Protein AF-W7T9M0-F1 (afdb_monomer_lite)

Structure (mmCIF, N/CA/C/O backbone):
data_AF-W7T9M0-F1
#
_entry.id   AF-W7T9M0-F1
#
loop_
_atom_site.group_PDB
_atom_site.id
_atom_site.type_symbol
_atom_site.label_atom_id
_atom_site.label_alt_id
_atom_site.label_comp_id
_atom_site.label_asym_id
_atom_site.label_entity_id
_atom_site.label_seq_id
_atom_site.pdbx_PDB_ins_code
_atom_site.Cartn_x
_atom_site.Cartn_y
_atom_site.Cartn_z
_atom_site.occupancy
_atom_site.B_iso_or_equiv
_atom_site.auth_seq_id
_atom_site.auth_comp_id
_atom_site.auth_asym_id
_atom_site.auth_atom_id
_atom_site.pdbx_PDB_model_num
ATOM 1 N N . MET A 1 1 ? 30.152 39.363 71.844 1.00 36.03 1 MET A N 1
ATOM 2 C CA . MET A 1 1 ? 29.620 38.091 72.388 1.00 36.03 1 MET A CA 1
ATOM 3 C C . MET A 1 1 ? 28.116 38.255 72.614 1.00 36.03 1 MET A C 1
ATOM 5 O O . MET A 1 1 ? 27.756 39.182 73.316 1.00 36.03 1 MET A O 1
ATOM 9 N N . GLY A 1 2 ? 27.273 37.406 71.999 1.00 34.00 2 GLY A N 1
ATOM 10 C CA . GLY A 1 2 ? 25.820 37.263 72.272 1.00 34.00 2 GLY A CA 1
ATOM 11 C C . GLY A 1 2 ? 24.894 38.331 71.658 1.00 34.00 2 GLY A C 1
ATOM 12 O O . GLY A 1 2 ? 24.777 39.416 72.199 1.00 34.00 2 GLY A O 1
ATOM 13 N N . ARG A 1 3 ? 24.348 38.123 70.447 1.00 32.31 3 ARG A N 1
ATOM 14 C CA . ARG A 1 3 ? 23.021 37.529 70.115 1.00 32.31 3 ARG A CA 1
ATOM 15 C C . ARG A 1 3 ? 21.801 38.341 70.596 1.00 32.31 3 ARG A C 1
ATOM 17 O O . ARG A 1 3 ? 21.507 38.314 71.783 1.00 32.31 3 ARG A O 1
ATOM 24 N N . ARG A 1 4 ? 20.975 38.824 69.650 1.00 31.31 4 ARG A N 1
ATOM 25 C CA . ARG A 1 4 ? 19.622 38.289 69.344 1.00 31.31 4 ARG A CA 1
ATOM 26 C C . ARG A 1 4 ? 18.880 39.114 68.270 1.00 31.31 4 ARG A C 1
ATOM 28 O O . ARG A 1 4 ? 18.943 40.333 68.265 1.00 31.31 4 ARG A O 1
ATOM 35 N N . SER A 1 5 ? 18.125 38.372 67.450 1.00 30.23 5 SER A N 1
ATOM 36 C CA . SER A 1 5 ? 16.824 38.701 66.831 1.00 30.23 5 SER A CA 1
ATOM 37 C C . SER A 1 5 ? 16.685 39.907 65.896 1.00 30.23 5 SER A C 1
ATOM 39 O O . SER A 1 5 ? 16.652 41.038 66.360 1.00 30.23 5 SER A O 1
ATOM 41 N N . GLN A 1 6 ? 16.352 39.630 64.629 1.00 34.50 6 GLN A N 1
ATOM 42 C CA . GLN A 1 6 ? 15.209 40.270 63.966 1.00 34.50 6 GLN A CA 1
ATOM 43 C C . GLN A 1 6 ? 14.661 39.402 62.817 1.00 34.50 6 GLN A C 1
ATOM 45 O O . GLN A 1 6 ? 15.393 38.819 62.023 1.00 34.50 6 GLN A O 1
ATOM 50 N N . THR A 1 7 ? 13.339 39.288 62.826 1.00 29.38 7 THR A N 1
ATOM 51 C CA . THR A 1 7 ? 12.416 38.596 61.918 1.00 29.38 7 THR A CA 1
ATOM 52 C C . THR A 1 7 ? 11.800 39.572 60.912 1.00 29.38 7 THR A C 1
ATOM 54 O O . THR A 1 7 ? 11.512 40.692 61.320 1.00 29.38 7 THR A O 1
ATOM 57 N N . ARG A 1 8 ? 11.430 39.057 59.717 1.00 29.66 8 ARG A N 1
ATOM 58 C CA . ARG A 1 8 ? 10.459 39.597 58.717 1.00 29.66 8 ARG A CA 1
ATOM 59 C C . ARG A 1 8 ? 10.873 40.915 58.025 1.00 29.66 8 ARG A C 1
ATOM 61 O O . ARG A 1 8 ? 11.476 41.764 58.647 1.00 29.66 8 ARG A O 1
ATOM 68 N N . GLU A 1 9 ? 10.607 41.201 56.749 1.00 27.95 9 GLU A N 1
ATOM 69 C CA . GLU A 1 9 ? 9.681 40.692 55.725 1.00 27.95 9 GLU A CA 1
ATOM 70 C C . GLU A 1 9 ? 10.084 41.324 54.365 1.00 27.95 9 GLU A C 1
ATOM 72 O O . GLU A 1 9 ? 10.613 42.431 54.357 1.00 27.95 9 GLU A O 1
ATOM 77 N N . GLY A 1 10 ? 9.740 40.706 53.223 1.00 26.48 10 GLY A N 1
ATOM 78 C CA . GLY A 1 10 ? 9.346 41.494 52.036 1.00 26.48 10 GLY A CA 1
ATOM 79 C C . GLY A 1 10 ? 10.195 41.462 50.749 1.00 26.48 10 GLY A C 1
ATOM 80 O O . GLY A 1 10 ? 10.910 42.405 50.450 1.00 26.48 10 GLY A O 1
ATOM 81 N N . ARG A 1 11 ? 9.923 40.448 49.909 1.00 28.25 11 ARG A N 1
ATOM 82 C CA . ARG A 1 11 ? 9.535 40.535 48.472 1.00 28.25 11 ARG A CA 1
ATOM 83 C C . ARG A 1 11 ? 10.424 41.271 47.433 1.00 28.25 11 ARG A C 1
ATOM 85 O O . ARG A 1 11 ? 10.374 42.491 47.342 1.00 28.25 11 ARG A O 1
ATOM 92 N N . ARG A 1 12 ? 10.951 40.501 46.457 1.00 29.31 12 ARG A N 1
ATOM 93 C CA . ARG A 1 12 ? 10.591 40.433 44.997 1.00 29.31 12 ARG A CA 1
ATOM 94 C C . ARG A 1 12 ? 11.726 39.705 44.235 1.00 29.31 12 ARG A C 1
ATOM 96 O O . ARG A 1 12 ? 12.860 40.141 44.310 1.00 29.31 12 ARG A O 1
ATOM 103 N N . SER A 1 13 ? 11.490 38.484 43.727 1.00 29.34 13 SER A N 1
ATOM 104 C CA . SER A 1 13 ? 11.128 38.154 42.320 1.00 29.34 13 SER A CA 1
ATOM 105 C C . SER A 1 13 ? 12.322 38.257 41.356 1.00 29.34 13 SER A C 1
ATOM 107 O O . SER A 1 13 ? 12.968 39.289 41.349 1.00 29.34 13 SER A O 1
ATOM 109 N N . ALA A 1 14 ? 12.643 37.340 40.442 1.00 29.83 14 ALA A N 1
ATOM 110 C CA . ALA A 1 14 ? 12.248 35.970 40.100 1.00 29.83 14 ALA A CA 1
ATOM 111 C C . ALA A 1 14 ? 13.205 35.524 38.969 1.00 29.83 14 ALA A C 1
ATOM 113 O O . ALA A 1 14 ? 13.611 36.384 38.195 1.00 29.83 14 ALA A O 1
ATOM 114 N N . LEU A 1 15 ? 13.520 34.227 38.861 1.00 30.97 15 LEU A N 1
ATOM 115 C CA . LEU A 1 15 ? 13.587 33.428 37.617 1.00 30.97 15 LEU A CA 1
ATOM 116 C C . LEU A 1 15 ? 14.265 32.082 37.929 1.00 30.97 15 LEU A C 1
ATOM 118 O O . LEU A 1 15 ? 15.444 32.019 38.259 1.00 30.97 15 LEU A O 1
ATOM 122 N N . ASN A 1 16 ? 13.460 31.021 37.865 1.00 29.81 16 ASN A N 1
ATOM 123 C CA . ASN A 1 16 ? 13.803 29.626 38.131 1.00 29.81 16 ASN A CA 1
ATOM 124 C C . ASN A 1 16 ? 13.745 28.843 36.803 1.00 29.81 16 ASN A C 1
ATOM 126 O O . ASN A 1 16 ? 12.743 28.997 36.098 1.00 29.81 16 ASN A O 1
ATOM 130 N N . PRO A 1 17 ? 14.735 28.002 36.454 1.00 29.88 17 PRO A N 1
ATOM 131 C CA . PRO A 1 17 ? 14.613 27.012 35.394 1.00 29.88 17 PRO A CA 1
ATOM 132 C C . PRO A 1 17 ? 14.357 25.619 35.995 1.00 29.88 17 PRO A C 1
ATOM 134 O O . PRO A 1 17 ? 15.233 25.033 36.622 1.00 29.88 17 PRO A O 1
ATOM 137 N N . ASP A 1 18 ? 13.166 25.068 35.761 1.00 28.48 18 ASP A N 1
ATOM 138 C CA . ASP A 1 18 ? 12.829 23.666 36.038 1.00 28.48 18 ASP A CA 1
ATOM 139 C C . ASP A 1 18 ? 12.315 23.017 34.740 1.00 28.48 18 ASP A C 1
ATOM 141 O O . ASP A 1 18 ? 11.169 23.212 34.335 1.00 28.48 18 ASP A O 1
ATOM 145 N N . ARG A 1 19 ? 13.162 22.216 34.083 1.00 29.31 19 ARG A N 1
ATOM 146 C CA . ARG A 1 19 ? 12.730 21.162 33.150 1.00 29.31 19 ARG A CA 1
ATOM 147 C C . ARG A 1 19 ? 13.301 19.849 33.672 1.00 29.31 19 ARG A C 1
ATOM 149 O O . ARG A 1 19 ? 14.458 19.512 33.440 1.00 29.31 19 ARG A O 1
ATOM 156 N N . ARG A 1 20 ? 12.482 19.161 34.469 1.00 26.66 20 ARG A N 1
ATOM 157 C CA . ARG A 1 20 ? 12.790 17.863 35.068 1.00 26.66 20 ARG A CA 1
ATOM 158 C C . ARG A 1 20 ? 12.781 16.769 34.003 1.00 26.66 20 ARG A C 1
ATOM 160 O O . ARG A 1 20 ? 11.787 16.578 33.309 1.00 26.66 20 ARG A O 1
ATOM 167 N N . LEU A 1 21 ? 13.896 16.048 33.950 1.00 26.55 21 LEU A N 1
ATOM 168 C CA . LEU A 1 21 ? 14.042 14.717 33.372 1.00 26.55 21 LEU A CA 1
ATOM 169 C C . LEU A 1 21 ? 13.051 13.752 34.042 1.00 26.55 21 LEU A C 1
ATOM 171 O O . LEU A 1 21 ? 13.014 13.663 35.271 1.00 26.55 21 LEU A O 1
ATOM 175 N N . VAL A 1 22 ? 12.275 13.024 33.239 1.00 29.45 22 VAL A N 1
ATOM 176 C CA . VAL A 1 22 ? 11.534 11.840 33.689 1.00 29.45 22 VAL A CA 1
ATOM 177 C C . VAL A 1 22 ? 12.368 10.613 33.334 1.00 29.45 22 VAL A C 1
ATOM 179 O O . VAL A 1 22 ? 12.864 10.474 32.220 1.00 29.45 22 VAL A O 1
ATOM 182 N N . SER A 1 23 ? 12.580 9.793 34.354 1.00 25.06 23 SER A N 1
ATOM 183 C CA . SER A 1 23 ? 13.527 8.692 34.463 1.00 25.06 23 SER A CA 1
ATOM 184 C C . SER A 1 23 ? 13.161 7.443 33.663 1.00 25.06 23 SER A C 1
ATOM 186 O O . SER A 1 23 ? 11.991 7.105 33.500 1.00 25.06 23 SER A O 1
ATOM 188 N N . ALA A 1 24 ? 14.223 6.734 33.279 1.00 28.22 24 ALA A N 1
ATOM 189 C CA . ALA A 1 24 ? 14.281 5.426 32.647 1.00 28.22 24 ALA A CA 1
ATOM 190 C C . ALA A 1 24 ? 13.478 4.321 33.360 1.00 28.22 24 ALA A C 1
ATOM 192 O O . ALA A 1 24 ? 13.443 4.253 34.589 1.00 28.22 24 ALA A O 1
ATOM 193 N N . GLY A 1 25 ? 12.923 3.402 32.563 1.00 21.48 25 GLY A N 1
ATOM 194 C CA . GLY A 1 25 ? 12.315 2.160 33.027 1.00 21.48 25 GLY A CA 1
ATOM 195 C C . GLY A 1 25 ? 12.306 1.083 31.937 1.00 21.48 25 GLY A C 1
ATOM 196 O O . GLY A 1 25 ? 11.640 1.252 30.925 1.00 21.48 25 GLY A O 1
ATOM 197 N N . ALA A 1 26 ? 13.021 -0.011 32.224 1.00 23.64 26 ALA A N 1
ATOM 198 C CA . ALA A 1 26 ? 13.001 -1.348 31.613 1.00 23.64 26 ALA A CA 1
ATOM 199 C C . ALA A 1 26 ? 13.516 -1.520 30.163 1.00 23.64 26 ALA A C 1
ATOM 201 O O . ALA A 1 26 ? 12.858 -1.182 29.185 1.00 23.64 26 ALA A O 1
ATOM 202 N N . ALA A 1 27 ? 14.694 -2.147 30.053 1.00 23.12 27 ALA A N 1
ATOM 203 C CA . ALA A 1 27 ? 15.242 -2.707 28.818 1.00 23.12 27 ALA A CA 1
ATOM 204 C C . ALA A 1 27 ? 14.374 -3.881 28.313 1.00 23.12 27 ALA A C 1
ATOM 206 O O . ALA A 1 27 ? 13.948 -4.691 29.140 1.00 23.12 27 ALA A O 1
ATOM 207 N N . PRO A 1 28 ? 14.121 -4.017 26.998 1.00 26.84 28 PRO A N 1
ATOM 208 C CA . PRO A 1 28 ? 13.446 -5.193 26.468 1.00 26.84 28 PRO A CA 1
ATOM 209 C C . PRO A 1 28 ? 14.426 -6.370 26.340 1.00 26.84 28 PRO A C 1
ATOM 211 O O . PRO A 1 28 ? 15.565 -6.208 25.898 1.00 26.84 28 PRO A O 1
ATOM 214 N N . ASP A 1 29 ? 13.951 -7.550 26.738 1.00 23.77 29 ASP A N 1
ATOM 215 C CA . ASP A 1 29 ? 14.623 -8.846 26.633 1.00 23.77 29 ASP A CA 1
ATOM 216 C C . ASP A 1 29 ? 15.219 -9.093 25.237 1.00 23.77 29 ASP A C 1
ATOM 218 O O . ASP A 1 29 ? 14.534 -9.046 24.214 1.00 23.77 29 ASP A O 1
ATOM 222 N N . SER A 1 30 ? 16.508 -9.425 25.205 1.00 27.53 30 SER A N 1
ATOM 223 C CA . SER A 1 30 ? 17.337 -9.593 24.007 1.00 27.53 30 SER A CA 1
ATOM 224 C C . SER A 1 30 ? 17.265 -10.993 23.375 1.00 27.53 30 SER A C 1
ATOM 226 O O . SER A 1 30 ? 18.240 -11.463 22.789 1.00 27.53 30 SER A O 1
ATOM 228 N N . SER A 1 31 ? 16.130 -11.693 23.460 1.00 26.22 31 SER A N 1
ATOM 229 C CA . SER A 1 31 ? 16.044 -13.090 22.996 1.00 26.22 31 SER A CA 1
ATOM 230 C C . SER A 1 31 ? 14.783 -13.425 22.196 1.00 26.22 31 SER A C 1
ATOM 232 O O . SER A 1 31 ? 13.997 -14.282 22.576 1.00 26.22 31 SER A O 1
ATOM 234 N N . ILE A 1 32 ? 14.615 -12.805 21.022 1.00 32.06 32 ILE A N 1
ATOM 235 C CA . ILE A 1 32 ? 13.716 -13.327 19.976 1.00 32.06 32 ILE A CA 1
ATOM 236 C C . ILE A 1 32 ? 14.413 -13.194 18.615 1.00 32.06 32 ILE A C 1
ATOM 238 O O . ILE A 1 32 ? 14.411 -12.133 17.997 1.00 32.06 32 ILE A O 1
ATOM 242 N N . GLN A 1 33 ? 15.054 -14.278 18.172 1.00 26.12 33 GLN A N 1
ATOM 243 C CA . GLN A 1 33 ? 15.606 -14.417 16.822 1.00 26.12 33 GLN A CA 1
ATOM 244 C C . GLN A 1 33 ? 14.541 -15.026 15.900 1.00 26.12 33 GLN A C 1
ATOM 246 O O . GLN A 1 33 ? 14.123 -16.164 16.113 1.00 26.12 33 GLN A O 1
ATOM 251 N N . ASP A 1 34 ? 14.137 -14.294 14.859 1.00 30.44 34 ASP A N 1
ATOM 252 C CA . ASP A 1 34 ? 13.369 -14.839 13.734 1.00 30.44 34 ASP A CA 1
ATOM 253 C C . ASP A 1 34 ? 14.320 -15.406 12.665 1.00 30.44 34 ASP A C 1
ATOM 255 O O . ASP A 1 34 ? 15.377 -14.844 12.368 1.00 30.44 34 ASP A O 1
ATOM 259 N N . LYS A 1 35 ? 13.921 -16.524 12.047 1.00 30.30 35 LYS A N 1
ATOM 260 C CA . LYS A 1 35 ? 14.734 -17.360 11.140 1.00 30.30 35 LYS A CA 1
ATOM 261 C C . LYS A 1 35 ? 15.140 -16.723 9.794 1.00 30.30 35 LYS A C 1
ATOM 263 O O . LYS A 1 35 ? 15.758 -17.410 8.991 1.00 30.30 35 LYS A O 1
ATOM 268 N N . ASN A 1 36 ? 14.853 -15.440 9.554 1.00 29.67 36 ASN A N 1
ATOM 269 C CA . ASN A 1 36 ? 15.071 -14.779 8.256 1.00 29.67 36 ASN A CA 1
ATOM 270 C C . ASN A 1 36 ? 15.989 -13.540 8.281 1.00 29.67 36 ASN A C 1
ATOM 272 O O . ASN A 1 36 ? 16.049 -12.827 7.286 1.00 29.67 36 ASN A O 1
ATOM 276 N N . GLY A 1 37 ? 16.717 -13.258 9.368 1.00 27.78 37 GLY A N 1
ATOM 277 C CA . GLY A 1 37 ? 17.822 -12.278 9.349 1.00 27.78 37 GLY A CA 1
ATOM 278 C C . GLY A 1 37 ? 17.458 -10.816 9.025 1.00 27.78 37 GLY A C 1
ATOM 279 O O . GLY A 1 37 ? 18.357 -9.984 8.916 1.00 27.78 37 GLY A O 1
ATOM 280 N N . ALA A 1 38 ? 16.173 -10.473 8.895 1.00 34.75 38 ALA A N 1
ATOM 281 C CA . ALA A 1 38 ? 15.728 -9.090 8.785 1.00 34.75 38 ALA A CA 1
ATOM 282 C C . ALA A 1 38 ? 15.754 -8.446 10.185 1.00 34.75 38 ALA A C 1
ATOM 284 O O . ALA A 1 38 ? 15.168 -8.999 11.120 1.00 34.75 38 ALA A O 1
ATOM 285 N N . PRO A 1 39 ? 16.435 -7.306 10.372 1.00 35.56 39 PRO A N 1
ATOM 286 C CA . PRO A 1 39 ? 16.549 -6.675 11.682 1.00 35.56 39 PRO A CA 1
ATOM 287 C C . PRO A 1 39 ? 15.186 -6.182 12.210 1.00 35.56 39 PRO A C 1
ATOM 289 O O . PRO A 1 39 ? 14.309 -5.768 11.451 1.00 35.56 39 PRO A O 1
ATOM 292 N N . ALA A 1 40 ? 15.028 -6.171 13.540 1.00 45.47 40 ALA A N 1
ATOM 293 C CA . ALA A 1 40 ? 13.821 -5.754 14.273 1.00 45.47 40 ALA A CA 1
ATOM 294 C C . ALA A 1 40 ? 13.391 -4.279 14.061 1.00 45.47 40 ALA A C 1
ATOM 296 O O . ALA A 1 40 ? 12.368 -3.847 14.594 1.00 45.47 40 ALA A O 1
ATOM 297 N N . ILE A 1 41 ? 14.139 -3.514 13.260 1.00 49.22 41 ILE A N 1
ATOM 298 C CA . ILE A 1 41 ? 13.919 -2.092 12.954 1.00 49.22 41 ILE A CA 1
ATOM 299 C C . ILE A 1 41 ? 12.591 -1.883 12.200 1.00 49.22 41 ILE A C 1
ATOM 301 O O . ILE A 1 41 ? 11.952 -0.848 12.352 1.00 49.22 41 ILE A O 1
ATOM 305 N N . GLY A 1 42 ? 12.106 -2.897 11.469 1.00 50.16 42 GLY A N 1
ATOM 306 C CA . GLY A 1 42 ? 10.805 -2.856 10.785 1.00 50.16 42 GLY A CA 1
ATOM 307 C C . GLY A 1 42 ? 9.578 -2.842 11.712 1.00 50.16 42 GLY A C 1
ATOM 308 O O . GLY A 1 42 ? 8.451 -2.762 11.226 1.00 50.16 42 GLY A O 1
ATOM 309 N N . ARG A 1 43 ? 9.763 -2.947 13.039 1.00 53.31 43 ARG A N 1
ATOM 310 C CA . ARG A 1 43 ? 8.670 -2.910 14.030 1.00 53.31 43 ARG A CA 1
ATOM 311 C C . ARG A 1 43 ? 8.495 -1.552 14.717 1.00 53.31 43 ARG A C 1
ATOM 313 O O . ARG A 1 43 ? 7.444 -1.336 15.320 1.00 53.31 43 ARG A O 1
ATOM 320 N N . VAL A 1 44 ? 9.466 -0.642 14.633 1.00 60.94 44 VAL A N 1
ATOM 321 C CA . VAL A 1 44 ? 9.382 0.674 15.287 1.00 60.94 44 VAL A CA 1
ATOM 322 C C . VAL A 1 44 ? 8.843 1.697 14.293 1.00 60.94 44 VAL A C 1
ATOM 324 O O . VAL A 1 44 ? 9.419 1.908 13.231 1.00 60.94 44 VAL A O 1
ATOM 327 N N . LEU A 1 45 ? 7.714 2.317 14.634 1.00 70.75 45 LEU A N 1
ATOM 328 C CA . LEU A 1 45 ? 7.121 3.382 13.834 1.00 70.75 45 LEU A CA 1
ATOM 329 C C . LEU A 1 45 ? 7.882 4.693 14.098 1.00 70.75 45 LEU A C 1
ATOM 331 O O . LEU A 1 45 ? 7.704 5.301 15.153 1.00 70.75 45 LEU A O 1
ATOM 335 N N . LEU A 1 46 ? 8.726 5.109 13.154 1.00 75.38 46 LEU A N 1
ATOM 336 C CA . LEU A 1 46 ? 9.439 6.393 13.169 1.00 75.38 46 LEU A CA 1
ATOM 337 C C . LEU A 1 46 ? 8.823 7.346 12.136 1.00 75.38 46 LEU A C 1
ATOM 339 O O . LEU A 1 46 ? 8.332 6.894 11.102 1.00 75.38 46 LEU A O 1
ATOM 343 N N . GLY A 1 47 ? 8.816 8.647 12.433 1.00 74.62 47 GLY A N 1
ATOM 344 C CA . GLY A 1 47 ? 8.372 9.685 11.494 1.00 74.62 47 GLY A CA 1
ATOM 345 C C . GLY A 1 47 ? 6.889 9.693 11.133 1.00 74.62 47 GLY A C 1
ATOM 346 O O . GLY A 1 47 ? 6.518 10.097 10.038 1.00 74.62 47 GLY A O 1
ATOM 347 N N . ARG A 1 48 ? 6.025 9.201 12.031 1.00 86.56 48 ARG A N 1
ATOM 348 C CA . ARG A 1 48 ? 4.564 9.113 11.815 1.00 86.56 48 ARG A CA 1
ATOM 349 C C . ARG A 1 48 ? 3.739 9.727 12.940 1.00 86.56 48 ARG A C 1
ATOM 351 O O . ARG A 1 48 ? 2.617 9.297 13.210 1.00 86.56 48 ARG A O 1
ATOM 358 N N . ALA A 1 49 ? 4.327 10.680 13.661 1.00 84.69 49 ALA A N 1
ATOM 359 C CA . ALA A 1 49 ? 3.685 11.305 14.812 1.00 84.69 49 ALA A CA 1
ATOM 360 C C . ALA A 1 49 ? 2.433 12.093 14.401 1.00 84.69 49 ALA A C 1
ATOM 362 O O . ALA A 1 49 ? 1.410 11.996 15.077 1.00 84.69 49 ALA A O 1
ATOM 363 N N . ASP A 1 50 ? 2.490 12.804 13.272 1.00 88.25 50 ASP A N 1
ATOM 364 C CA . ASP A 1 50 ? 1.386 13.630 12.783 1.00 88.25 50 ASP A CA 1
ATOM 365 C C . ASP A 1 50 ? 0.203 12.780 12.308 1.00 88.25 50 ASP A C 1
ATOM 367 O O . ASP A 1 50 ? -0.940 13.038 12.690 1.00 88.25 50 ASP A O 1
ATOM 371 N N . GLU A 1 51 ? 0.448 11.744 11.499 1.00 92.75 51 GLU A N 1
ATOM 372 C CA . GLU A 1 51 ? -0.613 10.855 11.019 1.00 92.75 51 GLU A CA 1
ATOM 373 C C . GLU A 1 51 ? -1.235 10.061 12.172 1.00 92.75 51 GLU A C 1
ATOM 375 O O . GLU A 1 51 ? -2.456 9.891 12.222 1.00 92.75 51 GLU A O 1
ATOM 380 N N . LEU A 1 52 ? -0.423 9.620 13.140 1.00 92.25 52 LEU A N 1
ATOM 381 C CA . LEU A 1 52 ? -0.930 8.955 14.337 1.00 92.25 52 LEU A CA 1
ATOM 382 C C . LEU A 1 52 ? -1.768 9.915 15.193 1.00 92.25 52 LEU A C 1
ATOM 384 O O . LEU A 1 52 ? -2.853 9.536 15.626 1.00 92.25 52 LEU A O 1
ATOM 388 N N . ALA A 1 53 ? -1.328 11.161 15.386 1.00 91.75 53 ALA A N 1
ATOM 389 C CA . ALA A 1 53 ? -2.086 12.169 16.127 1.00 91.75 53 ALA A CA 1
ATOM 390 C C . ALA A 1 53 ? -3.445 12.473 15.473 1.00 91.75 53 ALA A C 1
ATOM 392 O O . ALA A 1 53 ? -4.447 12.629 16.172 1.00 91.75 53 ALA A O 1
ATOM 393 N N . GLN A 1 54 ? -3.515 12.497 14.137 1.00 94.50 54 GLN A N 1
ATOM 394 C CA . GLN A 1 54 ? -4.781 12.652 13.413 1.00 94.50 54 GLN A CA 1
ATOM 395 C C . GLN A 1 54 ? -5.737 11.479 13.665 1.00 94.50 54 GLN A C 1
ATOM 397 O O . GLN A 1 54 ? -6.920 11.698 13.935 1.00 94.50 54 GLN A O 1
ATOM 402 N N . LEU A 1 55 ? -5.239 10.238 13.630 1.00 95.62 55 LEU A N 1
ATOM 403 C CA . LEU A 1 55 ? -6.037 9.051 13.955 1.00 95.62 55 LEU A CA 1
ATOM 404 C C . LEU A 1 55 ? -6.528 9.071 15.405 1.00 95.62 55 LEU A C 1
ATOM 406 O O . LEU A 1 55 ? -7.684 8.745 15.678 1.00 95.62 55 LEU A O 1
ATOM 410 N N . GLU A 1 56 ? -5.670 9.480 16.335 1.00 95.00 56 GLU A N 1
ATOM 411 C CA . GLU A 1 56 ? -6.010 9.581 17.751 1.00 95.00 56 GLU A CA 1
ATOM 412 C C . GLU A 1 56 ? -7.077 10.649 18.020 1.00 95.00 56 GLU A C 1
ATOM 414 O O . GLU A 1 56 ? -8.039 10.375 18.737 1.00 95.00 56 GLU A O 1
ATOM 419 N N . ALA A 1 57 ? -6.985 11.818 17.381 1.00 95.50 57 ALA A N 1
ATOM 420 C CA . ALA A 1 57 ? -8.007 12.859 17.488 1.00 95.50 57 ALA A CA 1
ATOM 421 C C . ALA A 1 57 ? -9.384 12.368 16.997 1.00 95.50 57 ALA A C 1
ATOM 423 O O . ALA A 1 57 ? -10.423 12.691 17.577 1.00 95.50 57 ALA A O 1
ATOM 424 N N . LYS A 1 58 ? -9.411 11.541 15.945 1.00 96.19 58 LYS A N 1
ATOM 425 C CA . LYS A 1 58 ? -10.646 10.918 15.443 1.00 96.19 58 LYS A CA 1
ATOM 426 C C . LYS A 1 58 ? -11.178 9.843 16.385 1.00 96.19 58 LYS A C 1
ATOM 428 O O . LYS A 1 58 ? -12.388 9.770 16.595 1.00 96.19 58 LYS A O 1
ATOM 433 N N . ALA A 1 59 ? -10.294 9.064 17.001 1.00 96.06 59 ALA A N 1
ATOM 434 C CA . ALA A 1 59 ? -10.673 8.111 18.037 1.00 96.06 59 ALA A CA 1
ATOM 435 C C . ALA A 1 59 ? -11.310 8.805 19.251 1.00 96.06 59 ALA A C 1
ATOM 437 O O . ALA A 1 59 ? -12.315 8.323 19.765 1.00 96.06 59 ALA A O 1
ATOM 438 N N . GLU A 1 60 ? -10.798 9.961 19.676 1.00 95.88 60 GLU A N 1
ATOM 439 C CA . GLU A 1 60 ? -11.372 10.730 20.790 1.00 95.88 60 GLU A CA 1
ATOM 440 C C . GLU A 1 60 ? -12.803 11.205 20.500 1.00 95.88 60 GLU A C 1
ATOM 442 O O . GLU A 1 60 ? -13.690 11.073 21.347 1.00 95.88 60 GLU A O 1
ATOM 447 N N . LEU A 1 61 ? -13.066 11.681 19.279 1.00 95.12 61 LEU A N 1
ATOM 448 C CA . LEU A 1 61 ? -14.419 12.041 18.844 1.00 95.12 61 LEU A CA 1
ATOM 449 C C . LEU A 1 61 ? -15.354 10.821 18.805 1.00 95.12 61 LEU A C 1
ATOM 451 O O . LEU A 1 61 ? -16.493 10.912 19.269 1.00 95.12 61 LEU A O 1
ATOM 455 N N . ALA A 1 62 ? -14.863 9.677 18.319 1.00 95.12 62 ALA A N 1
ATOM 456 C CA . ALA A 1 62 ? -15.614 8.425 18.316 1.00 95.12 62 ALA A CA 1
ATOM 457 C C . ALA A 1 62 ? -15.959 7.964 19.738 1.00 95.12 62 ALA A C 1
ATOM 459 O O . ALA A 1 62 ? -17.105 7.618 20.012 1.00 95.12 62 ALA A O 1
ATOM 460 N N . VAL A 1 63 ? -15.020 8.033 20.683 1.00 95.38 63 VAL A N 1
ATOM 461 C CA . VAL A 1 63 ? -15.278 7.715 22.098 1.00 95.38 63 VAL A CA 1
ATOM 462 C C . VAL A 1 63 ? -16.355 8.633 22.690 1.00 95.38 63 VAL A C 1
ATOM 464 O O . VAL A 1 63 ? -17.212 8.167 23.443 1.00 95.38 63 VAL A O 1
ATOM 467 N N . ALA A 1 64 ? -16.383 9.908 22.290 1.00 94.12 64 ALA A N 1
ATOM 468 C CA . ALA A 1 64 ? -17.416 10.868 22.682 1.00 94.12 64 ALA A CA 1
ATOM 469 C C . ALA A 1 64 ? -18.791 10.635 22.012 1.00 94.12 64 ALA A C 1
ATOM 471 O O . ALA A 1 64 ? -19.715 11.422 22.226 1.00 94.12 64 ALA A O 1
ATOM 472 N N . GLY A 1 65 ? -18.952 9.568 21.221 1.00 93.44 65 GLY A N 1
ATOM 473 C CA . GLY A 1 65 ? -20.205 9.219 20.548 1.00 93.44 65 GLY A CA 1
ATOM 474 C C . GLY A 1 65 ? -20.426 9.950 19.231 1.00 93.44 65 GLY A C 1
ATOM 475 O O . GLY A 1 65 ? -21.560 10.055 18.784 1.00 93.44 65 GLY A O 1
ATOM 476 N N . ARG A 1 66 ? -19.376 10.486 18.604 1.00 93.31 66 ARG A N 1
ATOM 477 C CA . ARG A 1 66 ? -19.463 11.055 17.257 1.00 93.31 66 ARG A CA 1
ATOM 478 C C . ARG A 1 66 ? -18.822 10.085 16.282 1.00 93.31 66 ARG A C 1
ATOM 480 O O . ARG A 1 66 ? -17.599 10.012 16.246 1.00 93.31 66 ARG A O 1
ATOM 487 N N . GLY A 1 67 ? -19.622 9.377 15.486 1.00 95.00 67 GLY A N 1
ATOM 488 C CA . GLY A 1 67 ? -19.104 8.479 14.457 1.00 95.00 67 GLY A CA 1
ATOM 489 C C . GLY A 1 67 ? -18.069 9.184 13.580 1.00 95.00 67 GLY A C 1
ATOM 490 O O . GLY A 1 67 ? -18.302 10.304 13.126 1.00 95.00 67 GLY A O 1
ATOM 491 N N . GLN A 1 68 ? -16.906 8.567 13.393 1.00 96.94 68 GLN A N 1
ATOM 492 C CA . GLN A 1 68 ? -15.832 9.080 12.543 1.00 96.94 68 GLN A CA 1
ATOM 493 C C . GLN A 1 68 ? -15.411 8.018 11.532 1.00 96.94 68 GLN A C 1
ATOM 495 O O . GLN A 1 68 ? -15.389 6.823 11.832 1.00 96.94 68 GLN A O 1
ATOM 500 N N . ALA A 1 69 ? -15.005 8.474 10.354 1.00 96.81 69 ALA A N 1
ATOM 501 C CA . ALA A 1 69 ? -14.342 7.661 9.354 1.00 96.81 69 ALA A CA 1
ATOM 502 C C . ALA A 1 69 ? -13.022 8.309 8.924 1.00 96.81 69 ALA A C 1
ATOM 504 O O . ALA A 1 69 ? -12.907 9.532 8.841 1.00 96.81 69 ALA A O 1
ATOM 505 N N . VAL A 1 70 ? -12.023 7.483 8.639 1.00 96.69 70 VAL A N 1
ATOM 506 C CA . VAL A 1 70 ? -10.730 7.904 8.110 1.00 96.69 70 VAL A CA 1
ATOM 507 C C . VAL A 1 70 ? -10.397 7.067 6.886 1.00 96.69 70 VAL A C 1
ATOM 509 O O . VAL A 1 70 ? -10.345 5.842 6.980 1.00 96.69 70 VAL A O 1
ATOM 512 N N . ILE A 1 71 ? -10.133 7.724 5.757 1.00 94.12 71 ILE A N 1
ATOM 513 C CA . ILE A 1 71 ? -9.535 7.077 4.584 1.00 94.12 71 ILE A CA 1
ATOM 514 C C . ILE A 1 71 ? -8.048 7.402 4.585 1.00 94.12 71 ILE A C 1
ATOM 516 O O . ILE A 1 71 ? -7.649 8.538 4.337 1.00 94.12 71 ILE A O 1
ATOM 520 N N . MET A 1 72 ? -7.226 6.403 4.876 1.00 94.00 72 MET A N 1
ATOM 521 C CA . MET A 1 72 ? -5.778 6.526 4.853 1.00 94.00 72 MET A CA 1
ATOM 522 C C . MET A 1 72 ? -5.264 6.187 3.456 1.00 94.00 72 MET A C 1
ATOM 524 O O . MET A 1 72 ? -5.429 5.064 2.987 1.00 94.00 72 MET A O 1
ATOM 528 N N . ARG A 1 73 ? -4.614 7.143 2.799 1.00 90.69 73 ARG A N 1
ATOM 529 C CA . ARG A 1 73 ? -4.099 7.000 1.435 1.00 90.69 73 ARG A CA 1
ATOM 530 C C . ARG A 1 73 ? -2.582 7.074 1.446 1.00 90.69 73 ARG A C 1
ATOM 532 O O . ARG A 1 73 ? -2.008 7.908 2.132 1.00 90.69 73 ARG A O 1
ATOM 539 N N . GLY A 1 74 ? -1.919 6.222 0.681 1.00 85.62 74 GLY A N 1
ATOM 540 C CA . GLY A 1 74 ? -0.487 6.367 0.429 1.00 85.62 74 GLY A CA 1
ATOM 541 C C . GLY A 1 74 ? 0.055 5.271 -0.480 1.00 85.62 74 GLY A C 1
ATOM 542 O O . GLY A 1 74 ? -0.612 4.244 -0.655 1.00 85.62 74 GLY A O 1
ATOM 543 N N . PRO A 1 75 ? 1.263 5.437 -1.036 1.00 80.81 75 PRO A N 1
ATOM 544 C CA . PRO A 1 75 ? 1.854 4.442 -1.919 1.00 80.81 75 PRO A CA 1
ATOM 545 C C . PRO A 1 75 ? 2.128 3.128 -1.177 1.00 80.81 75 PRO A C 1
ATOM 547 O O . PRO A 1 75 ? 2.029 3.028 0.053 1.00 80.81 75 PRO A O 1
ATOM 550 N N . SER A 1 76 ? 2.428 2.070 -1.918 1.00 79.38 76 SER A N 1
ATOM 551 C CA . SER A 1 76 ? 2.844 0.808 -1.307 1.00 79.38 76 SER A CA 1
ATOM 552 C C . SER A 1 76 ? 4.178 0.955 -0.569 1.00 79.38 76 SER A C 1
ATOM 554 O O . SER A 1 76 ? 4.989 1.834 -0.867 1.00 79.38 76 SER A O 1
ATOM 556 N N . GLY A 1 77 ? 4.384 0.131 0.456 1.00 77.56 77 GLY A N 1
ATOM 557 C CA . GLY A 1 77 ? 5.597 0.159 1.278 1.00 77.56 77 GLY A CA 1
ATOM 558 C C . GLY A 1 77 ? 5.751 1.391 2.181 1.00 77.56 77 GLY A C 1
ATOM 559 O O . GLY A 1 77 ? 6.597 1.376 3.071 1.00 77.56 77 GLY A O 1
ATOM 560 N N . ILE A 1 78 ? 4.888 2.411 2.050 1.00 85.06 78 ILE A N 1
ATOM 561 C CA . ILE A 1 78 ? 4.980 3.683 2.792 1.00 85.06 78 ILE A CA 1
ATOM 562 C C . ILE A 1 78 ? 4.778 3.548 4.313 1.00 85.06 78 ILE A C 1
ATOM 564 O O . ILE A 1 78 ? 5.023 4.489 5.066 1.00 85.06 78 ILE A O 1
ATOM 568 N N . GLY A 1 79 ? 4.319 2.379 4.772 1.00 86.19 79 GLY A N 1
ATOM 569 C CA . GLY A 1 79 ? 4.125 2.069 6.188 1.00 86.19 79 GLY A CA 1
ATOM 570 C C . GLY A 1 79 ? 2.680 2.142 6.692 1.00 86.19 79 GLY A C 1
ATOM 571 O O . GLY A 1 79 ? 2.490 2.101 7.903 1.00 86.19 79 GLY A O 1
ATOM 572 N N . LYS A 1 80 ? 1.661 2.198 5.815 1.00 90.19 80 LYS A N 1
ATOM 573 C CA . LYS A 1 80 ? 0.229 2.226 6.209 1.00 90.19 80 LYS A CA 1
ATOM 574 C C . LYS A 1 80 ? -0.136 1.104 7.187 1.00 90.19 80 LYS A C 1
ATOM 576 O O . LYS A 1 80 ? -0.624 1.372 8.278 1.00 90.19 80 LYS A O 1
ATOM 581 N N . THR A 1 81 ? 0.188 -0.143 6.846 1.00 88.56 81 THR A N 1
ATOM 582 C CA . THR A 1 81 ? -0.061 -1.326 7.687 1.00 88.56 81 THR A CA 1
ATOM 583 C C . THR A 1 81 ? 0.607 -1.208 9.059 1.00 88.56 81 THR A C 1
ATOM 585 O O . THR A 1 81 ? 0.010 -1.564 10.074 1.00 88.56 81 THR A O 1
ATOM 588 N N . GLN A 1 82 ? 1.836 -0.682 9.118 1.00 89.00 82 GLN A N 1
ATOM 589 C CA . GLN A 1 82 ? 2.552 -0.497 10.382 1.00 89.00 82 GLN A CA 1
ATOM 590 C C . GLN A 1 82 ? 1.934 0.633 11.216 1.00 89.00 82 GLN A C 1
ATOM 592 O O . GLN A 1 82 ? 1.745 0.464 12.418 1.00 89.00 82 GLN A O 1
ATOM 597 N N . LEU A 1 83 ? 1.533 1.737 10.578 1.00 91.81 83 LEU A N 1
ATOM 598 C CA . LEU A 1 83 ? 0.787 2.821 11.216 1.00 91.81 83 LEU A CA 1
ATOM 599 C C . LEU A 1 83 ? -0.548 2.317 11.787 1.00 91.81 83 LEU A C 1
ATOM 601 O O . LEU A 1 83 ? -0.866 2.623 12.933 1.00 91.81 83 LEU A O 1
ATOM 605 N N . LEU A 1 84 ? -1.287 1.484 11.047 1.00 93.50 84 LEU A N 1
ATOM 606 C CA . LEU A 1 84 ? -2.523 0.856 11.524 1.00 93.50 84 LEU A CA 1
ATOM 607 C C . LEU A 1 84 ? -2.290 -0.074 12.721 1.00 93.50 84 LEU A C 1
ATOM 609 O O . LEU A 1 84 ? -3.073 -0.039 13.665 1.00 93.50 84 LEU A O 1
ATOM 613 N N . ARG A 1 85 ? -1.207 -0.868 12.728 1.00 91.81 85 ARG A N 1
ATOM 614 C CA . ARG A 1 85 ? -0.833 -1.714 13.884 1.00 91.81 85 ARG A CA 1
ATOM 615 C C . ARG A 1 85 ? -0.544 -0.882 15.129 1.00 91.81 85 ARG A C 1
ATOM 617 O O . ARG A 1 85 ? -0.957 -1.242 16.227 1.00 91.81 85 ARG A O 1
ATOM 624 N N . THR A 1 86 ? 0.163 0.234 14.974 1.00 92.12 86 THR A N 1
ATOM 625 C CA . THR A 1 86 ? 0.411 1.148 16.093 1.00 92.12 86 THR A CA 1
ATOM 626 C C . THR A 1 86 ? -0.881 1.833 16.540 1.00 92.12 86 THR A C 1
ATOM 628 O O . THR A 1 86 ? -1.135 1.918 17.740 1.00 92.12 86 THR A O 1
ATOM 631 N N . ALA A 1 87 ? -1.729 2.269 15.606 1.00 93.88 87 ALA A N 1
ATOM 632 C CA . ALA A 1 87 ? -3.021 2.878 15.910 1.00 93.88 87 ALA A CA 1
ATOM 633 C C . ALA A 1 87 ? -3.948 1.913 16.665 1.00 93.88 87 ALA A C 1
ATOM 635 O O . ALA A 1 87 ? -4.556 2.308 17.653 1.00 93.88 87 ALA A O 1
ATOM 636 N N . GLU A 1 88 ? -3.984 0.635 16.286 1.00 94.50 88 GLU A N 1
ATOM 637 C CA . GLU A 1 88 ? -4.719 -0.423 16.987 1.00 94.50 88 GLU A CA 1
ATOM 638 C C . GLU A 1 88 ? -4.341 -0.497 18.475 1.00 94.50 88 GLU A C 1
ATOM 640 O O . GLU A 1 88 ? -5.218 -0.461 19.341 1.00 94.50 88 GLU A O 1
ATOM 645 N N . GLN A 1 89 ? -3.043 -0.488 18.795 1.00 93.19 89 GLN A N 1
ATOM 646 C CA . GLN A 1 89 ? -2.571 -0.468 20.186 1.00 93.19 89 GLN A CA 1
ATOM 647 C C . GLN A 1 89 ? -3.010 0.809 20.922 1.00 93.19 89 GLN A C 1
ATOM 649 O O . GLN A 1 89 ? -3.409 0.759 22.088 1.00 93.19 89 GLN A O 1
ATOM 654 N N . ARG A 1 90 ? -2.974 1.963 20.243 1.00 93.75 90 ARG A N 1
ATOM 655 C CA . ARG A 1 90 ? -3.387 3.263 20.799 1.00 93.75 90 ARG A CA 1
ATOM 656 C C . ARG A 1 90 ? -4.897 3.376 21.011 1.00 93.75 90 ARG A C 1
ATOM 658 O O . ARG A 1 90 ? -5.317 4.034 21.963 1.00 93.75 90 ARG A O 1
ATOM 665 N N . PHE A 1 91 ? -5.704 2.750 20.160 1.00 96.19 91 PHE A N 1
ATOM 666 C CA . PHE A 1 91 ? -7.159 2.681 20.299 1.00 96.19 91 PHE A CA 1
ATOM 667 C C . PHE A 1 91 ? -7.554 1.733 21.432 1.00 96.19 91 PHE A C 1
ATOM 669 O O . PHE A 1 91 ? -8.378 2.092 22.274 1.00 96.19 91 PHE A O 1
ATOM 676 N N . ALA A 1 92 ? -6.909 0.567 21.524 1.00 94.50 92 ALA A N 1
ATOM 677 C CA . ALA A 1 92 ? -7.119 -0.372 22.623 1.00 94.50 92 ALA A CA 1
ATOM 678 C C . ALA A 1 92 ? -6.768 0.255 23.986 1.00 94.50 92 ALA A C 1
ATOM 680 O O . ALA A 1 92 ? -7.539 0.140 24.937 1.00 94.50 92 ALA A O 1
ATOM 681 N N . ALA A 1 93 ? -5.665 1.010 24.071 1.00 93.44 93 ALA A N 1
ATOM 682 C CA . ALA A 1 93 ? -5.284 1.749 25.280 1.00 93.44 93 ALA A CA 1
ATOM 683 C C . ALA A 1 93 ? -6.313 2.819 25.704 1.00 93.44 93 ALA A C 1
ATOM 685 O O . ALA A 1 93 ? -6.349 3.211 26.869 1.00 93.44 93 ALA A O 1
ATOM 686 N N . ARG A 1 94 ? -7.169 3.272 24.779 1.00 92.44 94 ARG A N 1
ATOM 687 C CA . ARG A 1 94 ? -8.290 4.194 25.030 1.00 92.44 94 ARG A CA 1
ATOM 688 C C . ARG A 1 94 ? -9.608 3.472 25.349 1.00 92.44 94 ARG A C 1
ATOM 690 O O . ARG A 1 94 ? -10.649 4.116 25.444 1.00 92.44 94 ARG A O 1
ATOM 697 N N . GLY A 1 95 ? -9.578 2.149 25.518 1.00 94.44 95 GLY A N 1
ATOM 698 C CA . GLY A 1 95 ? -10.751 1.338 25.847 1.00 94.44 95 GLY A CA 1
ATOM 699 C C . GLY A 1 95 ? -11.651 1.021 24.651 1.00 94.44 95 GLY A C 1
ATOM 700 O O . GLY A 1 95 ? -12.807 0.651 24.849 1.00 94.44 95 GLY A O 1
ATOM 701 N N . MET A 1 96 ? -11.158 1.173 23.417 1.00 97.44 96 MET A N 1
ATOM 702 C CA . MET A 1 96 ? -11.913 0.781 22.227 1.00 97.44 96 MET A CA 1
ATOM 703 C C . MET A 1 96 ? -11.778 -0.725 21.958 1.00 97.44 96 MET A C 1
ATOM 705 O O . MET A 1 96 ? -10.689 -1.291 22.072 1.00 97.44 96 MET A O 1
ATOM 709 N N . ARG A 1 97 ? -12.860 -1.372 21.512 1.00 96.44 97 ARG A N 1
ATOM 710 C CA . ARG A 1 97 ? -12.795 -2.669 20.821 1.00 96.44 97 ARG A CA 1
ATOM 711 C C . ARG A 1 97 ? -12.217 -2.423 19.434 1.00 96.44 97 ARG A C 1
ATOM 713 O O . ARG A 1 97 ? -12.815 -1.663 18.681 1.00 96.44 97 ARG A O 1
ATOM 720 N N . VAL A 1 98 ? -11.107 -3.058 19.075 1.00 96.81 98 VAL A N 1
ATOM 721 C CA . VAL A 1 98 ? -10.549 -2.946 17.720 1.00 96.81 98 VAL A CA 1
ATOM 722 C C . VAL A 1 98 ? -10.821 -4.236 16.960 1.00 96.81 98 VAL A C 1
ATOM 724 O O . VAL A 1 98 ? -10.474 -5.315 17.431 1.00 96.81 98 VAL A O 1
ATOM 727 N N . LEU A 1 99 ? -11.469 -4.121 15.803 1.00 96.25 99 LEU A N 1
ATOM 728 C CA . LEU A 1 99 ? -11.681 -5.209 14.855 1.00 96.25 99 LEU A CA 1
ATOM 729 C C . LEU A 1 99 ? -10.958 -4.858 13.563 1.00 96.25 99 LEU A C 1
ATOM 731 O O . LEU A 1 99 ? -11.166 -3.773 13.018 1.00 96.25 99 LEU A O 1
ATOM 735 N N . ARG A 1 100 ? -10.116 -5.765 13.073 1.00 94.56 100 ARG A N 1
ATOM 736 C CA . ARG A 1 100 ? -9.286 -5.530 11.895 1.00 94.56 100 ARG A CA 1
ATOM 737 C C . ARG A 1 100 ? -9.504 -6.602 10.839 1.00 94.56 100 ARG A C 1
ATOM 739 O O . ARG A 1 100 ? -9.542 -7.785 11.154 1.00 94.56 100 ARG A O 1
ATOM 746 N N . ALA A 1 101 ? -9.568 -6.169 9.587 1.00 91.75 101 ALA A N 1
ATOM 747 C CA . ALA A 1 101 ? -9.510 -7.017 8.411 1.00 91.75 101 ALA A CA 1
ATOM 748 C C . ALA A 1 101 ? -8.396 -6.559 7.477 1.00 91.75 101 ALA A C 1
ATOM 750 O O . ALA A 1 101 ? -8.140 -5.366 7.341 1.00 91.75 101 ALA A O 1
ATOM 751 N N . GLU A 1 102 ? -7.779 -7.520 6.807 1.00 88.81 102 GLU A N 1
ATOM 752 C CA . GLU A 1 102 ? -6.949 -7.297 5.629 1.00 88.81 102 GLU A CA 1
ATOM 753 C C . GLU A 1 102 ? -7.751 -7.779 4.423 1.00 88.81 102 GLU A C 1
ATOM 755 O O . GLU A 1 102 ? -8.219 -8.922 4.400 1.00 88.81 102 GLU A O 1
ATOM 760 N N . CYS A 1 103 ? -7.989 -6.890 3.460 1.00 82.50 103 CYS A N 1
ATOM 761 C CA . CYS A 1 103 ? -8.694 -7.266 2.246 1.00 82.50 103 CYS A CA 1
ATOM 762 C C . CYS A 1 103 ? -7.714 -7.906 1.266 1.00 82.50 103 CYS A C 1
ATOM 764 O O . CYS A 1 103 ? -6.684 -7.333 0.933 1.00 82.50 103 CYS A O 1
ATOM 766 N N . ALA A 1 104 ? -8.070 -9.085 0.771 1.00 71.69 104 ALA A N 1
ATOM 767 C CA . ALA A 1 104 ? -7.376 -9.750 -0.321 1.00 71.69 104 ALA A CA 1
ATOM 768 C C . ALA A 1 104 ? -8.336 -9.904 -1.502 1.00 71.69 104 ALA A C 1
ATOM 770 O O . ALA A 1 104 ? -9.551 -9.973 -1.299 1.00 71.69 104 ALA A O 1
ATOM 771 N N . GLU A 1 105 ? -7.794 -9.989 -2.722 1.00 60.16 105 GLU A N 1
ATOM 772 C CA . GLU A 1 105 ? -8.589 -10.210 -3.934 1.00 60.16 105 GLU A CA 1
ATOM 773 C C . GLU A 1 105 ? -9.557 -11.377 -3.747 1.00 60.16 105 GLU A C 1
ATOM 775 O O . GLU A 1 105 ? -9.159 -12.533 -3.570 1.00 60.16 105 GLU A O 1
ATOM 780 N N . VAL A 1 106 ? -10.849 -11.064 -3.758 1.00 55.59 106 VAL A N 1
ATOM 781 C CA . VAL A 1 106 ? -11.884 -12.067 -3.553 1.00 55.59 106 VAL A CA 1
ATOM 782 C C . VAL A 1 106 ? -11.988 -12.922 -4.808 1.00 55.59 106 VAL A C 1
ATOM 784 O O . VAL A 1 106 ? -12.356 -12.441 -5.878 1.00 55.59 106 VAL A O 1
ATOM 787 N N . SER A 1 107 ? -11.713 -14.221 -4.665 1.00 45.81 107 SER A N 1
ATOM 788 C CA . SER A 1 107 ? -12.061 -15.213 -5.685 1.00 45.81 107 SER A CA 1
ATOM 789 C C . SER A 1 107 ? -13.553 -15.103 -5.999 1.00 45.81 107 SER A C 1
ATOM 791 O O . SER A 1 107 ? -14.388 -15.063 -5.091 1.00 45.81 107 SER A O 1
ATOM 793 N N . SER A 1 108 ? -13.883 -15.014 -7.285 1.00 40.34 108 SER A N 1
ATOM 794 C CA . SER A 1 108 ? -15.231 -14.766 -7.799 1.00 40.34 108 SER A CA 1
ATOM 795 C C . SER A 1 108 ? -16.254 -15.690 -7.118 1.00 40.34 108 SER A C 1
ATOM 797 O O . SER A 1 108 ? -16.251 -16.890 -7.370 1.00 40.34 108 SER A O 1
ATOM 799 N N . GLY A 1 109 ? -17.116 -15.155 -6.240 1.00 49.38 109 GLY A N 1
ATOM 800 C CA . GLY A 1 109 ? -18.230 -15.926 -5.666 1.00 49.38 109 GLY A CA 1
ATOM 801 C C . GLY A 1 109 ? -18.587 -15.700 -4.193 1.00 49.38 109 GLY A C 1
ATOM 802 O O . GLY A 1 109 ? -19.679 -16.102 -3.807 1.00 49.38 109 GLY A O 1
ATOM 803 N N . SER A 1 110 ? -17.757 -15.044 -3.369 1.00 59.53 110 SER A N 1
ATOM 804 C CA . SER A 1 110 ? -18.089 -14.819 -1.944 1.00 59.53 110 SER A CA 1
ATOM 805 C C . SER A 1 110 ? -18.202 -13.330 -1.582 1.00 59.53 110 SER A C 1
ATOM 807 O O . SER A 1 110 ? -17.230 -12.684 -1.205 1.00 59.53 110 SER A O 1
ATOM 809 N N . GLY A 1 111 ? -19.405 -12.754 -1.683 1.00 77.44 111 GLY A N 1
ATOM 810 C CA . GLY A 1 111 ? -19.658 -11.403 -1.154 1.00 77.44 111 GLY A CA 1
ATOM 811 C C . GLY A 1 111 ? -19.397 -11.338 0.356 1.00 77.44 111 GLY A C 1
ATOM 812 O O . GLY A 1 111 ? -19.482 -12.366 1.026 1.00 77.44 111 GLY A O 1
ATOM 813 N N . TYR A 1 112 ? -19.092 -10.157 0.897 1.00 85.56 112 TYR A N 1
ATOM 814 C CA . TYR A 1 112 ? -18.838 -9.902 2.324 1.00 85.56 112 TYR A CA 1
ATOM 815 C C . TYR A 1 112 ? -17.548 -10.523 2.893 1.00 85.56 112 TYR A C 1
ATOM 817 O O . TYR A 1 112 ? -17.485 -10.851 4.078 1.00 85.56 112 TYR A O 1
ATOM 825 N N . ALA A 1 113 ? -16.504 -10.696 2.080 1.00 85.12 113 ALA A N 1
ATOM 826 C CA . ALA A 1 113 ? -15.229 -11.239 2.551 1.00 85.12 113 ALA A CA 1
ATOM 827 C C . ALA A 1 113 ? -14.566 -10.332 3.599 1.00 85.12 113 ALA A C 1
ATOM 829 O O . ALA A 1 113 ? -14.131 -10.824 4.640 1.00 85.12 113 ALA A O 1
ATOM 830 N N . GLY A 1 114 ? -14.569 -9.013 3.372 1.00 88.12 114 GLY A N 1
ATOM 831 C CA . GLY A 1 114 ? -14.030 -8.050 4.337 1.00 88.12 114 GLY A CA 1
ATOM 832 C C . GLY A 1 114 ? -14.813 -8.032 5.655 1.00 88.12 114 GLY A C 1
ATOM 833 O O . GLY A 1 114 ? -14.219 -8.024 6.730 1.00 88.12 114 GLY A O 1
ATOM 834 N N . VAL A 1 115 ? -16.148 -8.125 5.593 1.00 91.12 115 VAL A N 1
ATOM 835 C CA . VAL A 1 115 ? -17.002 -8.268 6.788 1.00 91.12 115 VAL A CA 1
ATOM 836 C C . VAL A 1 115 ? -16.659 -9.535 7.574 1.00 91.12 115 VAL A C 1
ATOM 838 O O . VAL A 1 115 ? -16.495 -9.470 8.790 1.00 91.12 115 VAL A O 1
ATOM 841 N N . ARG A 1 116 ? -16.515 -10.687 6.907 1.00 90.00 116 ARG A N 1
ATOM 842 C CA . ARG A 1 116 ? -16.128 -11.933 7.590 1.00 90.00 116 ARG A CA 1
ATOM 843 C C . ARG A 1 116 ? -14.780 -11.808 8.280 1.00 90.00 116 ARG A C 1
ATOM 845 O O . ARG A 1 116 ? -14.653 -12.255 9.412 1.00 90.00 116 ARG A O 1
ATOM 852 N N . ALA A 1 117 ? -13.804 -11.186 7.622 1.00 89.94 117 ALA A N 1
ATOM 853 C CA . ALA A 1 117 ? -12.495 -10.949 8.213 1.00 89.94 117 ALA A CA 1
ATOM 854 C C . ALA A 1 117 ? -12.584 -10.034 9.450 1.00 89.94 117 ALA A C 1
ATOM 856 O O . ALA A 1 117 ? -11.997 -10.361 10.477 1.00 89.94 117 ALA A O 1
ATOM 857 N N . LEU A 1 118 ? -13.377 -8.953 9.397 1.00 92.69 118 LEU A N 1
ATOM 858 C CA . LEU A 1 118 ? -13.555 -8.019 10.521 1.00 92.69 118 LEU A CA 1
ATOM 859 C C . LEU A 1 118 ? -14.153 -8.702 11.756 1.00 92.69 118 LEU A C 1
ATOM 861 O O . LEU A 1 118 ? -13.731 -8.446 12.881 1.00 92.69 118 LEU A O 1
ATOM 865 N N . PHE A 1 119 ? -15.157 -9.553 11.551 1.00 92.06 119 PHE A N 1
ATOM 866 C CA . PHE A 1 119 ? -15.945 -10.145 12.632 1.00 92.06 119 PHE A CA 1
ATOM 867 C C . PHE A 1 119 ? -15.583 -11.607 12.925 1.00 92.06 119 PHE A C 1
ATOM 869 O O . PHE A 1 119 ? -16.313 -12.270 13.657 1.00 92.06 119 PHE A O 1
ATOM 876 N N . ALA A 1 120 ? -14.457 -12.111 12.409 1.00 87.19 120 ALA A N 1
ATOM 877 C CA . ALA A 1 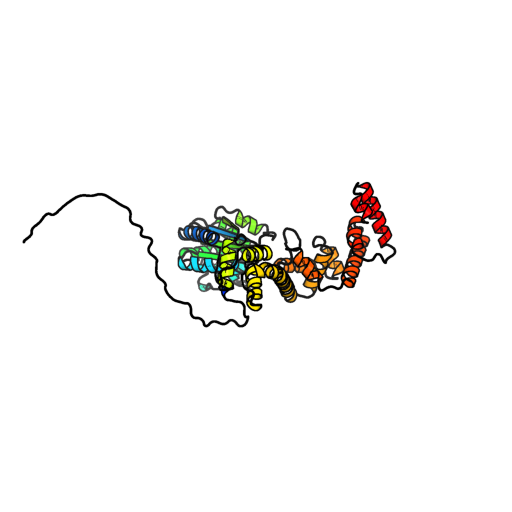120 ? -14.048 -13.510 12.565 1.00 87.19 120 ALA A CA 1
ATOM 878 C C . ALA A 1 120 ? -13.922 -13.958 14.036 1.00 87.19 120 ALA A C 1
ATOM 880 O O . ALA A 1 120 ? -14.107 -15.133 14.339 1.00 87.19 120 ALA A O 1
ATOM 881 N N . GLY A 1 121 ? -13.610 -13.027 14.944 1.00 84.12 121 GLY A N 1
ATOM 882 C CA . GLY A 1 121 ? -13.487 -13.280 16.384 1.00 84.12 121 GLY A CA 1
ATOM 883 C C . GLY A 1 121 ? -14.753 -13.019 17.207 1.00 84.12 121 GLY A C 1
ATOM 884 O O . GLY A 1 121 ? -14.687 -13.106 18.430 1.00 84.12 121 GLY A O 1
ATOM 885 N N . ILE A 1 122 ? -15.879 -12.653 16.582 1.00 85.38 122 ILE A N 1
ATOM 886 C CA . ILE A 1 122 ? -17.145 -12.422 17.290 1.00 85.38 122 ILE A CA 1
ATOM 887 C C . ILE A 1 122 ? -17.940 -13.722 17.373 1.00 85.38 122 ILE A C 1
ATOM 889 O O . ILE A 1 122 ? -18.165 -14.395 16.367 1.00 85.38 122 ILE A O 1
ATOM 893 N N . ASP A 1 123 ? -18.407 -14.038 18.578 1.00 83.00 123 ASP A N 1
ATOM 894 C CA . ASP A 1 123 ? -19.283 -15.179 18.815 1.00 83.00 123 ASP A CA 1
ATOM 895 C C . ASP A 1 123 ? -20.645 -14.975 18.125 1.00 83.00 123 ASP A C 1
ATOM 897 O O . ASP A 1 123 ? -21.312 -13.948 18.290 1.00 83.00 123 ASP A O 1
ATOM 901 N N . GLN A 1 124 ? -21.072 -15.963 17.338 1.00 77.81 124 GLN A N 1
ATOM 902 C CA . GLN A 1 124 ? -22.332 -15.905 16.597 1.00 77.81 124 GLN A CA 1
ATOM 903 C C . GLN A 1 124 ? -23.562 -15.945 17.508 1.00 77.81 124 GLN A C 1
ATOM 905 O O . GLN A 1 124 ? -24.637 -15.474 17.106 1.00 77.81 124 GLN A O 1
ATOM 910 N N . ASP A 1 125 ? -23.404 -16.428 18.739 1.00 79.44 125 ASP A N 1
ATOM 911 C CA . ASP A 1 125 ? -24.452 -16.406 19.757 1.00 79.44 125 ASP A CA 1
ATOM 912 C C . ASP A 1 125 ? -24.770 -14.979 20.226 1.00 79.44 125 ASP A C 1
ATOM 914 O O . ASP A 1 125 ? -25.883 -14.712 20.676 1.00 79.44 125 ASP A O 1
ATOM 918 N N . MET A 1 126 ? -23.858 -14.019 20.020 1.00 76.94 126 MET A N 1
ATOM 919 C CA . MET A 1 126 ? -24.119 -12.593 20.260 1.00 76.94 126 MET A CA 1
ATOM 920 C C . MET A 1 126 ? -24.959 -11.945 19.145 1.00 76.94 126 MET A C 1
ATOM 922 O O . MET A 1 126 ? -25.580 -10.901 19.350 1.00 76.94 126 MET A O 1
ATOM 926 N N . VAL A 1 127 ? -25.019 -12.557 17.958 1.00 83.31 127 VAL A N 1
ATOM 927 C CA . VAL A 1 127 ? -25.701 -12.013 16.772 1.00 83.31 127 VAL A CA 1
ATOM 928 C C . VAL A 1 127 ? -27.195 -12.349 16.821 1.00 83.31 127 VAL A C 1
ATOM 930 O O . VAL A 1 127 ? -27.691 -13.225 16.114 1.00 83.31 127 VAL A O 1
ATOM 933 N N . THR A 1 128 ? -27.931 -11.654 17.688 1.00 83.25 128 THR A N 1
ATOM 934 C CA . THR A 1 128 ? -29.354 -11.919 17.972 1.00 83.25 128 THR A CA 1
ATOM 935 C C . THR A 1 128 ? -30.258 -10.733 17.618 1.00 83.25 128 THR A C 1
ATOM 937 O O . THR A 1 128 ? -29.812 -9.698 17.120 1.00 83.25 128 THR A O 1
ATOM 940 N N . GLY A 1 129 ? -31.573 -10.885 17.812 1.00 87.50 129 GLY A N 1
ATOM 941 C CA . GLY A 1 129 ? -32.538 -9.800 17.616 1.00 87.50 129 GLY A CA 1
ATOM 942 C C . GLY A 1 129 ? -32.519 -9.234 16.193 1.00 87.50 129 GLY A C 1
ATOM 943 O O . GLY A 1 129 ? -32.687 -9.978 15.226 1.00 87.50 129 GLY A O 1
ATOM 944 N N . ALA A 1 130 ? -32.323 -7.918 16.069 1.00 84.50 130 ALA A N 1
ATOM 945 C CA . ALA A 1 130 ? -32.219 -7.225 14.782 1.00 84.50 130 ALA A CA 1
ATOM 946 C C . ALA A 1 130 ? -30.902 -7.520 14.038 1.00 84.50 130 ALA A C 1
ATOM 948 O O . ALA A 1 130 ? -30.874 -7.441 12.809 1.00 84.50 130 ALA A O 1
ATOM 949 N N . ALA A 1 131 ? -29.843 -7.910 14.759 1.00 87.75 131 ALA A N 1
ATOM 950 C CA . ALA A 1 131 ? -28.546 -8.258 14.188 1.00 87.75 131 ALA A CA 1
ATOM 951 C C . ALA A 1 131 ? -28.526 -9.657 13.553 1.00 87.75 131 ALA A C 1
ATOM 953 O O . ALA A 1 131 ? -27.624 -9.941 12.774 1.00 87.75 131 ALA A O 1
ATOM 954 N N . ARG A 1 132 ? -29.530 -10.516 13.804 1.00 87.00 132 ARG A N 1
ATOM 955 C CA . ARG A 1 132 ? -29.588 -11.898 13.276 1.00 87.00 132 ARG A CA 1
ATOM 956 C C . ARG A 1 132 ? -29.381 -11.992 11.761 1.00 87.00 132 ARG A C 1
ATOM 958 O O . ARG A 1 132 ? -28.814 -12.960 11.271 1.00 87.00 132 ARG A O 1
ATOM 965 N N . TRP A 1 133 ? -29.808 -10.966 11.021 1.00 86.19 133 TRP A N 1
ATOM 966 C CA . TRP A 1 133 ? -29.671 -10.908 9.567 1.00 86.19 133 TRP A CA 1
ATOM 967 C C . TRP A 1 133 ? -28.212 -10.744 9.100 1.00 86.19 133 TRP A C 1
ATOM 969 O O . TRP A 1 133 ? -27.904 -11.035 7.949 1.00 86.19 133 TRP A O 1
ATOM 979 N N . ALA A 1 134 ? -27.294 -10.341 9.988 1.00 87.06 134 ALA A N 1
ATOM 980 C CA . ALA A 1 134 ? -25.859 -10.307 9.714 1.00 87.06 134 ALA A CA 1
ATOM 981 C C . ALA A 1 134 ? -25.265 -11.706 9.489 1.00 87.06 134 ALA A C 1
ATOM 983 O O . ALA A 1 134 ? -24.253 -11.828 8.801 1.00 87.06 134 ALA A O 1
ATOM 984 N N . ARG A 1 135 ? -25.884 -12.768 10.031 1.00 86.38 135 ARG A N 1
ATOM 985 C CA . ARG A 1 135 ? -25.349 -14.139 9.959 1.00 86.38 135 ARG A CA 1
ATOM 986 C C . ARG A 1 135 ? -25.117 -14.617 8.525 1.00 86.38 135 ARG A C 1
ATOM 988 O O . ARG A 1 135 ? -24.110 -15.276 8.280 1.00 86.38 135 ARG A O 1
ATOM 995 N N . SER A 1 136 ? -25.951 -14.207 7.565 1.00 82.75 136 SER A N 1
ATOM 996 C CA . SER A 1 136 ? -25.743 -14.519 6.140 1.00 82.75 136 SER A CA 1
ATOM 997 C C . SER A 1 136 ? -24.473 -13.909 5.546 1.00 82.75 136 SER A C 1
ATOM 999 O O . SER A 1 136 ? -23.934 -14.467 4.600 1.00 82.75 136 SER A O 1
ATOM 1001 N N . ALA A 1 137 ? -23.992 -12.775 6.065 1.00 84.44 137 ALA A N 1
ATOM 1002 C CA . ALA A 1 137 ? -22.715 -12.195 5.640 1.00 84.44 137 ALA A CA 1
ATOM 1003 C C . ALA A 1 137 ? -21.528 -12.819 6.384 1.00 84.44 137 ALA A C 1
ATOM 1005 O O . ALA A 1 137 ? -20.456 -12.979 5.804 1.00 84.44 137 ALA A O 1
ATOM 1006 N N . LEU A 1 138 ? -21.727 -13.177 7.657 1.00 85.38 138 LEU A N 1
ATOM 1007 C CA . LEU A 1 138 ? -20.695 -13.735 8.536 1.00 85.38 138 LEU A CA 1
ATOM 1008 C C . LEU A 1 138 ? -20.371 -15.205 8.230 1.00 85.38 138 LEU A C 1
ATOM 1010 O O . LEU A 1 138 ? -19.258 -15.652 8.497 1.00 85.38 138 LEU A O 1
ATOM 1014 N N . THR A 1 139 ? -21.311 -15.951 7.646 1.00 77.75 139 THR A N 1
ATOM 1015 C CA . THR A 1 139 ? -21.142 -17.373 7.320 1.00 77.75 139 THR A CA 1
ATOM 1016 C C . THR A 1 139 ? -20.987 -17.587 5.809 1.00 77.75 139 THR A C 1
ATOM 1018 O O . THR A 1 139 ? -21.834 -17.148 5.034 1.00 77.75 139 THR A O 1
ATOM 1021 N N . PRO A 1 140 ? -19.931 -18.282 5.345 1.00 62.22 140 PRO A N 1
ATOM 1022 C CA . PRO A 1 140 ? -19.701 -18.500 3.914 1.00 62.22 140 PRO A CA 1
ATOM 1023 C C . PRO A 1 140 ? -20.739 -19.422 3.253 1.00 62.22 140 PRO A C 1
ATOM 1025 O O . PRO A 1 140 ? -20.903 -19.363 2.039 1.00 62.22 140 PRO A O 1
ATOM 1028 N N . ALA A 1 141 ? -21.441 -20.257 4.028 1.00 58.06 141 ALA A N 1
ATOM 1029 C CA . ALA A 1 141 ? -22.460 -21.175 3.516 1.00 58.06 141 ALA A CA 1
ATOM 1030 C C . ALA A 1 141 ? -23.859 -20.546 3.386 1.00 58.06 141 ALA A C 1
ATOM 1032 O O . ALA A 1 141 ? -24.715 -21.144 2.741 1.00 58.06 141 ALA A O 1
ATOM 1033 N N . GLY A 1 142 ? -24.082 -19.353 3.954 1.00 54.41 142 GLY A N 1
ATOM 1034 C CA . GLY A 1 142 ? -25.414 -18.773 4.090 1.00 54.41 142 GLY A CA 1
ATOM 1035 C C . GLY A 1 142 ? -26.290 -19.604 5.031 1.00 54.41 142 GLY A C 1
ATOM 1036 O O . GLY A 1 142 ? -26.540 -20.785 4.816 1.00 54.41 142 GLY A O 1
ATOM 1037 N N . ASP A 1 143 ? -26.774 -18.990 6.100 1.00 52.62 143 ASP A N 1
ATOM 1038 C CA . ASP A 1 143 ? -27.733 -19.646 6.983 1.00 52.62 143 ASP A CA 1
ATOM 1039 C C . ASP A 1 143 ? -29.087 -19.748 6.246 1.00 52.62 143 ASP A C 1
ATOM 1041 O O . ASP A 1 143 ? -29.650 -18.726 5.841 1.00 52.62 143 ASP A O 1
ATOM 1045 N N . ALA A 1 144 ? -29.582 -20.968 5.997 1.00 52.00 144 ALA A N 1
ATOM 1046 C CA . ALA A 1 144 ? -30.745 -21.220 5.128 1.00 52.00 144 ALA A CA 1
ATOM 1047 C C . ALA A 1 144 ? -32.049 -20.568 5.637 1.00 52.00 144 ALA A C 1
ATOM 1049 O O . ALA A 1 144 ? -32.975 -20.343 4.858 1.00 52.00 144 ALA A O 1
ATOM 1050 N N . ASP A 1 145 ? -32.094 -20.224 6.927 1.00 54.09 145 ASP A N 1
ATOM 1051 C CA . ASP A 1 145 ? -33.231 -19.601 7.617 1.00 54.09 145 ASP A CA 1
ATOM 1052 C C . ASP A 1 145 ? -33.249 -18.057 7.550 1.00 54.09 145 ASP A C 1
ATOM 1054 O O . ASP A 1 145 ? -34.138 -17.406 8.109 1.00 54.09 145 ASP A O 1
ATOM 1058 N N . VAL A 1 146 ? -32.280 -17.430 6.873 1.00 56.66 146 VAL A N 1
ATOM 1059 C CA . VAL A 1 146 ? -32.098 -15.970 6.865 1.00 56.66 146 VAL A CA 1
ATOM 1060 C C . VAL A 1 146 ? -32.420 -15.417 5.459 1.00 56.66 146 VAL A C 1
ATOM 1062 O O . VAL A 1 146 ? -31.754 -15.778 4.489 1.00 56.66 146 VAL A O 1
ATOM 1065 N N . PRO A 1 147 ? -33.437 -14.539 5.290 1.00 54.09 147 PRO A N 1
ATOM 1066 C CA . PRO A 1 147 ? -33.810 -13.947 4.012 1.00 54.09 147 PRO A CA 1
ATOM 1067 C C . PRO A 1 147 ? -32.616 -13.294 3.310 1.00 54.09 147 PRO A C 1
ATOM 1069 O O . PRO A 1 147 ? -31.987 -12.378 3.836 1.00 54.09 147 PRO A O 1
ATOM 1072 N N . SER A 1 148 ? -32.376 -13.716 2.069 1.00 55.53 148 SER A N 1
ATOM 1073 C CA . SER A 1 148 ? -31.261 -13.306 1.198 1.00 55.53 148 SER A CA 1
ATOM 1074 C C . SER A 1 148 ? -31.378 -11.867 0.642 1.00 55.53 148 SER A C 1
ATOM 1076 O O . SER A 1 148 ? -30.663 -11.462 -0.273 1.00 55.53 148 SER A O 1
ATOM 1078 N N . GLY A 1 149 ? -32.294 -11.052 1.174 1.00 61.75 149 GLY A N 1
ATOM 1079 C CA . GLY A 1 149 ? -32.459 -9.670 0.73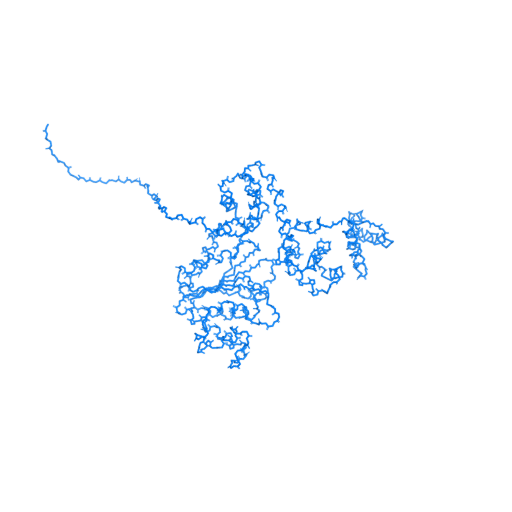0 1.00 61.75 149 GLY A CA 1
ATOM 1080 C C . GLY A 1 149 ? -31.256 -8.820 1.137 1.00 61.75 149 GLY A C 1
ATOM 1081 O O . GLY A 1 149 ? -31.007 -8.654 2.330 1.00 61.75 149 GLY A O 1
ATOM 1082 N N . GLY A 1 150 ? -30.554 -8.221 0.167 1.00 76.25 150 GLY A N 1
ATOM 1083 C CA . GLY A 1 150 ? -29.349 -7.418 0.428 1.00 76.25 150 GLY A CA 1
ATOM 1084 C C . GLY A 1 150 ? -29.544 -6.356 1.518 1.00 76.25 150 GLY A C 1
ATOM 1085 O O . GLY A 1 150 ? -28.694 -6.204 2.387 1.00 76.25 150 GLY A O 1
ATOM 1086 N N . TYR A 1 151 ? -30.705 -5.692 1.562 1.00 84.88 151 TYR A N 1
ATOM 1087 C CA . TYR A 1 151 ? -31.022 -4.717 2.612 1.00 84.88 151 TYR A CA 1
ATOM 1088 C C . TYR A 1 151 ? -31.109 -5.327 4.022 1.00 84.88 151 TYR A C 1
ATOM 1090 O O . TYR A 1 151 ? -30.642 -4.711 4.976 1.00 84.88 151 TYR A O 1
ATOM 1098 N N . ALA A 1 152 ? -31.676 -6.530 4.175 1.00 87.31 152 ALA A N 1
ATOM 1099 C CA . ALA A 1 152 ? -31.802 -7.181 5.480 1.00 87.31 152 ALA A CA 1
ATOM 1100 C C . ALA A 1 152 ? -30.422 -7.496 6.070 1.00 87.31 152 ALA A C 1
ATOM 1102 O O . ALA A 1 152 ? -30.187 -7.229 7.247 1.00 87.31 152 ALA A O 1
ATOM 1103 N N . VAL A 1 153 ? -29.494 -7.973 5.235 1.00 88.69 153 VAL A N 1
ATOM 1104 C CA . VAL A 1 153 ? -28.103 -8.243 5.624 1.00 88.69 153 VAL A CA 1
ATOM 1105 C C . VAL A 1 153 ? -27.384 -6.954 6.030 1.00 88.69 153 VAL A C 1
ATOM 1107 O O . VAL A 1 153 ? -26.796 -6.898 7.109 1.00 88.69 153 VAL A O 1
ATOM 1110 N N . LEU A 1 154 ? -27.491 -5.890 5.221 1.00 91.25 154 LEU A N 1
ATOM 1111 C CA . LEU A 1 154 ? -26.922 -4.573 5.545 1.00 91.25 154 LEU A CA 1
ATOM 1112 C C . LEU A 1 154 ? -27.448 -4.031 6.880 1.00 91.25 154 LEU A C 1
ATOM 1114 O O . LEU A 1 154 ? -26.678 -3.566 7.720 1.00 91.25 154 LEU A O 1
ATOM 1118 N N . HIS A 1 155 ? -28.760 -4.128 7.090 1.00 92.06 155 HIS A N 1
ATOM 1119 C CA . HIS A 1 155 ? -29.416 -3.688 8.313 1.00 92.06 155 HIS A CA 1
ATOM 1120 C C . HIS A 1 155 ? -29.014 -4.545 9.523 1.00 92.06 155 HIS A C 1
ATOM 1122 O O . HIS A 1 155 ? -28.777 -4.009 10.603 1.00 92.06 155 HIS A O 1
ATOM 1128 N N . GLY A 1 156 ? -28.879 -5.863 9.354 1.00 92.81 156 GLY A N 1
ATOM 1129 C CA . GLY A 1 156 ? -28.382 -6.757 10.399 1.00 92.81 156 GLY A CA 1
ATOM 1130 C C . GLY A 1 156 ? -26.962 -6.408 10.831 1.00 92.81 156 GLY A C 1
ATOM 1131 O O . GLY A 1 156 ? -26.695 -6.285 12.024 1.00 92.81 156 GLY A O 1
ATOM 1132 N N . LEU A 1 157 ? -26.063 -6.185 9.869 1.00 93.69 157 LEU A N 1
ATOM 1133 C CA . LEU A 1 157 ? -24.685 -5.781 10.153 1.00 93.69 157 LEU A CA 1
ATOM 1134 C C . LEU A 1 157 ? -24.609 -4.400 10.821 1.00 93.69 157 LEU A C 1
ATOM 1136 O O . LEU A 1 157 ? -23.779 -4.188 11.701 1.00 93.69 157 LEU A O 1
ATOM 1140 N N . TYR A 1 158 ? -25.487 -3.465 10.446 1.00 95.38 158 TYR A N 1
ATOM 1141 C CA . TYR A 1 158 ? -25.620 -2.188 11.152 1.00 95.38 158 TYR A CA 1
ATOM 1142 C C . TYR A 1 158 ? -25.992 -2.394 12.626 1.00 95.38 158 TYR A C 1
ATOM 1144 O O . TYR A 1 158 ? -25.299 -1.885 13.502 1.00 95.38 158 TYR A O 1
ATOM 1152 N N . TRP A 1 159 ? -27.027 -3.187 12.923 1.00 94.62 159 TRP A N 1
ATOM 1153 C CA . TRP A 1 159 ? -27.429 -3.449 14.311 1.00 94.62 159 TRP A CA 1
ATOM 1154 C C . TRP A 1 159 ? -26.380 -4.216 15.113 1.00 94.62 159 TRP A C 1
ATOM 1156 O O . TRP A 1 159 ? -26.264 -3.989 16.316 1.00 94.62 159 TRP A O 1
ATOM 1166 N N . LEU A 1 160 ? -25.587 -5.068 14.459 1.00 94.50 160 LEU A N 1
ATOM 1167 C CA . LEU A 1 160 ? -24.418 -5.687 15.080 1.00 94.50 160 LEU A CA 1
ATOM 1168 C C . LEU A 1 160 ? -23.422 -4.615 15.546 1.00 94.50 160 LEU A C 1
ATOM 1170 O O . LEU A 1 160 ? -23.024 -4.613 16.707 1.00 94.50 160 LEU A O 1
ATOM 1174 N N . VAL A 1 161 ? -23.074 -3.659 14.680 1.00 95.56 161 VAL A N 1
ATOM 1175 C CA . VAL A 1 161 ? -22.181 -2.544 15.039 1.00 95.56 161 VAL A CA 1
ATOM 1176 C C . VAL A 1 161 ? -22.781 -1.658 16.131 1.00 95.56 161 VAL A C 1
ATOM 1178 O O . VAL A 1 161 ? -22.070 -1.277 17.062 1.00 95.56 161 VAL A O 1
ATOM 1181 N N . VAL A 1 162 ? -24.082 -1.362 16.074 1.00 95.38 162 VAL A N 1
ATOM 1182 C CA . VAL A 1 162 ? -24.775 -0.606 17.130 1.00 95.38 162 VAL A CA 1
ATOM 1183 C C . VAL A 1 162 ? -24.654 -1.323 18.476 1.00 95.38 162 VAL A C 1
ATOM 1185 O O . VAL A 1 162 ? -24.246 -0.700 19.452 1.00 95.38 162 VAL A O 1
ATOM 1188 N N . GLY A 1 163 ? -24.928 -2.630 18.522 1.00 93.75 163 GLY A N 1
ATOM 1189 C CA . GLY A 1 163 ? -24.788 -3.437 19.735 1.00 93.75 163 GLY A CA 1
ATOM 1190 C C . GLY A 1 163 ? -23.370 -3.378 20.301 1.00 93.75 163 GLY A C 1
ATOM 1191 O O . GLY A 1 163 ? -23.181 -2.961 21.443 1.00 93.75 163 GLY A O 1
ATOM 1192 N N . LEU A 1 164 ? -22.365 -3.678 19.473 1.00 93.69 164 LEU A N 1
ATOM 1193 C CA . LEU A 1 164 ? -20.958 -3.674 19.887 1.00 93.69 164 LEU A CA 1
ATOM 1194 C C . LEU A 1 164 ? -20.491 -2.286 20.361 1.00 93.69 164 LEU A C 1
ATOM 1196 O O . LEU A 1 164 ? -19.822 -2.192 21.386 1.00 93.69 164 LEU A O 1
ATOM 1200 N N . SER A 1 165 ? -20.862 -1.217 19.645 1.00 95.00 165 SER A N 1
ATOM 1201 C CA . SER A 1 165 ? -20.478 0.166 19.984 1.00 95.00 165 SER A CA 1
ATOM 1202 C C . SER A 1 165 ? -21.193 0.722 21.224 1.00 95.00 165 SER A C 1
ATOM 1204 O O . SER A 1 165 ? -20.713 1.675 21.843 1.00 95.00 165 SER A O 1
ATOM 1206 N N . SER A 1 166 ? -22.334 0.133 21.604 1.00 92.94 166 SER A N 1
ATOM 1207 C CA . SER A 1 166 ? -23.072 0.510 22.814 1.00 92.94 166 SER A CA 1
ATOM 1208 C C . SER A 1 166 ? -22.437 -0.040 24.095 1.00 92.94 166 SER A C 1
ATOM 1210 O O . SER A 1 166 ? -22.464 0.641 25.120 1.00 92.94 166 SER A O 1
ATOM 1212 N N . GLU A 1 167 ? -21.817 -1.224 24.027 1.00 92.00 167 GLU A N 1
ATOM 1213 C CA . GLU A 1 167 ? -21.069 -1.825 25.139 1.00 92.00 167 GLU A CA 1
ATOM 1214 C C . GLU A 1 167 ? -19.785 -1.041 25.420 1.00 92.00 167 GLU A C 1
ATOM 1216 O O . GLU A 1 167 ? -19.498 -0.671 26.558 1.00 92.00 167 GLU A O 1
ATOM 1221 N N . GLN A 1 168 ? -19.014 -0.779 24.365 1.00 94.00 168 GLN A N 1
ATOM 1222 C CA . GLN A 1 168 ? -17.764 -0.032 24.415 1.00 94.00 168 GLN A CA 1
ATOM 1223 C C . GLN A 1 168 ? -17.463 0.583 23.041 1.00 94.00 168 GLN A C 1
ATOM 1225 O O . GLN A 1 168 ? -17.903 0.032 22.032 1.00 94.00 168 GLN A O 1
ATOM 1230 N N . PRO A 1 169 ? -16.716 1.700 22.960 1.00 97.19 169 PRO A N 1
ATOM 1231 C CA . PRO A 1 169 ? -16.363 2.302 21.676 1.00 97.19 169 PRO A CA 1
ATOM 1232 C C . PRO A 1 169 ? -15.715 1.287 20.725 1.00 97.19 169 PRO A C 1
ATOM 1234 O O . PRO A 1 169 ? -14.902 0.470 21.151 1.00 97.19 169 PRO A O 1
ATOM 1237 N N . LEU A 1 170 ? -16.063 1.330 19.442 1.00 97.75 170 LEU A N 1
ATOM 1238 C CA . LEU A 1 170 ? -15.636 0.359 18.435 1.00 97.75 170 LEU A CA 1
ATOM 1239 C C . LEU A 1 170 ? -14.764 1.035 17.374 1.00 97.75 170 LEU A C 1
ATOM 1241 O O . LEU A 1 170 ? -15.142 2.068 16.830 1.00 97.75 170 LEU A O 1
ATOM 1245 N N . ALA A 1 171 ? -13.624 0.431 17.050 1.00 97.94 171 ALA A N 1
ATOM 1246 C CA . ALA A 1 171 ? -12.792 0.776 15.907 1.00 97.94 171 ALA A CA 1
ATOM 1247 C C . ALA A 1 171 ? -12.812 -0.378 14.894 1.00 97.94 171 ALA A C 1
ATOM 1249 O O . ALA A 1 171 ? -12.445 -1.503 15.229 1.00 97.94 171 ALA A O 1
ATOM 1250 N N . LEU A 1 172 ? -13.236 -0.101 13.663 1.00 97.75 172 LEU A N 1
ATOM 1251 C CA . LEU A 1 172 ? -13.177 -1.020 12.530 1.00 97.75 172 LEU A CA 1
ATOM 1252 C C . LEU A 1 172 ? -12.019 -0.599 11.625 1.00 97.75 172 LEU A C 1
ATOM 1254 O O . LEU A 1 172 ? -12.042 0.505 11.089 1.00 97.75 172 LEU A O 1
ATOM 1258 N N . ILE A 1 173 ? -11.019 -1.458 11.450 1.00 97.19 173 ILE A N 1
ATOM 1259 C CA . ILE A 1 173 ? -9.850 -1.199 10.605 1.00 97.19 173 ILE A CA 1
ATOM 1260 C C . ILE A 1 173 ? -9.898 -2.123 9.390 1.00 97.19 173 ILE A C 1
ATOM 1262 O O . ILE A 1 173 ? -9.854 -3.343 9.526 1.00 97.19 173 ILE A O 1
ATOM 1266 N N . VAL A 1 174 ? -9.954 -1.542 8.200 1.00 94.44 174 VAL A N 1
ATOM 1267 C CA . VAL A 1 174 ? -9.904 -2.244 6.918 1.00 94.44 174 VAL A CA 1
ATOM 1268 C C . VAL A 1 174 ? -8.588 -1.887 6.239 1.00 94.44 174 VAL A C 1
ATOM 1270 O O . VAL A 1 174 ? -8.411 -0.764 5.773 1.00 94.44 174 VAL A O 1
ATOM 1273 N N . ASP A 1 175 ? -7.655 -2.831 6.218 1.00 91.25 175 ASP A N 1
ATOM 1274 C CA . ASP A 1 175 ? -6.401 -2.712 5.477 1.00 91.25 175 ASP A CA 1
ATOM 1275 C C . ASP A 1 175 ? -6.621 -3.109 4.013 1.00 91.25 175 ASP A C 1
ATOM 1277 O O . ASP A 1 175 ? -7.460 -3.966 3.713 1.00 91.25 175 ASP A O 1
ATOM 1281 N N . ASP A 1 176 ? -5.879 -2.465 3.117 1.00 85.88 176 ASP A N 1
ATOM 1282 C CA . ASP A 1 176 ? -5.947 -2.681 1.671 1.00 85.88 176 ASP A CA 1
ATOM 1283 C C . ASP A 1 176 ? -7.371 -2.624 1.078 1.00 85.88 176 ASP A C 1
ATOM 1285 O O . ASP A 1 176 ? -7.758 -3.424 0.232 1.00 85.88 176 ASP A O 1
ATOM 1289 N N . GLY A 1 177 ? -8.151 -1.610 1.463 1.00 82.25 177 GLY A N 1
ATOM 1290 C CA . GLY A 1 177 ? -9.561 -1.427 1.096 1.00 82.25 177 GLY A CA 1
ATOM 1291 C C . GLY A 1 177 ? -9.871 -1.441 -0.408 1.00 82.25 177 GLY A C 1
ATOM 1292 O O . GLY A 1 177 ? -10.981 -1.800 -0.785 1.00 82.25 177 GLY A O 1
ATOM 1293 N N . HIS A 1 178 ? -8.898 -1.134 -1.267 1.00 78.88 178 HIS A N 1
ATOM 1294 C CA . HIS A 1 178 ? -8.993 -1.278 -2.727 1.00 78.88 178 HIS A CA 1
ATOM 1295 C C . HIS A 1 178 ? -9.197 -2.729 -3.205 1.00 78.88 178 HIS A C 1
ATOM 1297 O O . HIS A 1 178 ? -9.733 -2.953 -4.284 1.00 78.88 178 HIS A O 1
ATOM 1303 N N . TRP A 1 179 ? -8.846 -3.721 -2.382 1.00 82.56 179 TRP A N 1
ATOM 1304 C CA . TRP A 1 179 ? -9.127 -5.143 -2.617 1.00 82.56 179 TRP A CA 1
ATOM 1305 C C . TRP A 1 179 ? -10.442 -5.610 -1.988 1.00 82.56 179 TRP A C 1
ATOM 1307 O O . TRP A 1 179 ? -10.794 -6.788 -2.079 1.00 82.56 179 TRP A O 1
ATOM 1317 N N . CYS A 1 180 ? -11.156 -4.722 -1.295 1.00 84.12 180 CYS A N 1
ATOM 1318 C CA . CYS A 1 180 ? -12.376 -5.073 -0.589 1.00 84.12 180 CYS A CA 1
ATOM 1319 C C . CYS A 1 180 ? -13.514 -5.362 -1.573 1.00 84.12 180 CYS A C 1
ATOM 1321 O O . CYS A 1 180 ? -13.668 -4.700 -2.597 1.00 84.12 180 CYS A O 1
ATOM 1323 N N . ASP A 1 181 ? -14.364 -6.337 -1.251 1.00 84.06 181 ASP A N 1
ATOM 1324 C CA . ASP A 1 181 ? -15.497 -6.658 -2.107 1.00 84.06 181 ASP A CA 1
ATOM 1325 C C . ASP A 1 181 ? -16.589 -5.579 -2.062 1.00 84.06 181 ASP A C 1
ATOM 1327 O O . ASP A 1 181 ? -16.880 -4.980 -1.022 1.00 84.06 181 ASP A O 1
ATOM 1331 N N . ASN A 1 182 ? -17.290 -5.411 -3.186 1.00 85.75 182 ASN A N 1
ATOM 1332 C CA . ASN A 1 182 ? -18.366 -4.427 -3.322 1.00 85.75 182 ASN A CA 1
ATOM 1333 C C . ASN A 1 182 ? -19.474 -4.566 -2.263 1.00 85.75 182 ASN A C 1
ATOM 1335 O O . ASN A 1 182 ? -20.127 -3.575 -1.942 1.00 85.75 182 ASN A O 1
ATOM 1339 N N . SER A 1 183 ? -19.725 -5.767 -1.727 1.00 88.00 183 SER A N 1
ATOM 1340 C CA . SER A 1 183 ? -20.777 -5.958 -0.715 1.00 88.00 183 SER A CA 1
ATOM 1341 C C . SER A 1 183 ? -20.343 -5.402 0.641 1.00 88.00 183 SER A C 1
ATOM 1343 O O . SER A 1 183 ? -21.140 -4.738 1.306 1.00 88.00 183 SER A O 1
ATOM 1345 N N . THR A 1 184 ? -19.074 -5.594 1.014 1.00 89.94 184 THR A N 1
ATOM 1346 C CA . THR A 1 184 ? -18.465 -4.963 2.193 1.00 89.94 184 THR A CA 1
ATOM 1347 C C . THR A 1 184 ? -18.413 -3.441 2.046 1.00 89.94 184 THR A C 1
ATOM 1349 O O . THR A 1 184 ? -18.835 -2.737 2.961 1.00 89.94 184 THR A O 1
ATOM 1352 N N . LEU A 1 185 ? -17.991 -2.912 0.892 1.00 90.56 185 LEU A N 1
ATOM 1353 C CA . LEU A 1 185 ? -17.944 -1.459 0.666 1.00 90.56 185 LEU A CA 1
ATOM 1354 C C . LEU A 1 185 ? -19.335 -0.808 0.725 1.00 90.56 185 LEU A C 1
ATOM 1356 O O . LEU A 1 185 ? -19.511 0.219 1.379 1.00 90.56 185 LEU A O 1
ATOM 1360 N N . ARG A 1 186 ? -20.357 -1.440 0.129 1.00 91.12 186 ARG A N 1
ATOM 1361 C CA . ARG A 1 186 ? -21.761 -0.997 0.249 1.00 91.12 186 ARG A CA 1
ATOM 1362 C C . ARG A 1 186 ? -22.260 -1.016 1.689 1.00 91.12 186 ARG A C 1
ATOM 1364 O O . ARG A 1 186 ? -23.075 -0.179 2.068 1.00 91.12 186 ARG A O 1
ATOM 1371 N N . TRP A 1 187 ? -21.803 -1.976 2.487 1.00 93.62 187 TRP A N 1
ATOM 1372 C CA . TRP A 1 187 ? -22.131 -2.016 3.904 1.00 93.62 187 TRP A CA 1
ATOM 1373 C C . TRP A 1 187 ? -21.463 -0.896 4.697 1.00 93.62 187 TRP A C 1
ATOM 1375 O O . TRP A 1 187 ? -22.147 -0.254 5.493 1.00 93.62 187 TRP A O 1
ATOM 1385 N N . LEU A 1 188 ? -20.183 -0.613 4.447 1.00 94.50 188 LEU 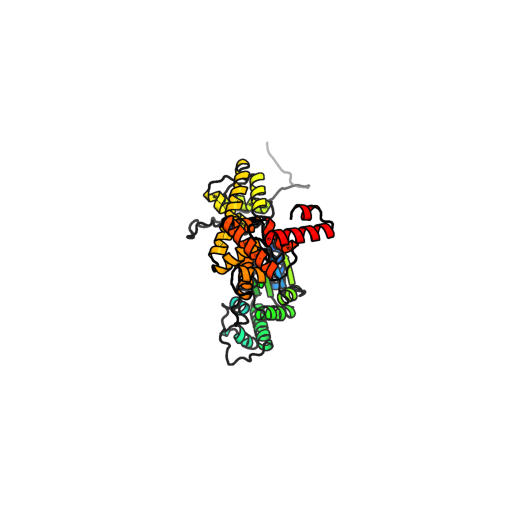A N 1
ATOM 1386 C CA . LEU A 1 188 ? -19.512 0.538 5.049 1.00 94.50 188 LEU A CA 1
ATOM 1387 C C . LEU A 1 188 ? -20.240 1.839 4.687 1.00 94.50 188 LEU A C 1
ATOM 1389 O O . LEU A 1 188 ? -20.517 2.633 5.579 1.00 94.50 188 LEU A O 1
ATOM 1393 N N . ASP A 1 189 ? -20.657 2.021 3.430 1.00 94.06 189 ASP A N 1
ATOM 1394 C CA . ASP A 1 189 ? -21.439 3.197 3.015 1.00 94.06 189 ASP A CA 1
ATOM 1395 C C . ASP A 1 189 ? -22.771 3.282 3.775 1.00 94.06 189 ASP A C 1
ATOM 1397 O O . ASP A 1 189 ? -23.124 4.320 4.340 1.00 94.06 189 ASP A O 1
ATOM 1401 N N . PHE A 1 190 ? -23.495 2.163 3.862 1.00 93.94 190 PHE A N 1
ATOM 1402 C CA . PHE A 1 190 ? -24.752 2.081 4.603 1.00 93.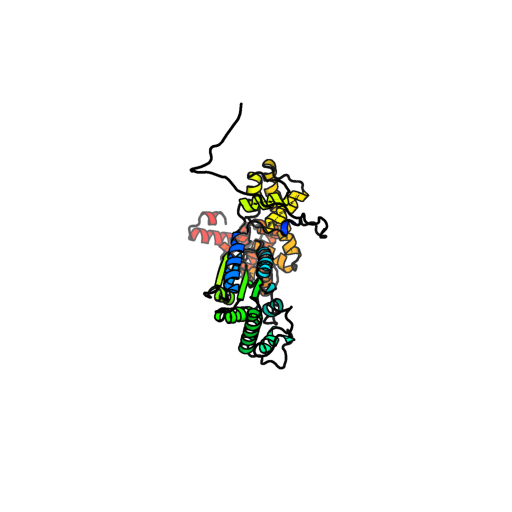94 190 PHE A CA 1
ATOM 1403 C C . PHE A 1 190 ? -24.589 2.428 6.093 1.00 93.94 190 PHE A C 1
ATOM 1405 O O . PHE A 1 190 ? -25.471 3.082 6.665 1.00 93.94 190 PHE A O 1
ATOM 1412 N N . LEU A 1 191 ? -23.483 1.984 6.701 1.00 95.38 191 LEU A N 1
ATOM 1413 C CA . LEU A 1 191 ? -23.115 2.225 8.094 1.00 95.38 191 LEU A CA 1
ATOM 1414 C C . LEU A 1 191 ? -22.750 3.695 8.331 1.00 95.38 191 LEU A C 1
ATOM 1416 O O . LEU A 1 191 ? -23.284 4.299 9.258 1.00 95.38 191 LEU A O 1
ATOM 1420 N N . LEU A 1 192 ? -21.896 4.282 7.487 1.00 94.62 192 LEU A N 1
ATOM 1421 C CA . LEU A 1 192 ? -21.413 5.658 7.649 1.00 94.62 192 LEU A CA 1
ATOM 1422 C C . LEU A 1 192 ? -22.530 6.699 7.520 1.00 94.62 192 LEU A C 1
ATOM 1424 O O . LEU A 1 192 ? -22.561 7.645 8.303 1.00 94.62 192 LEU A O 1
ATOM 1428 N N . ARG A 1 193 ? -23.530 6.464 6.657 1.00 93.69 193 ARG A N 1
ATOM 1429 C CA . ARG A 1 193 ? -24.752 7.298 6.573 1.00 93.69 193 ARG A CA 1
ATOM 1430 C C . ARG A 1 193 ? -25.571 7.352 7.868 1.00 93.69 193 ARG A C 1
ATOM 1432 O O . ARG A 1 193 ? -26.507 8.137 7.964 1.00 93.69 193 ARG A O 1
ATOM 1439 N N . ARG A 1 194 ? -25.305 6.448 8.814 1.00 93.81 194 ARG A N 1
ATOM 1440 C CA . ARG A 1 194 ? -26.037 6.276 10.082 1.00 93.81 194 ARG A CA 1
ATOM 1441 C C . ARG A 1 194 ? -25.089 6.216 11.279 1.00 93.81 194 ARG A C 1
ATOM 1443 O O . ARG A 1 194 ? -25.475 5.708 12.331 1.00 93.81 194 ARG A O 1
ATOM 1450 N N . ALA A 1 195 ? -23.853 6.679 11.102 1.00 92.50 195 ALA A N 1
ATOM 1451 C CA . ALA A 1 195 ? -22.835 6.653 12.143 1.00 92.50 195 ALA A CA 1
ATOM 1452 C C . ALA A 1 195 ? -23.001 7.786 13.166 1.00 92.50 195 ALA A C 1
ATOM 1454 O O . ALA A 1 195 ? -22.348 7.769 14.211 1.00 92.50 195 ALA A O 1
ATOM 1455 N N . ASP A 1 196 ? -23.892 8.744 12.900 1.00 89.50 196 ASP A N 1
ATOM 1456 C CA . ASP A 1 196 ? -24.236 9.798 13.846 1.00 89.50 196 ASP A CA 1
ATOM 1457 C C . ASP A 1 196 ? -24.669 9.203 15.188 1.00 89.50 196 ASP A C 1
ATOM 1459 O O . ASP A 1 196 ? -25.502 8.299 15.259 1.00 89.50 196 ASP A O 1
ATOM 1463 N N . ASN A 1 197 ? -24.105 9.737 16.270 1.00 90.50 197 ASN A N 1
ATOM 1464 C CA . ASN A 1 197 ? -24.318 9.284 17.648 1.00 90.50 197 ASN A CA 1
ATOM 1465 C C . ASN A 1 197 ? -23.769 7.881 17.986 1.00 90.50 197 ASN A C 1
ATOM 1467 O O . ASN A 1 197 ? -23.950 7.419 19.116 1.00 90.50 197 ASN A O 1
ATOM 1471 N N . LEU A 1 198 ? -23.082 7.199 17.060 1.00 95.56 198 LEU A N 1
ATOM 1472 C CA . LEU A 1 198 ? -22.393 5.943 17.363 1.00 95.56 198 LEU A CA 1
ATOM 1473 C C . LEU A 1 198 ? -21.005 6.205 17.944 1.00 95.56 198 LEU A C 1
ATOM 1475 O O . LEU A 1 198 ? -20.275 7.094 17.503 1.00 95.56 198 LEU A O 1
ATOM 1479 N N . ARG A 1 199 ? -20.596 5.359 18.896 1.00 97.12 199 ARG A N 1
ATOM 1480 C CA . ARG A 1 199 ? -19.216 5.329 19.394 1.00 97.12 199 ARG A CA 1
ATOM 1481 C C . ARG A 1 199 ? -18.330 4.515 18.454 1.00 97.12 199 ARG A C 1
ATOM 1483 O O . ARG A 1 199 ? -17.854 3.443 18.818 1.00 97.12 199 ARG A O 1
ATOM 1490 N N . LEU A 1 200 ? -18.199 4.984 17.215 1.00 97.81 200 LEU A N 1
ATOM 1491 C CA . LEU A 1 200 ? -17.624 4.232 16.101 1.00 97.81 200 LEU A CA 1
ATOM 1492 C C . LEU A 1 200 ? -16.511 5.021 15.406 1.00 97.81 200 LEU A C 1
ATOM 1494 O O . LEU A 1 200 ? -16.720 6.159 14.994 1.00 97.81 200 LEU A O 1
ATOM 1498 N N . LEU A 1 201 ? -15.363 4.379 15.214 1.00 98.06 201 LEU A N 1
ATOM 1499 C CA . LEU A 1 201 ? -14.311 4.807 14.299 1.00 98.06 201 LEU A CA 1
ATOM 1500 C C . LEU A 1 201 ? -14.171 3.769 13.182 1.00 98.06 201 LEU A C 1
ATOM 1502 O O . LEU A 1 201 ? -13.983 2.589 13.461 1.00 98.06 201 LEU A O 1
ATOM 1506 N N . VAL A 1 202 ? -14.223 4.195 11.925 1.00 97.81 202 VAL A N 1
ATOM 1507 C CA . VAL A 1 202 ? -13.891 3.351 10.769 1.00 97.81 202 VAL A CA 1
ATOM 1508 C C . VAL A 1 202 ? -12.601 3.870 10.148 1.00 97.81 202 VAL A C 1
ATOM 1510 O O . VAL A 1 202 ? -12.517 5.043 9.814 1.00 97.81 202 VAL A O 1
ATOM 1513 N N . VAL A 1 203 ? -11.593 3.022 9.978 1.00 97.44 203 VAL A N 1
ATOM 1514 C CA . VAL A 1 203 ? -10.347 3.366 9.286 1.00 97.44 203 VAL A CA 1
ATOM 1515 C C . VAL A 1 203 ? -10.205 2.446 8.086 1.00 97.44 203 VAL A C 1
ATOM 1517 O O . VAL A 1 203 ? -10.142 1.233 8.254 1.00 97.44 203 VAL A O 1
ATOM 1520 N N . VAL A 1 204 ? -10.149 3.007 6.883 1.00 94.88 204 VAL A N 1
ATOM 1521 C CA . VAL A 1 204 ? -9.908 2.259 5.645 1.00 94.88 204 VAL A CA 1
ATOM 1522 C C . VAL A 1 204 ? -8.577 2.719 5.072 1.00 94.88 204 VAL A C 1
ATOM 1524 O O . VAL A 1 204 ? -8.439 3.882 4.704 1.00 94.88 204 VAL A O 1
ATOM 1527 N N . ALA A 1 205 ? -7.585 1.834 5.015 1.00 92.31 205 ALA A N 1
ATOM 1528 C CA . ALA A 1 205 ? -6.334 2.111 4.323 1.00 92.31 205 ALA A CA 1
ATOM 1529 C C . ALA A 1 205 ? -6.420 1.655 2.873 1.00 92.31 205 ALA A C 1
ATOM 1531 O O . ALA A 1 205 ? -6.842 0.541 2.580 1.00 92.31 205 ALA A O 1
ATOM 1532 N N . GLN A 1 206 ? -5.988 2.512 1.960 1.00 87.12 206 GLN A N 1
ATOM 1533 C CA . GLN A 1 206 ? -5.925 2.213 0.541 1.00 87.12 206 GLN A CA 1
ATOM 1534 C C . GLN A 1 206 ? -4.637 2.744 -0.071 1.00 87.12 206 GLN A C 1
ATOM 1536 O O . GLN A 1 206 ? -3.926 3.593 0.483 1.00 87.12 206 GLN A O 1
ATOM 1541 N N . ARG A 1 207 ? -4.317 2.191 -1.232 1.00 83.69 207 ARG A N 1
ATOM 1542 C CA . ARG A 1 207 ? -3.155 2.580 -2.005 1.00 83.69 207 ARG A CA 1
ATOM 1543 C C . ARG A 1 207 ? -3.504 3.777 -2.897 1.00 83.69 207 ARG A C 1
ATOM 1545 O O . ARG A 1 207 ? -4.584 3.816 -3.464 1.00 83.69 207 ARG A O 1
ATOM 1552 N N . THR A 1 208 ? -2.604 4.754 -3.003 1.00 73.81 208 THR A N 1
ATOM 1553 C CA . THR A 1 208 ? -2.679 5.809 -4.036 1.00 73.81 208 THR A CA 1
ATOM 1554 C C . THR A 1 208 ? -2.214 5.251 -5.376 1.00 73.81 208 THR A C 1
ATOM 1556 O O . THR A 1 208 ? -1.326 4.396 -5.386 1.00 73.81 208 THR A O 1
ATOM 1559 N N . GLY A 1 209 ? -2.736 5.741 -6.497 1.00 59.78 209 GLY A N 1
ATOM 1560 C CA . GLY A 1 209 ? -2.381 5.195 -7.805 1.00 59.78 209 GLY A CA 1
ATOM 1561 C C . GLY A 1 209 ? -3.356 4.154 -8.338 1.00 59.78 209 GLY A C 1
ATOM 1562 O O . GLY A 1 209 ? -3.245 3.808 -9.504 1.00 59.78 209 GLY A O 1
ATOM 1563 N N . VAL A 1 210 ? -4.269 3.646 -7.509 1.00 59.31 210 VAL A N 1
ATOM 1564 C CA . VAL A 1 210 ? -5.261 2.630 -7.886 1.00 59.31 210 VAL A CA 1
ATOM 1565 C C . VAL A 1 210 ? -6.563 3.331 -8.268 1.00 59.31 210 VAL A C 1
ATOM 1567 O O . VAL A 1 210 ? -6.876 4.356 -7.658 1.00 59.31 210 VAL A O 1
ATOM 1570 N N . ASP A 1 211 ? -7.330 2.823 -9.243 1.00 60.84 211 ASP A N 1
ATOM 1571 C CA . ASP A 1 211 ? -8.714 3.289 -9.398 1.00 60.84 211 ASP A CA 1
ATOM 1572 C C . ASP A 1 211 ? -9.450 2.953 -8.098 1.00 60.84 211 ASP A C 1
ATOM 1574 O O . ASP A 1 211 ? -9.777 1.796 -7.830 1.00 60.84 211 ASP A O 1
ATOM 1578 N N . ASP A 1 212 ? -9.664 3.977 -7.264 1.00 62.44 212 ASP A N 1
ATOM 1579 C CA . ASP A 1 212 ? -10.327 3.862 -5.965 1.00 62.44 212 ASP A CA 1
ATOM 1580 C C . ASP A 1 212 ? -11.676 3.128 -6.102 1.00 62.44 212 ASP A C 1
ATOM 1582 O O . ASP A 1 212 ? -12.201 2.580 -5.138 1.00 62.44 212 ASP A O 1
ATOM 1586 N N . GLY A 1 213 ? -12.259 3.073 -7.301 1.00 67.19 213 GLY A N 1
ATOM 1587 C CA . GLY A 1 213 ? -13.549 2.463 -7.525 1.00 67.19 213 GLY A CA 1
ATOM 1588 C C . GLY A 1 213 ? -14.651 3.361 -6.973 1.00 67.19 213 GLY A C 1
ATOM 1589 O O . GLY A 1 213 ? -14.518 4.064 -5.966 1.00 67.19 213 GLY A O 1
ATOM 1590 N N . GLU A 1 214 ? -15.794 3.354 -7.652 1.00 79.06 214 GLU A N 1
ATOM 1591 C CA . GLU A 1 214 ? -16.886 4.286 -7.359 1.00 79.06 214 GLU A CA 1
ATOM 1592 C C . GLU A 1 214 ? -17.338 4.227 -5.886 1.00 79.06 214 GLU A C 1
ATOM 1594 O O . GLU A 1 214 ? -17.655 5.251 -5.285 1.00 79.06 214 GLU A O 1
ATOM 1599 N N . LEU A 1 215 ? -17.299 3.039 -5.271 1.00 82.88 215 LEU A N 1
ATOM 1600 C CA . LEU A 1 215 ? -17.746 2.826 -3.895 1.00 82.88 215 LEU A CA 1
ATOM 1601 C C . LEU A 1 215 ? -16.783 3.384 -2.832 1.00 82.88 215 LEU A C 1
ATOM 1603 O O . LEU A 1 215 ? -17.271 3.962 -1.864 1.00 82.88 215 LEU A O 1
ATOM 1607 N N . LEU A 1 216 ? -15.452 3.265 -2.969 1.00 82.75 216 LEU A N 1
ATOM 1608 C CA . LEU A 1 216 ? -14.532 3.882 -1.989 1.00 82.75 216 LEU A CA 1
ATOM 1609 C C . LEU A 1 216 ? -14.567 5.407 -2.096 1.00 82.75 216 LEU A C 1
ATOM 1611 O O . LEU A 1 216 ? -14.544 6.096 -1.075 1.00 82.75 216 LEU A O 1
ATOM 1615 N N . ASN A 1 217 ? -14.694 5.935 -3.315 1.00 84.69 217 ASN A N 1
ATOM 1616 C CA . ASN A 1 217 ? -14.888 7.366 -3.526 1.00 84.69 217 ASN A CA 1
ATOM 1617 C C . ASN A 1 217 ? -16.176 7.860 -2.861 1.00 84.69 217 ASN A C 1
ATOM 1619 O O . ASN A 1 217 ? -16.155 8.894 -2.200 1.00 84.69 217 ASN A O 1
ATOM 1623 N N . GLN A 1 218 ? -17.268 7.094 -2.937 1.00 87.44 218 GLN A N 1
ATOM 1624 C CA . GLN A 1 218 ? -18.493 7.398 -2.192 1.00 87.44 218 GLN A CA 1
ATOM 1625 C C . GLN A 1 218 ? -18.261 7.422 -0.672 1.00 87.44 218 GLN A C 1
ATOM 1627 O O . GLN A 1 218 ? -18.746 8.345 -0.017 1.00 87.44 218 GLN A O 1
ATOM 1632 N N . LEU A 1 219 ? -17.469 6.501 -0.101 1.00 88.44 219 LEU A N 1
ATOM 1633 C CA . LEU A 1 219 ? -17.148 6.535 1.337 1.00 88.44 219 LEU A CA 1
ATOM 1634 C C . LEU A 1 219 ? -16.451 7.838 1.751 1.00 88.44 219 LEU A C 1
ATOM 1636 O O . LEU A 1 219 ? -16.751 8.387 2.812 1.00 88.44 219 LEU A O 1
ATOM 1640 N N . ALA A 1 220 ? -15.547 8.342 0.911 1.00 87.56 220 ALA A N 1
ATOM 1641 C CA . ALA A 1 220 ? -14.806 9.571 1.176 1.00 87.56 220 ALA A CA 1
ATOM 1642 C C . ALA A 1 220 ? -15.689 10.836 1.158 1.00 87.56 220 ALA A C 1
ATOM 1644 O O . ALA A 1 220 ? -15.278 11.863 1.692 1.00 87.56 220 ALA A O 1
ATOM 1645 N N . THR A 1 221 ? -16.896 10.776 0.576 1.00 90.00 221 THR A N 1
ATOM 1646 C CA . THR A 1 221 ? -17.821 11.926 0.508 1.00 90.00 221 THR A CA 1
ATOM 1647 C C . THR A 1 221 ? -18.654 12.149 1.772 1.00 90.00 221 THR A C 1
ATOM 1649 O O . THR A 1 221 ? -19.309 13.185 1.884 1.00 90.00 221 THR A O 1
ATOM 1652 N N . HIS A 1 222 ? -18.652 11.212 2.729 1.00 91.31 222 HIS A N 1
ATOM 1653 C CA . HIS A 1 222 ? -19.405 11.376 3.979 1.00 91.31 222 HIS A CA 1
ATOM 1654 C C . HIS A 1 222 ? -18.801 12.476 4.857 1.00 91.31 222 HIS A C 1
ATOM 1656 O O . HIS A 1 222 ? -17.588 12.544 5.024 1.00 91.31 222 HIS A O 1
ATOM 1662 N N . GLU A 1 223 ? -19.643 13.283 5.507 1.00 88.44 223 GLU A N 1
ATOM 1663 C CA . GLU A 1 223 ? -19.193 14.386 6.379 1.00 88.44 223 GLU A CA 1
ATOM 1664 C C . GLU A 1 223 ? -18.370 13.910 7.586 1.00 88.44 223 GLU A C 1
ATOM 1666 O O . GLU A 1 223 ? -17.477 14.609 8.063 1.00 88.44 223 GLU A O 1
ATOM 1671 N N . CYS A 1 224 ? -18.644 12.698 8.079 1.00 91.44 224 CYS A N 1
ATOM 1672 C CA . CYS A 1 224 ? -17.875 12.077 9.156 1.00 91.44 224 CYS A CA 1
ATOM 1673 C C . CYS A 1 224 ? -16.508 11.545 8.695 1.00 91.44 224 CYS A C 1
ATOM 1675 O O . CYS A 1 224 ? -15.723 11.087 9.530 1.00 91.44 224 CYS A O 1
ATOM 1677 N N . CYS A 1 225 ? -16.226 11.587 7.390 1.00 93.94 225 CYS A N 1
ATOM 1678 C CA . CYS A 1 225 ? -15.019 11.058 6.785 1.00 93.94 225 CYS A CA 1
ATOM 1679 C C . CYS A 1 225 ? -13.905 12.106 6.705 1.00 93.94 225 CYS A C 1
ATOM 1681 O O . CYS A 1 225 ? -14.127 13.291 6.472 1.00 93.94 225 CYS A O 1
ATOM 1683 N N . THR A 1 226 ? -12.663 11.682 6.908 1.00 94.12 226 THR A N 1
ATOM 1684 C CA . THR A 1 226 ? -11.480 12.529 6.734 1.00 94.12 226 THR A CA 1
ATOM 1685 C C . THR A 1 226 ? -10.399 11.741 6.013 1.00 94.12 226 THR A C 1
ATOM 1687 O O . THR A 1 226 ? -10.072 10.624 6.408 1.00 94.12 226 THR A O 1
ATOM 1690 N N . ALA A 1 227 ? -9.842 12.313 4.949 1.00 92.31 227 ALA A N 1
ATOM 1691 C CA . ALA A 1 227 ? -8.712 11.720 4.250 1.00 92.31 227 ALA A CA 1
ATOM 1692 C C . ALA A 1 227 ? -7.405 12.043 4.988 1.00 92.31 227 ALA A C 1
ATOM 1694 O O . ALA A 1 227 ? -7.169 13.193 5.358 1.00 92.31 227 ALA A O 1
ATOM 1695 N N . VAL A 1 228 ? -6.563 11.031 5.190 1.00 93.19 228 VAL A N 1
ATOM 1696 C CA . VAL A 1 228 ? -5.217 11.166 5.758 1.00 93.19 228 VAL A CA 1
ATOM 1697 C C . VAL A 1 228 ? -4.224 10.635 4.736 1.00 93.19 228 VAL A C 1
ATOM 1699 O O . VAL A 1 228 ? -4.210 9.441 4.437 1.00 93.19 228 VAL A O 1
ATOM 1702 N N . GLU A 1 229 ? -3.392 11.519 4.196 1.00 90.94 229 GLU A N 1
ATOM 1703 C CA . GLU A 1 229 ? -2.320 11.136 3.280 1.00 90.94 229 GLU A CA 1
ATOM 1704 C C . GLU A 1 229 ? -1.053 10.771 4.054 1.00 90.94 229 GLU A C 1
ATOM 1706 O O . GLU A 1 229 ? -0.488 11.584 4.786 1.00 90.94 229 GLU A O 1
ATOM 1711 N N . VAL A 1 230 ? -0.590 9.539 3.867 1.00 89.81 230 VAL A N 1
ATOM 1712 C CA . VAL A 1 230 ? 0.670 9.040 4.410 1.00 89.81 230 VAL A CA 1
ATOM 1713 C C . VAL A 1 230 ? 1.779 9.412 3.441 1.00 89.81 230 VAL A C 1
ATOM 1715 O O . VAL A 1 230 ? 1.941 8.804 2.381 1.00 89.81 230 VAL A O 1
ATOM 1718 N N . ARG A 1 231 ? 2.531 10.446 3.810 1.00 87.38 231 ARG A N 1
ATOM 1719 C CA . ARG A 1 231 ? 3.583 11.024 2.967 1.00 87.38 231 ARG A CA 1
ATOM 1720 C C . ARG A 1 231 ? 4.868 10.187 3.011 1.00 87.38 231 ARG A C 1
ATOM 1722 O O . ARG A 1 231 ? 5.038 9.373 3.920 1.00 87.38 231 ARG A O 1
ATOM 1729 N N . PRO A 1 232 ? 5.799 10.354 2.063 1.00 86.50 232 PRO A N 1
ATOM 1730 C CA . PRO A 1 232 ? 7.174 9.889 2.242 1.00 86.50 232 PRO A CA 1
ATOM 1731 C C . PRO A 1 232 ? 7.787 10.408 3.544 1.00 86.50 232 PRO A C 1
ATOM 1733 O O . PRO A 1 232 ? 7.401 11.477 4.020 1.00 86.50 232 PRO A O 1
ATOM 1736 N N . LEU A 1 233 ? 8.709 9.636 4.121 1.00 86.25 233 LEU A N 1
ATOM 1737 C CA . LEU A 1 233 ? 9.459 10.060 5.302 1.00 86.25 233 LEU A CA 1
ATOM 1738 C C . LEU A 1 233 ? 10.238 11.343 4.999 1.00 86.25 233 LEU A C 1
ATOM 1740 O O . LEU A 1 233 ? 10.809 11.488 3.915 1.00 86.25 233 LEU A O 1
ATOM 1744 N N . GLY A 1 234 ? 10.254 12.268 5.959 1.00 85.19 234 GLY A N 1
ATOM 1745 C CA . GLY A 1 234 ? 11.088 13.458 5.872 1.00 85.19 234 GLY A CA 1
ATOM 1746 C C . GLY A 1 234 ? 12.566 13.116 6.050 1.00 85.19 234 GLY A C 1
ATOM 1747 O O . GLY A 1 234 ? 12.922 12.042 6.531 1.00 85.19 234 GLY A O 1
ATOM 1748 N N . THR A 1 235 ? 13.448 14.053 5.702 1.00 85.44 235 THR A N 1
ATOM 1749 C CA . THR A 1 235 ? 14.900 13.869 5.859 1.00 85.44 235 THR A CA 1
ATOM 1750 C C . THR A 1 235 ? 15.287 13.538 7.303 1.00 85.44 235 THR A C 1
ATOM 1752 O O . THR A 1 235 ? 16.125 12.665 7.515 1.00 85.44 235 THR A O 1
ATOM 1755 N N . ASP A 1 236 ? 14.654 14.186 8.283 1.00 87.31 236 ASP A N 1
ATOM 1756 C CA . ASP A 1 236 ? 14.926 13.952 9.707 1.00 87.31 236 ASP A CA 1
ATOM 1757 C C . ASP A 1 236 ? 14.495 12.538 10.133 1.00 87.31 236 ASP A C 1
ATOM 1759 O O . ASP A 1 236 ? 15.260 11.821 10.775 1.00 87.31 236 ASP A O 1
ATOM 1763 N N . ASP A 1 237 ? 13.329 12.078 9.671 1.00 88.44 237 ASP A N 1
ATOM 1764 C CA . ASP A 1 237 ? 12.841 10.722 9.947 1.00 88.44 237 ASP A CA 1
ATOM 1765 C C . ASP A 1 237 ? 13.737 9.650 9.313 1.00 88.44 237 ASP A C 1
ATOM 1767 O O . ASP A 1 237 ? 13.946 8.576 9.881 1.00 88.44 237 ASP A O 1
ATOM 1771 N N . VAL A 1 238 ? 14.277 9.935 8.122 1.00 88.19 238 VAL A N 1
ATOM 1772 C CA . VAL A 1 238 ? 15.246 9.068 7.445 1.00 88.19 238 VAL A CA 1
ATOM 1773 C C . VAL A 1 238 ? 16.541 8.992 8.252 1.00 88.19 238 VAL A C 1
ATOM 1775 O O . VAL A 1 238 ? 17.061 7.894 8.435 1.00 88.19 238 VAL A O 1
ATOM 1778 N N . VAL A 1 239 ? 17.046 10.114 8.775 1.00 90.19 239 VAL A N 1
ATOM 1779 C CA . VAL A 1 239 ? 18.232 10.134 9.649 1.00 90.19 239 VAL A CA 1
ATOM 1780 C C . VAL A 1 239 ? 18.005 9.281 10.896 1.00 90.19 239 VAL A C 1
ATOM 1782 O O . VAL A 1 239 ? 18.846 8.434 11.201 1.00 90.19 239 VAL A O 1
ATOM 1785 N N . ASP A 1 240 ? 16.864 9.443 11.565 1.00 88.75 240 ASP A N 1
ATOM 1786 C CA . ASP A 1 240 ? 16.514 8.669 12.760 1.00 88.75 240 ASP A CA 1
ATOM 1787 C C . ASP A 1 240 ? 16.406 7.168 12.460 1.00 88.75 240 ASP A C 1
ATOM 1789 O O . ASP A 1 240 ? 16.876 6.331 13.234 1.00 88.75 240 ASP A O 1
ATOM 1793 N N . LEU A 1 241 ? 15.828 6.807 11.312 1.00 87.88 241 LEU A N 1
ATOM 1794 C CA . LEU A 1 241 ? 15.676 5.415 10.895 1.00 87.88 241 LEU A CA 1
ATOM 1795 C C . LEU A 1 241 ? 17.022 4.781 10.520 1.00 87.88 241 LEU A C 1
ATOM 1797 O O . LEU A 1 241 ? 17.278 3.633 10.887 1.00 87.88 241 LEU A O 1
ATOM 1801 N N . ILE A 1 242 ? 17.909 5.524 9.850 1.00 89.25 242 ILE A N 1
ATOM 1802 C CA . ILE A 1 242 ? 19.281 5.076 9.577 1.00 89.25 242 ILE A CA 1
ATOM 1803 C C . ILE A 1 242 ? 20.040 4.887 10.892 1.00 89.25 242 ILE A C 1
ATOM 1805 O O . ILE A 1 242 ? 20.666 3.844 11.078 1.00 89.25 242 ILE A O 1
ATOM 1809 N N . ALA A 1 243 ? 19.935 5.842 11.820 1.00 89.50 243 ALA A N 1
ATOM 1810 C CA . ALA A 1 243 ? 20.609 5.770 13.111 1.00 89.50 243 ALA A CA 1
ATOM 1811 C C . ALA A 1 243 ? 20.141 4.576 13.947 1.00 89.50 243 ALA A C 1
ATOM 1813 O O . ALA A 1 243 ? 20.960 3.843 14.497 1.00 89.50 243 ALA A O 1
ATOM 1814 N N . ALA A 1 244 ? 18.832 4.319 13.972 1.00 86.56 244 ALA A N 1
ATOM 1815 C CA . ALA A 1 244 ? 18.267 3.136 14.611 1.00 86.56 244 ALA A CA 1
ATOM 1816 C C . ALA A 1 244 ? 18.653 1.827 13.901 1.00 86.56 244 ALA A C 1
ATOM 1818 O O . ALA A 1 244 ? 18.620 0.762 14.514 1.00 86.56 244 ALA A O 1
ATOM 1819 N N . GLY A 1 245 ? 18.961 1.876 12.601 1.00 84.19 245 GLY A N 1
ATOM 1820 C CA . GLY A 1 245 ? 19.212 0.681 11.804 1.00 84.19 245 GLY A CA 1
ATOM 1821 C C . GLY A 1 245 ? 20.665 0.241 11.694 1.00 84.19 245 GLY A C 1
ATOM 1822 O O . GLY A 1 245 ? 20.935 -0.964 11.604 1.00 84.19 245 GLY A O 1
ATOM 1823 N N . LEU A 1 246 ? 21.584 1.203 11.713 1.00 85.75 246 LEU A N 1
ATOM 1824 C CA . LEU A 1 246 ? 23.031 0.989 11.673 1.00 85.75 246 LEU A CA 1
ATOM 1825 C C . LEU A 1 246 ? 23.696 1.190 13.038 1.00 85.75 246 LEU A C 1
ATOM 1827 O O . LEU A 1 246 ? 24.900 0.998 13.143 1.00 85.75 246 LEU A O 1
ATOM 1831 N N . ASP A 1 247 ? 22.915 1.525 14.070 1.00 85.88 247 ASP A N 1
ATOM 1832 C CA . ASP A 1 247 ? 23.389 1.780 15.433 1.00 85.88 247 ASP A CA 1
ATOM 1833 C C . ASP A 1 247 ? 24.404 2.955 15.514 1.00 85.88 247 ASP A C 1
ATOM 1835 O O . ASP A 1 247 ? 25.162 3.072 16.476 1.00 85.88 247 ASP A O 1
ATOM 1839 N N . GLU A 1 248 ? 24.396 3.858 14.520 1.00 87.94 248 GLU A N 1
ATOM 1840 C CA . GLU A 1 248 ? 25.328 4.985 14.370 1.00 87.94 248 GLU A CA 1
ATOM 1841 C C . GLU A 1 248 ? 24.679 6.209 13.703 1.00 87.94 248 GLU A C 1
ATOM 1843 O O . GLU A 1 248 ? 23.847 6.079 12.809 1.00 87.94 248 GLU A O 1
ATOM 1848 N N . VAL A 1 249 ? 25.088 7.423 14.091 1.00 89.12 249 VAL A N 1
ATOM 1849 C CA . VAL A 1 249 ? 24.557 8.666 13.502 1.00 89.12 249 VAL A CA 1
ATOM 1850 C C . VAL A 1 249 ? 25.118 8.863 12.089 1.00 89.12 249 VAL A C 1
ATOM 1852 O O . VAL A 1 249 ? 26.337 8.979 11.944 1.00 89.12 249 VAL A O 1
ATOM 1855 N N . PRO A 1 250 ? 24.270 8.966 11.048 1.00 91.56 250 PRO A N 1
ATOM 1856 C CA . PRO A 1 250 ? 24.754 9.081 9.683 1.00 91.56 250 PRO A CA 1
ATOM 1857 C C . PRO A 1 250 ? 25.297 10.468 9.352 1.00 91.56 250 PRO A C 1
ATOM 1859 O O . PRO A 1 250 ? 24.773 11.499 9.779 1.00 91.56 250 PRO A O 1
ATOM 1862 N N . ALA A 1 251 ? 26.308 10.501 8.486 1.00 92.12 251 ALA A N 1
ATOM 1863 C CA . ALA A 1 251 ? 26.738 11.728 7.839 1.00 92.12 251 ALA A CA 1
ATOM 1864 C C . ALA A 1 251 ? 25.602 12.304 6.962 1.00 92.12 251 ALA A C 1
ATOM 1866 O O . ALA A 1 251 ? 24.916 11.544 6.270 1.00 92.12 251 ALA A O 1
ATOM 1867 N N . PRO A 1 252 ? 25.433 13.640 6.880 1.00 91.50 252 PRO A N 1
ATOM 1868 C CA . PRO A 1 252 ? 24.356 14.253 6.093 1.00 91.50 252 PRO A CA 1
ATOM 1869 C C . PRO A 1 252 ? 24.329 13.822 4.619 1.00 91.50 252 PRO A C 1
ATOM 1871 O O . PRO A 1 252 ? 23.260 13.596 4.059 1.00 91.50 252 PRO A O 1
ATOM 1874 N N . ALA A 1 253 ? 25.500 13.652 3.994 1.00 89.94 253 ALA A N 1
ATOM 1875 C CA . ALA A 1 253 ? 25.608 13.188 2.609 1.00 89.94 253 ALA A CA 1
ATOM 1876 C C . ALA A 1 253 ? 25.123 11.738 2.426 1.00 89.94 253 ALA A C 1
ATOM 1878 O O . ALA A 1 253 ? 24.517 11.413 1.406 1.00 89.94 253 ALA A O 1
ATOM 1879 N N . PHE A 1 254 ? 25.356 10.882 3.424 1.00 92.12 254 PHE A N 1
ATOM 1880 C CA . PHE A 1 254 ? 24.909 9.491 3.428 1.00 92.12 254 PHE A CA 1
ATOM 1881 C C . PHE A 1 254 ? 23.387 9.405 3.571 1.00 92.12 254 PHE A C 1
ATOM 1883 O O . PHE A 1 254 ? 22.726 8.720 2.791 1.00 92.12 254 PHE A O 1
ATOM 1890 N N . ALA A 1 255 ? 22.820 10.157 4.521 1.00 91.38 255 ALA A N 1
ATOM 1891 C CA . ALA A 1 255 ? 21.377 10.216 4.735 1.00 91.38 255 ALA A CA 1
ATOM 1892 C C . ALA A 1 255 ? 20.635 10.799 3.523 1.00 91.38 255 ALA A C 1
ATOM 1894 O O . ALA A 1 255 ? 19.630 10.235 3.093 1.00 91.38 255 ALA A O 1
ATOM 1895 N N . ALA A 1 256 ? 21.169 11.869 2.920 1.00 89.44 256 ALA A N 1
ATOM 1896 C CA . ALA A 1 256 ? 20.624 12.441 1.692 1.00 89.44 256 ALA A CA 1
ATOM 1897 C C . ALA A 1 256 ? 20.600 11.412 0.555 1.00 89.44 256 ALA A C 1
ATOM 1899 O O . ALA A 1 256 ? 19.576 11.249 -0.100 1.00 89.44 256 ALA A O 1
ATOM 1900 N N . ARG A 1 257 ? 21.683 10.644 0.369 1.00 89.50 257 ARG A N 1
ATOM 1901 C CA . ARG A 1 257 ? 21.721 9.603 -0.664 1.00 89.50 257 ARG A CA 1
ATOM 1902 C C . ARG A 1 257 ? 20.745 8.461 -0.386 1.00 89.50 257 ARG A C 1
ATOM 1904 O O . ARG A 1 257 ? 20.082 7.998 -1.307 1.00 89.50 257 ARG A O 1
ATOM 1911 N N . CYS A 1 258 ? 20.625 8.022 0.867 1.00 88.31 258 CYS A N 1
ATOM 1912 C CA . CYS A 1 258 ? 19.628 7.020 1.251 1.00 88.31 258 CYS A CA 1
ATOM 1913 C C . CYS A 1 258 ? 18.204 7.514 0.962 1.00 88.31 258 CYS A C 1
ATOM 1915 O O . CYS A 1 258 ? 17.370 6.743 0.485 1.00 88.31 258 CYS A O 1
ATOM 1917 N N . ASN A 1 259 ? 17.929 8.796 1.214 1.00 88.94 259 ASN A N 1
ATOM 1918 C CA . ASN A 1 259 ? 16.649 9.410 0.889 1.00 88.94 259 ASN A CA 1
ATOM 1919 C C . ASN A 1 259 ? 16.414 9.480 -0.629 1.00 88.94 259 ASN A C 1
ATOM 1921 O O . ASN A 1 259 ? 15.347 9.084 -1.080 1.00 88.94 259 ASN A O 1
ATOM 1925 N N . ASP A 1 260 ? 17.413 9.893 -1.416 1.00 85.69 260 ASP A N 1
ATOM 1926 C CA . ASP A 1 260 ? 17.329 9.943 -2.885 1.00 85.69 260 ASP A CA 1
ATOM 1927 C C . ASP A 1 260 ? 17.012 8.562 -3.483 1.00 85.69 260 ASP A C 1
ATOM 1929 O O . ASP A 1 260 ? 16.155 8.435 -4.355 1.00 85.69 260 ASP A O 1
ATOM 1933 N N . VAL A 1 261 ? 17.692 7.518 -2.998 1.00 84.00 261 VAL A N 1
ATOM 1934 C CA . VAL A 1 261 ? 17.533 6.137 -3.479 1.00 84.00 261 VAL A CA 1
ATOM 1935 C C . VAL A 1 261 ? 16.189 5.540 -3.059 1.00 84.00 261 VAL A C 1
ATOM 1937 O O . VAL A 1 261 ? 15.548 4.843 -3.842 1.00 84.00 261 VAL A O 1
ATOM 1940 N N . SER A 1 262 ? 15.763 5.778 -1.817 1.00 83.81 262 SER A N 1
ATOM 1941 C CA . SER A 1 262 ? 14.515 5.213 -1.285 1.00 83.81 262 SER A CA 1
ATOM 1942 C C . SER A 1 262 ? 13.276 6.045 -1.619 1.00 83.81 262 SER A C 1
ATOM 1944 O O . SER A 1 262 ? 12.159 5.554 -1.454 1.00 83.81 262 SER A O 1
ATOM 1946 N N . GLY A 1 263 ? 13.443 7.305 -2.031 1.00 82.69 263 GLY A N 1
ATOM 1947 C CA . GLY A 1 263 ? 12.355 8.272 -2.185 1.00 82.69 263 GLY A CA 1
ATOM 1948 C C . GLY A 1 263 ? 11.570 8.508 -0.890 1.00 82.69 263 GLY A C 1
ATOM 1949 O O . GLY A 1 263 ? 10.369 8.765 -0.951 1.00 82.69 263 GLY A O 1
ATOM 1950 N N . GLY A 1 264 ? 12.197 8.318 0.278 1.00 84.50 264 GLY A N 1
ATOM 1951 C CA . GLY A 1 264 ? 11.529 8.353 1.582 1.00 84.50 264 GLY A CA 1
ATOM 1952 C C . GLY A 1 264 ? 10.553 7.190 1.822 1.00 84.50 264 GLY A C 1
ATOM 1953 O O . GLY A 1 264 ? 9.716 7.269 2.724 1.00 84.50 264 GLY A O 1
ATOM 1954 N N . ASN A 1 265 ? 10.614 6.115 1.025 1.00 84.31 265 ASN A N 1
ATOM 1955 C CA . ASN A 1 265 ? 9.800 4.915 1.213 1.00 84.31 265 ASN A CA 1
ATOM 1956 C C . ASN A 1 265 ? 10.441 3.993 2.275 1.00 84.31 265 ASN A C 1
ATOM 1958 O O . ASN A 1 265 ? 11.509 3.425 2.013 1.00 84.31 265 ASN A O 1
ATOM 1962 N N . PRO A 1 266 ? 9.801 3.774 3.444 1.00 85.62 266 PRO A N 1
ATOM 1963 C CA . PRO A 1 266 ? 10.350 2.945 4.514 1.00 85.62 266 PRO A CA 1
ATOM 1964 C C . PRO A 1 266 ? 10.708 1.527 4.069 1.00 85.62 266 PRO A C 1
ATOM 1966 O O . PRO A 1 266 ? 11.741 1.011 4.482 1.00 85.62 266 PRO A O 1
ATOM 1969 N N . LEU A 1 267 ? 9.900 0.887 3.214 1.00 82.88 267 LEU A N 1
ATOM 1970 C CA . LEU A 1 267 ? 10.170 -0.480 2.757 1.00 82.88 267 LEU A CA 1
ATOM 1971 C C . LEU A 1 267 ? 11.503 -0.572 2.005 1.00 82.88 267 LEU A C 1
ATOM 1973 O O . LEU A 1 267 ? 12.291 -1.485 2.261 1.00 82.88 267 LEU A O 1
ATOM 1977 N N . LEU A 1 268 ? 11.755 0.369 1.092 1.00 81.62 268 LEU A N 1
ATOM 1978 C CA . LEU A 1 268 ? 13.004 0.426 0.332 1.00 81.62 268 LEU A CA 1
ATOM 1979 C C . LEU A 1 268 ? 14.178 0.784 1.240 1.00 81.62 268 LEU A C 1
ATOM 1981 O O . LEU A 1 268 ? 15.230 0.152 1.156 1.00 81.62 268 LEU A O 1
ATOM 1985 N N . LEU A 1 269 ? 13.976 1.732 2.157 1.00 86.94 269 LEU A N 1
ATOM 1986 C CA . LEU A 1 269 ? 15.000 2.143 3.108 1.00 86.94 269 LEU A CA 1
ATOM 1987 C C . LEU A 1 269 ? 15.414 0.992 4.039 1.00 86.94 269 LEU A C 1
ATOM 1989 O O . LEU A 1 269 ? 16.605 0.752 4.206 1.00 86.94 269 LEU A O 1
ATOM 1993 N N . TYR A 1 270 ? 14.474 0.210 4.580 1.00 86.06 270 TYR A N 1
ATOM 1994 C CA . TYR A 1 270 ? 14.805 -0.962 5.402 1.00 86.06 270 TYR A CA 1
ATOM 1995 C C . TYR A 1 270 ? 15.587 -2.026 4.628 1.00 86.06 270 TYR A C 1
ATOM 1997 O O . TYR A 1 270 ? 16.508 -2.629 5.180 1.00 86.06 270 TYR A O 1
ATOM 2005 N N . ARG A 1 271 ? 15.244 -2.262 3.355 1.00 84.19 271 ARG A N 1
ATOM 2006 C CA . ARG A 1 271 ? 15.987 -3.205 2.504 1.00 84.19 271 ARG A CA 1
ATOM 2007 C C . ARG A 1 271 ? 17.407 -2.709 2.238 1.00 84.19 271 ARG A C 1
ATOM 2009 O O . ARG A 1 271 ? 18.348 -3.483 2.396 1.00 84.19 271 ARG A O 1
ATOM 2016 N N . LEU A 1 272 ? 17.552 -1.423 1.918 1.00 87.94 272 LEU A N 1
ATOM 2017 C CA . LEU A 1 272 ? 18.842 -0.767 1.720 1.00 87.94 272 LEU A CA 1
ATOM 2018 C C . LEU A 1 272 ? 19.713 -0.856 2.974 1.00 87.94 272 LEU A C 1
ATOM 2020 O O . LEU A 1 272 ? 20.852 -1.305 2.896 1.00 87.94 272 LEU A O 1
ATOM 2024 N N . LEU A 1 273 ? 19.166 -0.532 4.146 1.00 88.69 273 LEU A N 1
ATOM 2025 C CA . LEU A 1 273 ? 19.888 -0.639 5.415 1.00 88.69 273 LEU A CA 1
ATOM 2026 C C . LEU A 1 273 ? 20.262 -2.082 5.757 1.00 88.69 273 LEU A C 1
ATOM 2028 O O . LEU A 1 273 ? 21.356 -2.331 6.260 1.00 88.69 273 LEU A O 1
ATOM 2032 N N . GLY A 1 274 ? 19.396 -3.047 5.442 1.00 85.81 274 GLY A N 1
ATOM 2033 C CA . GLY A 1 274 ? 19.704 -4.467 5.593 1.00 85.81 274 GLY A CA 1
ATOM 2034 C C . GLY A 1 274 ? 20.867 -4.932 4.710 1.00 85.81 274 GLY A C 1
ATOM 2035 O O . GLY A 1 274 ? 21.629 -5.804 5.124 1.00 85.81 274 GLY A O 1
ATOM 2036 N N . GLU A 1 275 ? 21.022 -4.372 3.509 1.00 85.50 275 GLU A N 1
ATOM 2037 C CA . GLU A 1 275 ? 22.154 -4.648 2.613 1.00 85.50 275 GLU A CA 1
ATOM 2038 C C . GLU A 1 275 ? 23.429 -3.924 3.074 1.00 85.50 275 GLU A C 1
ATOM 2040 O O . GLU A 1 275 ? 24.484 -4.545 3.187 1.00 85.50 275 GLU A O 1
ATOM 2045 N N . LEU A 1 276 ? 23.331 -2.643 3.435 1.00 88.75 276 LEU A N 1
ATOM 2046 C CA . LEU A 1 276 ? 24.450 -1.853 3.964 1.00 88.75 276 LEU A CA 1
ATOM 2047 C C . LEU A 1 276 ? 25.051 -2.498 5.219 1.00 88.75 276 LEU A C 1
ATOM 2049 O O . LEU A 1 276 ? 26.267 -2.671 5.305 1.00 88.75 276 LEU A O 1
ATOM 2053 N N . ARG A 1 277 ? 24.199 -2.951 6.149 1.00 87.88 277 ARG A N 1
ATOM 2054 C CA . ARG A 1 277 ? 24.624 -3.647 7.372 1.00 87.88 277 ARG A CA 1
ATOM 2055 C C . ARG A 1 277 ? 25.325 -4.971 7.070 1.00 87.88 277 ARG A C 1
ATOM 2057 O O . ARG A 1 277 ? 26.327 -5.282 7.707 1.00 87.88 277 ARG A O 1
ATOM 2064 N N . ARG A 1 278 ? 24.829 -5.748 6.098 1.00 87.00 278 ARG A N 1
ATOM 2065 C CA . ARG A 1 278 ? 25.451 -7.021 5.685 1.00 87.00 278 ARG A CA 1
ATOM 2066 C C . ARG A 1 278 ? 26.837 -6.827 5.075 1.00 87.00 278 ARG A C 1
ATOM 2068 O O . ARG A 1 278 ? 27.709 -7.654 5.314 1.00 87.00 278 ARG A O 1
ATOM 2075 N N . ASN A 1 279 ? 27.041 -5.733 4.346 1.00 86.31 279 ASN A N 1
ATOM 2076 C CA . ASN A 1 279 ? 28.325 -5.395 3.732 1.00 86.31 279 ASN A CA 1
ATOM 2077 C C . ASN A 1 279 ? 29.241 -4.567 4.653 1.00 86.31 279 ASN A C 1
ATOM 2079 O O . ASN A 1 279 ? 30.334 -4.187 4.244 1.00 86.31 279 ASN A O 1
ATOM 2083 N N . GLY A 1 280 ? 28.822 -4.297 5.897 1.00 86.12 280 GLY A N 1
ATOM 2084 C CA . GLY A 1 280 ? 29.620 -3.557 6.880 1.00 86.12 280 GLY A CA 1
ATOM 2085 C C . GLY A 1 280 ? 29.884 -2.098 6.499 1.00 86.12 280 GLY A C 1
ATOM 2086 O O . GLY A 1 280 ? 30.883 -1.527 6.937 1.00 86.12 280 GLY A O 1
ATOM 2087 N N . VAL A 1 281 ? 29.016 -1.508 5.671 1.00 87.12 281 VAL A N 1
ATOM 2088 C CA . VAL A 1 281 ? 29.164 -0.130 5.198 1.00 87.12 281 VAL A CA 1
ATOM 2089 C C . VAL A 1 281 ? 28.882 0.833 6.344 1.00 87.12 281 VAL A C 1
ATOM 2091 O O . VAL A 1 281 ? 27.815 0.792 6.957 1.00 87.12 281 VAL A O 1
ATOM 2094 N N . GLN A 1 282 ? 29.849 1.701 6.619 1.00 88.19 282 GLN A N 1
ATOM 2095 C CA . GLN A 1 282 ? 29.745 2.717 7.658 1.00 88.19 282 GLN A CA 1
ATOM 2096 C C . GLN A 1 282 ? 28.922 3.907 7.144 1.00 88.19 282 GLN A C 1
ATOM 2098 O O . GLN A 1 282 ? 29.048 4.268 5.969 1.00 88.19 282 GLN A O 1
ATOM 2103 N N . PRO A 1 283 ? 28.092 4.550 7.982 1.00 88.94 283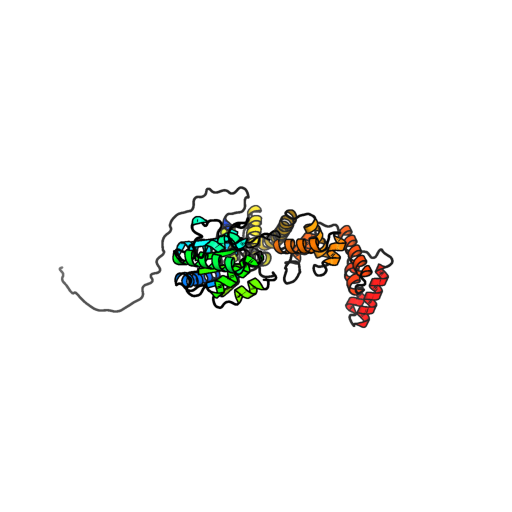 PRO A N 1
ATOM 2104 C CA . PRO A 1 283 ? 27.248 5.661 7.558 1.00 88.94 283 PRO A CA 1
ATOM 2105 C C . PRO A 1 283 ? 28.024 6.990 7.481 1.00 88.94 283 PRO A C 1
ATOM 2107 O O . PRO A 1 283 ? 27.612 8.015 8.025 1.00 88.94 283 PRO A O 1
ATOM 2110 N N . ASP A 1 284 ? 29.164 6.986 6.790 1.00 89.88 284 ASP A N 1
ATOM 2111 C CA . ASP A 1 284 ? 30.042 8.137 6.600 1.00 89.88 284 ASP A CA 1
ATOM 2112 C C . ASP A 1 284 ? 29.852 8.815 5.228 1.00 89.88 284 ASP A C 1
ATOM 2114 O O . ASP A 1 284 ? 29.149 8.338 4.336 1.00 89.88 284 ASP A O 1
ATOM 2118 N N . ALA A 1 285 ? 30.475 9.983 5.042 1.00 86.62 285 ALA A N 1
ATOM 2119 C CA . ALA A 1 285 ? 30.359 10.729 3.789 1.00 86.62 285 ALA A CA 1
ATOM 2120 C C . ALA A 1 285 ? 31.073 10.047 2.603 1.00 86.62 285 ALA A C 1
ATOM 2122 O O . ALA A 1 285 ? 30.723 10.320 1.456 1.00 86.62 285 ALA A O 1
ATOM 2123 N N . GLN A 1 286 ? 32.064 9.186 2.859 1.00 86.88 286 GLN A N 1
ATOM 2124 C CA . GLN A 1 286 ? 32.842 8.508 1.813 1.00 86.88 286 GLN A CA 1
ATOM 2125 C C . GLN A 1 286 ? 32.041 7.363 1.185 1.00 86.88 286 GLN A C 1
ATOM 2127 O O . GLN A 1 286 ? 32.113 7.133 -0.021 1.00 86.88 286 GLN A O 1
ATOM 2132 N N . SER A 1 287 ? 31.206 6.713 1.989 1.00 88.31 287 SER A N 1
ATOM 2133 C CA . SER A 1 287 ? 30.367 5.585 1.596 1.00 88.31 287 SER A CA 1
ATOM 2134 C C . SER A 1 287 ? 29.091 6.001 0.861 1.00 88.31 287 SER A C 1
ATOM 2136 O O . SER A 1 287 ? 28.365 5.147 0.359 1.00 88.31 287 SER A O 1
ATOM 2138 N N . ALA A 1 288 ? 28.818 7.303 0.720 1.00 86.06 288 ALA A N 1
ATOM 2139 C CA . ALA A 1 288 ? 27.642 7.795 0.002 1.00 86.06 288 ALA A CA 1
ATOM 2140 C C . ALA A 1 288 ? 27.606 7.347 -1.474 1.00 86.06 288 ALA A C 1
ATOM 2142 O O . ALA A 1 288 ? 26.525 7.164 -2.020 1.00 86.06 288 ALA A O 1
ATOM 2143 N N . GLY A 1 289 ? 28.754 7.135 -2.130 1.00 83.69 289 GLY A N 1
ATOM 2144 C CA . GLY A 1 289 ? 28.789 6.575 -3.491 1.00 83.69 289 GLY A CA 1
ATOM 2145 C C . GLY A 1 289 ? 28.267 5.135 -3.552 1.00 83.69 289 GLY A C 1
ATOM 2146 O O . GLY A 1 289 ? 27.442 4.812 -4.402 1.00 83.69 289 GLY A O 1
ATOM 2147 N N . LEU A 1 290 ? 28.667 4.308 -2.582 1.00 85.50 290 LEU A N 1
ATOM 2148 C CA . LEU A 1 290 ? 28.268 2.900 -2.479 1.00 85.50 290 LEU A CA 1
ATOM 2149 C C . LEU A 1 290 ? 26.761 2.744 -2.242 1.00 85.50 290 LEU A C 1
ATOM 2151 O O . LEU A 1 290 ? 26.149 1.813 -2.753 1.00 85.50 290 LEU A O 1
ATOM 2155 N N . VAL A 1 291 ? 26.132 3.686 -1.529 1.00 86.75 291 VAL A N 1
ATOM 2156 C CA . VAL A 1 291 ? 24.673 3.690 -1.316 1.00 86.75 291 VAL A CA 1
ATOM 2157 C C . VAL A 1 291 ? 23.907 3.745 -2.642 1.00 86.75 291 VAL A C 1
ATOM 2159 O O . VAL A 1 291 ? 22.857 3.117 -2.759 1.00 86.75 291 VAL A O 1
ATOM 2162 N N . GLN A 1 292 ? 24.416 4.469 -3.644 1.00 83.56 292 GLN A N 1
ATOM 2163 C CA . GLN A 1 292 ? 23.767 4.557 -4.954 1.00 83.56 292 GLN A CA 1
ATOM 2164 C C . GLN A 1 292 ? 23.801 3.210 -5.686 1.00 83.56 292 GLN A C 1
ATOM 2166 O O . GLN A 1 292 ? 22.772 2.773 -6.198 1.00 83.56 292 GLN A O 1
ATOM 2171 N N . GLU A 1 293 ? 24.965 2.560 -5.714 1.00 83.81 293 GLU A N 1
ATOM 2172 C CA . GLU A 1 293 ? 25.163 1.254 -6.356 1.00 83.81 293 GLU A CA 1
ATOM 2173 C C . GLU A 1 293 ? 24.321 0.178 -5.655 1.00 83.81 293 GLU A C 1
ATOM 2175 O O . GLU A 1 293 ? 23.476 -0.468 -6.271 1.00 83.81 293 GLU A O 1
ATOM 2180 N N . MET A 1 294 ? 24.428 0.085 -4.328 1.00 84.44 294 MET A N 1
ATOM 2181 C CA . MET A 1 294 ? 23.664 -0.880 -3.531 1.00 84.44 294 MET A CA 1
ATOM 2182 C C . MET A 1 294 ? 22.155 -0.610 -3.571 1.00 84.44 294 MET A C 1
ATOM 2184 O O . MET A 1 294 ? 21.346 -1.532 -3.505 1.00 84.44 294 MET A O 1
ATOM 2188 N N . GLY A 1 295 ? 21.752 0.652 -3.709 1.00 81.62 295 GLY A N 1
ATOM 2189 C CA . GLY A 1 295 ? 20.368 1.043 -3.946 1.00 81.62 295 GLY A CA 1
ATOM 2190 C C . GLY A 1 295 ? 19.777 0.429 -5.211 1.00 81.62 295 GLY A C 1
ATOM 2191 O O . GLY A 1 295 ? 18.652 -0.075 -5.193 1.00 81.62 295 GLY A O 1
ATOM 2192 N N . GLN A 1 296 ? 20.548 0.437 -6.299 1.00 79.56 296 GLN A N 1
ATOM 2193 C CA . GLN A 1 296 ? 20.152 -0.172 -7.570 1.00 79.56 296 GLN A CA 1
ATOM 2194 C C . GLN A 1 296 ? 20.049 -1.695 -7.456 1.00 79.56 296 GLN A C 1
ATOM 2196 O O . GLN A 1 296 ? 19.090 -2.281 -7.968 1.00 79.56 296 GLN A O 1
ATOM 2201 N N . ASP A 1 297 ? 20.972 -2.326 -6.730 1.00 81.31 297 ASP A N 1
ATOM 2202 C CA . ASP A 1 297 ? 20.936 -3.766 -6.463 1.00 81.31 297 ASP A CA 1
ATOM 2203 C C . ASP A 1 297 ? 19.715 -4.154 -5.625 1.00 81.31 297 ASP A C 1
ATOM 2205 O O . ASP A 1 297 ? 19.025 -5.128 -5.930 1.00 81.31 297 ASP A O 1
ATOM 2209 N N . VAL A 1 298 ? 19.378 -3.357 -4.609 1.00 80.31 298 VAL A N 1
ATOM 2210 C CA . VAL A 1 298 ? 18.203 -3.577 -3.756 1.00 80.31 298 VAL A CA 1
ATOM 2211 C C . VAL A 1 298 ? 16.909 -3.439 -4.549 1.00 80.31 298 VAL A C 1
ATOM 2213 O O . VAL A 1 298 ? 16.012 -4.273 -4.395 1.00 80.31 298 VAL A O 1
ATOM 2216 N N . LEU A 1 299 ? 16.793 -2.427 -5.412 1.00 76.31 299 LEU A N 1
ATOM 2217 C CA . LEU A 1 299 ? 15.652 -2.294 -6.321 1.00 76.31 299 LEU A CA 1
ATOM 2218 C C . LEU A 1 299 ? 15.571 -3.498 -7.265 1.00 76.31 299 LEU A C 1
ATOM 2220 O O . LEU A 1 299 ? 14.501 -4.091 -7.414 1.00 76.31 299 LEU A O 1
ATOM 2224 N N . THR A 1 300 ? 16.706 -3.923 -7.820 1.00 78.50 300 THR A N 1
ATOM 2225 C CA . THR A 1 300 ? 16.779 -5.069 -8.729 1.00 78.50 300 THR A CA 1
ATOM 2226 C C . THR A 1 300 ? 16.333 -6.364 -8.055 1.00 78.50 300 THR A C 1
ATOM 2228 O O . THR A 1 300 ? 15.418 -7.038 -8.532 1.00 78.50 300 THR A O 1
ATOM 2231 N N . ALA A 1 301 ? 16.903 -6.680 -6.893 1.00 78.06 301 ALA A N 1
ATOM 2232 C CA . ALA A 1 301 ? 16.542 -7.848 -6.098 1.00 78.06 301 ALA A CA 1
ATOM 2233 C C . ALA A 1 301 ? 15.073 -7.809 -5.650 1.00 78.06 301 ALA A C 1
ATOM 2235 O O . ALA A 1 301 ? 14.404 -8.843 -5.614 1.00 78.06 301 ALA A O 1
ATOM 2236 N N . SER A 1 302 ? 14.546 -6.617 -5.350 1.00 76.19 302 SER A N 1
ATOM 2237 C CA . SER A 1 302 ? 13.144 -6.422 -4.973 1.00 76.19 302 SER A CA 1
ATOM 2238 C C . SER A 1 302 ? 12.192 -6.800 -6.103 1.00 76.19 302 SER A C 1
ATOM 2240 O O . SER A 1 302 ? 11.234 -7.533 -5.864 1.00 76.19 302 SER A O 1
ATOM 2242 N N . VAL A 1 303 ? 12.477 -6.343 -7.324 1.00 79.81 303 VAL A N 1
ATOM 2243 C CA . VAL A 1 303 ? 11.682 -6.654 -8.518 1.00 79.81 303 VAL A CA 1
ATOM 2244 C C . VAL A 1 303 ? 11.781 -8.139 -8.858 1.00 79.81 303 VAL A C 1
ATOM 2246 O O . VAL A 1 303 ? 10.758 -8.788 -9.060 1.00 79.81 303 VAL A O 1
ATOM 2249 N N . VAL A 1 304 ? 12.992 -8.707 -8.851 1.00 80.62 304 VAL A N 1
ATOM 2250 C CA . VAL A 1 304 ? 13.211 -10.135 -9.138 1.00 80.62 304 VAL A CA 1
ATOM 2251 C C . VAL A 1 304 ? 12.491 -11.023 -8.124 1.00 80.62 304 VAL A C 1
ATOM 2253 O O . VAL A 1 304 ? 11.810 -11.965 -8.518 1.00 80.62 304 VAL A O 1
ATOM 2256 N N . SER A 1 305 ? 12.583 -10.719 -6.827 1.00 80.12 305 SER A N 1
ATOM 2257 C CA . SER A 1 305 ? 11.874 -11.474 -5.789 1.00 80.12 305 SER A CA 1
ATOM 2258 C C . SER A 1 305 ? 10.355 -11.343 -5.917 1.00 80.12 305 SER A C 1
ATOM 2260 O O . SER A 1 305 ? 9.639 -12.328 -5.738 1.00 80.12 305 SER A O 1
ATOM 2262 N N . ALA A 1 306 ? 9.855 -10.151 -6.252 1.00 76.94 306 ALA A N 1
ATOM 2263 C CA . ALA A 1 306 ? 8.429 -9.937 -6.450 1.00 76.94 306 ALA A CA 1
ATOM 2264 C C . ALA A 1 306 ? 7.894 -10.751 -7.637 1.00 76.94 306 ALA A C 1
ATOM 2266 O O . ALA A 1 306 ? 6.872 -11.417 -7.489 1.00 76.94 306 ALA A O 1
ATOM 2267 N N . LEU A 1 307 ? 8.613 -10.761 -8.766 1.00 81.56 307 LEU A N 1
ATOM 2268 C CA . LEU A 1 307 ? 8.267 -11.541 -9.959 1.00 81.56 307 LEU A CA 1
ATOM 2269 C C . LEU A 1 307 ? 8.457 -13.050 -9.765 1.00 81.56 307 LEU A C 1
ATOM 2271 O O . LEU A 1 307 ? 7.636 -13.824 -10.239 1.00 81.56 307 LEU A O 1
ATOM 2275 N N . GLY A 1 308 ? 9.486 -13.482 -9.033 1.00 81.00 308 GLY A N 1
ATOM 2276 C CA . GLY A 1 308 ? 9.753 -14.901 -8.767 1.00 81.00 308 GLY A CA 1
ATOM 2277 C C . GLY A 1 308 ? 8.685 -15.594 -7.914 1.00 81.00 308 GLY A C 1
ATOM 2278 O O . GLY A 1 308 ? 8.587 -16.816 -7.930 1.00 81.00 308 GLY A O 1
ATOM 2279 N N . ASN A 1 309 ? 7.861 -14.823 -7.198 1.00 78.94 309 ASN A N 1
ATOM 2280 C CA . ASN A 1 309 ? 6.691 -15.330 -6.478 1.00 78.94 309 ASN A CA 1
ATOM 2281 C C . ASN A 1 309 ? 5.413 -15.350 -7.337 1.00 78.94 309 ASN A C 1
ATOM 2283 O O . ASN A 1 309 ? 4.352 -15.724 -6.835 1.00 78.94 309 ASN A O 1
ATOM 2287 N N . GLN A 1 310 ? 5.485 -14.920 -8.601 1.00 85.44 310 GLN A N 1
ATOM 2288 C CA . GLN A 1 310 ? 4.357 -14.904 -9.528 1.00 85.44 310 GLN A CA 1
ATOM 2289 C C . GLN A 1 310 ? 4.444 -16.060 -10.531 1.00 85.44 310 GLN A C 1
ATOM 2291 O O . GLN A 1 310 ? 5.524 -16.594 -10.778 1.00 85.44 310 GLN A O 1
ATOM 2296 N N . PRO A 1 311 ? 3.315 -16.447 -11.149 1.00 85.38 311 PRO A N 1
ATOM 2297 C CA . PRO A 1 311 ? 3.330 -17.384 -12.267 1.00 85.38 311 PRO A CA 1
ATOM 2298 C C . PRO A 1 311 ? 4.182 -16.878 -13.442 1.00 85.38 311 PRO A C 1
ATOM 2300 O O . PRO A 1 311 ? 4.172 -15.684 -13.742 1.00 85.38 311 PRO A O 1
ATOM 2303 N N . ASP A 1 312 ? 4.816 -17.790 -14.185 1.00 86.62 312 ASP A N 1
ATOM 2304 C CA . ASP A 1 312 ? 5.735 -17.464 -15.293 1.00 86.62 312 ASP A CA 1
ATOM 2305 C C . ASP A 1 312 ? 5.144 -16.492 -16.329 1.00 86.62 312 ASP A C 1
ATOM 2307 O O . ASP A 1 312 ? 5.830 -15.592 -16.818 1.00 86.62 312 ASP A O 1
ATOM 2311 N N . TYR A 1 313 ? 3.843 -16.613 -16.626 1.00 87.56 313 TYR A N 1
ATOM 2312 C CA . TYR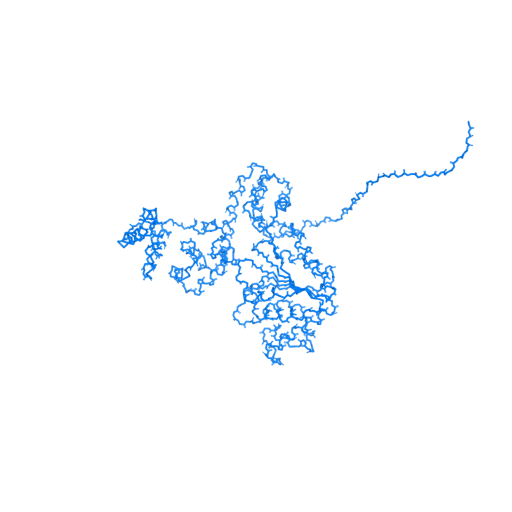 A 1 313 ? 3.173 -15.733 -17.588 1.00 87.56 313 TYR A CA 1
ATOM 2313 C C . TYR A 1 313 ? 3.162 -14.260 -17.148 1.00 87.56 313 TYR A C 1
ATOM 2315 O O . TYR A 1 313 ? 3.102 -13.376 -17.998 1.00 87.56 313 TYR A O 1
ATOM 2323 N N . VAL A 1 314 ? 3.225 -13.975 -15.842 1.00 88.81 314 VAL A N 1
ATOM 2324 C CA . VAL A 1 314 ? 3.275 -12.606 -15.305 1.00 88.81 314 VAL A CA 1
ATOM 2325 C C . VAL A 1 314 ? 4.626 -11.969 -15.609 1.00 88.81 314 VAL A C 1
ATOM 2327 O O . VAL A 1 314 ? 4.676 -10.813 -16.022 1.00 88.81 314 VAL A O 1
ATOM 2330 N N . THR A 1 315 ? 5.710 -12.733 -15.476 1.00 88.38 315 THR A N 1
ATOM 2331 C CA . THR A 1 315 ? 7.064 -12.286 -15.824 1.00 88.38 315 THR A CA 1
ATOM 2332 C C . THR A 1 315 ? 7.182 -12.009 -17.321 1.00 88.38 315 THR A C 1
ATOM 2334 O O . THR A 1 315 ? 7.709 -10.970 -17.714 1.00 88.38 315 THR A O 1
ATOM 2337 N N . GLU A 1 316 ? 6.622 -12.876 -18.168 1.00 88.38 316 GLU A N 1
ATOM 2338 C CA . GLU A 1 316 ? 6.588 -12.653 -19.619 1.00 88.38 316 GLU A CA 1
ATOM 2339 C C . GLU A 1 316 ? 5.770 -11.409 -19.998 1.00 88.38 316 GLU A C 1
ATOM 2341 O O . GLU A 1 316 ? 6.216 -10.597 -20.812 1.00 88.38 316 GLU A O 1
ATOM 2346 N N . VAL A 1 317 ? 4.619 -11.193 -19.351 1.00 90.69 317 VAL A N 1
ATOM 2347 C CA . VAL A 1 317 ? 3.818 -9.969 -19.524 1.00 90.69 317 VAL A CA 1
ATOM 2348 C C . VAL A 1 317 ? 4.589 -8.728 -19.070 1.00 90.69 317 VAL A C 1
ATOM 2350 O O . VAL A 1 317 ? 4.556 -7.714 -19.764 1.00 90.69 317 VAL A O 1
ATOM 2353 N N . ALA A 1 318 ? 5.320 -8.795 -17.954 1.00 89.50 318 ALA A N 1
ATOM 2354 C CA . ALA A 1 318 ? 6.143 -7.687 -17.470 1.00 89.50 318 ALA A CA 1
ATOM 2355 C C . ALA A 1 318 ? 7.238 -7.309 -18.477 1.00 89.50 318 ALA A C 1
ATOM 2357 O O . ALA A 1 318 ? 7.449 -6.127 -18.748 1.00 89.50 318 ALA A O 1
ATOM 2358 N N . ARG A 1 319 ? 7.898 -8.310 -19.073 1.00 88.25 319 ARG A N 1
ATOM 2359 C CA . ARG A 1 319 ? 8.930 -8.124 -20.104 1.00 88.25 319 ARG A CA 1
ATOM 2360 C C . ARG A 1 319 ? 8.362 -7.500 -21.372 1.00 88.25 319 ARG A C 1
ATOM 2362 O O . ARG A 1 319 ? 8.916 -6.525 -21.876 1.00 88.25 319 ARG A O 1
ATOM 2369 N N . ALA A 1 320 ? 7.236 -8.016 -21.859 1.00 89.00 320 ALA A N 1
ATOM 2370 C CA . ALA A 1 320 ? 6.552 -7.441 -23.011 1.00 89.00 320 ALA A CA 1
ATOM 2371 C C . ALA A 1 320 ? 6.120 -5.992 -22.728 1.00 89.00 320 ALA A C 1
ATOM 2373 O O . ALA A 1 320 ? 6.429 -5.102 -23.516 1.00 89.00 320 ALA A O 1
ATOM 2374 N N . ALA A 1 321 ? 5.512 -5.722 -21.570 1.00 89.06 321 ALA A N 1
ATOM 2375 C CA . ALA A 1 321 ? 5.117 -4.374 -21.159 1.00 89.06 321 ALA A CA 1
ATOM 2376 C C . ALA A 1 321 ? 6.314 -3.413 -21.026 1.00 89.06 321 ALA A C 1
ATOM 2378 O O . ALA A 1 321 ? 6.206 -2.244 -21.390 1.00 89.06 321 ALA A O 1
ATOM 2379 N N . ALA A 1 322 ? 7.475 -3.887 -20.561 1.00 87.62 322 ALA A N 1
ATOM 2380 C CA . ALA A 1 322 ? 8.712 -3.100 -20.510 1.00 87.62 322 ALA A CA 1
ATOM 2381 C C . ALA A 1 322 ? 9.224 -2.707 -21.906 1.00 87.62 322 ALA A C 1
ATOM 2383 O O . ALA A 1 322 ? 9.893 -1.680 -22.063 1.00 87.62 322 ALA A O 1
ATOM 2384 N N . LEU A 1 323 ? 8.894 -3.497 -22.927 1.00 85.25 323 LEU A N 1
ATOM 2385 C CA . LEU A 1 323 ? 9.380 -3.330 -24.290 1.00 85.25 323 LEU A CA 1
ATOM 2386 C C . LEU A 1 323 ? 8.429 -2.516 -25.174 1.00 85.25 323 LEU A C 1
ATOM 2388 O O . LEU A 1 323 ? 8.893 -1.607 -25.861 1.00 85.25 323 LEU A O 1
ATOM 2392 N N . VAL A 1 324 ? 7.127 -2.821 -25.145 1.00 82.44 324 VAL A N 1
ATOM 2393 C CA . VAL A 1 324 ? 6.105 -2.151 -25.975 1.00 82.44 324 VAL A CA 1
ATOM 2394 C C . VAL A 1 324 ? 5.271 -1.109 -25.233 1.00 82.44 324 VAL A C 1
ATOM 2396 O O . VAL A 1 324 ? 4.480 -0.395 -25.841 1.00 82.44 324 VAL A O 1
ATOM 2399 N N . GLY A 1 325 ? 5.462 -0.986 -23.922 1.00 80.62 325 GLY A N 1
ATOM 2400 C CA . GLY A 1 325 ? 4.593 -0.194 -23.066 1.00 80.62 325 GLY A CA 1
ATOM 2401 C C . GLY A 1 325 ? 3.348 -0.971 -22.633 1.00 80.62 325 GLY A C 1
ATOM 2402 O O . GLY A 1 325 ? 2.960 -1.987 -23.196 1.00 80.62 325 GLY A O 1
ATOM 2403 N N . THR A 1 326 ? 2.709 -0.475 -21.589 1.00 77.31 326 THR A N 1
ATOM 2404 C CA . THR A 1 326 ? 1.523 -1.036 -20.903 1.00 77.31 326 THR A CA 1
ATOM 2405 C C . THR A 1 326 ? 0.191 -0.607 -21.533 1.00 77.31 326 THR A C 1
ATOM 2407 O O . THR A 1 326 ? -0.857 -1.165 -21.208 1.00 77.31 326 THR A O 1
ATOM 2410 N N . ALA A 1 327 ? 0.205 0.403 -22.409 1.00 75.50 327 ALA A N 1
ATOM 2411 C CA . ALA A 1 327 ? -0.998 1.019 -22.969 1.00 75.50 327 ALA A CA 1
ATOM 2412 C C . ALA A 1 327 ? -1.734 0.119 -23.977 1.00 75.50 327 ALA A C 1
ATOM 2414 O O . ALA A 1 327 ? -2.880 0.403 -24.321 1.00 75.50 327 ALA A O 1
ATOM 2415 N N . GLN A 1 328 ? -1.101 -0.970 -24.430 1.00 78.00 328 GLN A N 1
ATOM 2416 C CA . GLN A 1 328 ? -1.620 -1.858 -25.472 1.00 78.00 328 GLN A CA 1
ATOM 2417 C C . GLN A 1 328 ? -1.711 -3.322 -24.988 1.00 78.00 328 GLN A C 1
ATOM 2419 O O . GLN A 1 328 ? -0.904 -4.166 -25.387 1.00 78.00 328 GLN A O 1
ATOM 2424 N N . PRO A 1 329 ? -2.708 -3.682 -24.149 1.00 84.56 329 PRO A N 1
ATOM 2425 C CA . PRO A 1 329 ? -2.855 -5.047 -23.630 1.00 84.56 329 PRO A CA 1
ATOM 2426 C C . PRO A 1 329 ? -3.034 -6.121 -24.713 1.00 84.56 329 PRO A C 1
ATOM 2428 O O . PRO A 1 329 ? -2.637 -7.266 -24.509 1.00 84.56 329 PRO A O 1
ATOM 2431 N N . HIS A 1 330 ? -3.617 -5.765 -25.863 1.00 86.38 330 HIS A N 1
ATOM 2432 C CA . HIS A 1 330 ? -3.800 -6.673 -27.000 1.00 86.38 330 HIS A CA 1
ATOM 2433 C C . HIS A 1 330 ? -2.467 -7.066 -27.650 1.00 86.38 330 HIS A C 1
ATOM 2435 O O . HIS A 1 330 ? -2.229 -8.254 -27.870 1.00 86.38 330 HIS A O 1
ATOM 2441 N N . LEU A 1 331 ? -1.564 -6.101 -27.850 1.00 86.44 331 LEU A N 1
ATOM 2442 C CA . LEU A 1 331 ? -0.221 -6.355 -28.372 1.00 86.44 331 LEU A CA 1
ATOM 2443 C C . LEU A 1 331 ? 0.589 -7.233 -27.411 1.00 86.44 331 LEU A C 1
ATOM 2445 O O . LEU A 1 331 ? 1.214 -8.207 -27.829 1.00 86.44 331 LEU A O 1
ATOM 2449 N N . ILE A 1 332 ? 0.525 -6.942 -26.107 1.00 90.25 332 ILE A N 1
ATOM 2450 C CA . ILE A 1 332 ? 1.167 -7.763 -25.071 1.00 90.25 332 ILE A CA 1
ATOM 2451 C C . ILE A 1 332 ? 0.624 -9.200 -25.104 1.00 90.25 332 ILE A C 1
ATOM 2453 O O . ILE A 1 332 ? 1.397 -10.156 -25.061 1.00 90.25 332 ILE A O 1
ATOM 2457 N N . ALA A 1 333 ? -0.696 -9.370 -25.224 1.00 90.19 333 ALA A N 1
ATOM 2458 C CA . ALA A 1 333 ? -1.334 -10.684 -25.303 1.00 90.19 333 ALA A CA 1
ATOM 2459 C C . ALA A 1 333 ? -0.836 -11.491 -26.510 1.00 90.19 333 ALA A C 1
ATOM 2461 O O . ALA A 1 333 ? -0.513 -12.674 -26.374 1.00 90.19 333 ALA A O 1
ATOM 2462 N N . ALA A 1 334 ? -0.719 -10.842 -27.672 1.00 89.12 334 ALA A N 1
ATOM 2463 C CA . ALA A 1 334 ? -0.204 -11.454 -28.890 1.00 89.12 334 ALA A CA 1
ATOM 2464 C C . ALA A 1 334 ? 1.282 -11.840 -28.767 1.00 89.12 334 ALA A C 1
ATOM 2466 O O . ALA A 1 334 ? 1.658 -12.952 -29.148 1.00 89.12 334 ALA A O 1
ATOM 2467 N N . LEU A 1 335 ? 2.114 -10.974 -28.176 1.00 89.56 335 LEU A N 1
ATOM 2468 C CA . LEU A 1 335 ? 3.540 -11.236 -27.945 1.00 89.56 335 LEU A CA 1
ATOM 2469 C C . LEU A 1 335 ? 3.771 -12.409 -26.987 1.00 89.56 335 LEU A C 1
ATOM 2471 O O . LEU A 1 335 ? 4.574 -13.295 -27.280 1.00 89.56 335 LEU A O 1
ATOM 2475 N N . CYS A 1 336 ? 3.041 -12.439 -25.871 1.00 89.88 336 CYS A N 1
ATOM 2476 C CA . CYS A 1 336 ? 3.157 -13.478 -24.848 1.00 89.88 336 CYS A CA 1
ATOM 2477 C C . CYS A 1 336 ? 2.370 -14.755 -25.187 1.00 89.88 336 CYS A C 1
ATOM 2479 O O . CYS A 1 336 ? 2.512 -15.758 -24.492 1.00 89.88 336 CYS A O 1
ATOM 2481 N N . ARG A 1 337 ? 1.536 -14.738 -26.239 1.00 91.00 337 ARG A N 1
ATOM 2482 C CA . ARG A 1 337 ? 0.637 -15.839 -26.639 1.00 91.00 337 ARG A CA 1
ATOM 2483 C C . ARG A 1 337 ? -0.309 -16.282 -25.519 1.00 91.00 337 ARG A C 1
ATOM 2485 O O . ARG A 1 337 ? -0.585 -17.470 -25.354 1.00 91.00 337 ARG A O 1
ATOM 2492 N N . VAL A 1 338 ? -0.827 -15.318 -24.764 1.00 91.44 338 VAL A N 1
ATOM 2493 C CA . VAL A 1 338 ? -1.790 -15.546 -23.678 1.00 91.44 338 VAL A CA 1
ATOM 2494 C C . VAL A 1 338 ? -3.092 -14.791 -23.950 1.00 91.44 338 VAL A C 1
ATOM 2496 O O . VAL A 1 338 ? -3.084 -13.788 -24.662 1.00 91.44 338 VAL A O 1
ATOM 2499 N N . PRO A 1 339 ? -4.236 -15.225 -23.392 1.00 90.06 339 PRO A N 1
ATOM 2500 C CA . PRO A 1 339 ? -5.478 -14.472 -23.508 1.00 90.06 339 PRO A CA 1
ATOM 2501 C C . PRO A 1 339 ? -5.343 -13.060 -22.922 1.00 90.06 339 PRO A C 1
ATOM 2503 O O . PRO A 1 339 ? -4.723 -12.873 -21.877 1.00 90.06 339 PRO A O 1
ATOM 2506 N N . VAL A 1 340 ? -6.026 -12.078 -23.518 1.00 88.69 340 VAL A N 1
ATOM 2507 C CA . VAL A 1 340 ? -6.050 -10.683 -23.022 1.00 88.69 340 VAL A CA 1
ATOM 2508 C C . VAL A 1 340 ? -6.474 -10.607 -21.551 1.00 88.69 340 VAL A C 1
ATOM 2510 O O . VAL A 1 340 ? -5.926 -9.822 -20.786 1.00 88.69 340 VAL A O 1
ATOM 2513 N N . ARG A 1 341 ? -7.400 -11.474 -21.116 1.00 83.12 341 ARG A N 1
ATOM 2514 C CA . ARG A 1 341 ? -7.806 -11.564 -19.702 1.00 83.12 341 ARG A CA 1
ATOM 2515 C C . ARG A 1 341 ? -6.631 -11.898 -18.781 1.00 83.12 341 ARG A C 1
ATOM 2517 O O . ARG A 1 341 ? -6.510 -11.286 -17.730 1.00 83.12 341 ARG A O 1
ATOM 2524 N N . SER A 1 342 ? -5.752 -12.811 -19.194 1.00 88.25 342 SER A N 1
ATOM 2525 C CA . SER A 1 342 ? -4.547 -13.166 -18.440 1.00 88.25 342 SER A CA 1
ATOM 2526 C C . SER A 1 342 ? -3.552 -12.011 -18.391 1.00 88.25 342 SER A C 1
ATOM 2528 O O . SER A 1 342 ? -2.935 -11.807 -17.351 1.00 88.25 342 SER A O 1
ATOM 2530 N N . VAL A 1 343 ? -3.433 -11.219 -19.465 1.00 87.56 343 VAL A N 1
ATOM 2531 C CA . VAL A 1 343 ? -2.620 -9.990 -19.454 1.00 87.56 343 VAL A CA 1
ATOM 2532 C C . VAL A 1 343 ? -3.165 -8.989 -18.449 1.00 87.56 343 VAL A C 1
ATOM 2534 O O . VAL A 1 343 ? -2.400 -8.478 -17.645 1.00 87.56 343 VAL A O 1
ATOM 2537 N N . ILE A 1 344 ? -4.476 -8.742 -18.444 1.00 84.00 344 ILE A N 1
ATOM 2538 C CA . ILE A 1 344 ? -5.106 -7.826 -17.482 1.00 84.00 344 ILE A CA 1
ATOM 2539 C C . ILE A 1 344 ? -4.835 -8.298 -16.047 1.00 84.00 344 ILE A C 1
ATOM 2541 O O . ILE A 1 344 ? -4.371 -7.514 -15.224 1.00 84.00 344 ILE A O 1
ATOM 2545 N N . THR A 1 345 ? -5.024 -9.591 -15.765 1.00 83.50 345 THR A N 1
ATOM 2546 C CA . THR A 1 345 ? -4.683 -10.172 -14.459 1.00 83.50 345 THR A CA 1
ATOM 2547 C C . THR A 1 345 ? -3.201 -9.994 -14.123 1.00 83.50 345 THR A C 1
ATOM 2549 O O . THR A 1 345 ? -2.877 -9.585 -13.014 1.00 83.50 345 THR A O 1
ATOM 2552 N N . ALA A 1 346 ? -2.288 -10.257 -15.062 1.00 85.81 346 ALA A N 1
ATOM 2553 C CA . ALA A 1 346 ? -0.856 -10.052 -14.847 1.00 85.81 346 ALA A CA 1
ATOM 2554 C C . ALA A 1 346 ? -0.516 -8.582 -14.572 1.00 85.81 346 ALA A C 1
ATOM 2556 O O . ALA A 1 346 ? 0.236 -8.310 -13.646 1.00 85.81 346 ALA A O 1
ATOM 2557 N N . LEU A 1 347 ? -1.086 -7.631 -15.316 1.00 85.06 347 LEU A N 1
ATOM 2558 C CA . LEU A 1 347 ? -0.876 -6.202 -15.078 1.00 85.06 347 LEU A CA 1
ATOM 2559 C C . LEU A 1 347 ? -1.347 -5.799 -13.673 1.00 85.06 347 LEU A C 1
ATOM 2561 O O . LEU A 1 347 ? -0.617 -5.095 -12.982 1.00 85.06 347 LEU A O 1
ATOM 2565 N N . HIS A 1 348 ? -2.491 -6.310 -13.205 1.00 77.44 348 HIS A N 1
ATOM 2566 C CA . HIS A 1 348 ? -2.940 -6.089 -11.824 1.00 77.44 348 HIS A CA 1
ATOM 2567 C C . HIS A 1 348 ? -1.963 -6.684 -10.797 1.00 77.44 348 HIS A C 1
ATOM 2569 O O . HIS A 1 348 ? -1.642 -6.036 -9.802 1.00 77.44 348 HIS A O 1
ATOM 2575 N N . LEU A 1 349 ? -1.429 -7.886 -11.040 1.00 78.19 349 LEU A N 1
ATOM 2576 C CA . LEU A 1 349 ? -0.402 -8.486 -10.178 1.00 78.19 349 LEU A CA 1
ATOM 2577 C C . LEU A 1 349 ? 0.895 -7.656 -10.166 1.00 78.19 349 LEU A C 1
ATOM 2579 O O . LEU A 1 349 ? 1.510 -7.489 -9.117 1.00 78.19 349 LEU A O 1
ATOM 2583 N N . LEU A 1 350 ? 1.290 -7.071 -11.296 1.00 82.75 350 LEU A N 1
ATOM 2584 C CA . LEU A 1 350 ? 2.463 -6.196 -11.374 1.00 82.75 350 LEU A CA 1
ATOM 2585 C C . LEU A 1 350 ? 2.260 -4.874 -10.628 1.00 82.75 350 LEU A C 1
ATOM 2587 O O . LEU A 1 350 ? 3.203 -4.373 -10.015 1.00 82.75 350 LEU A O 1
ATOM 2591 N N . VAL A 1 351 ? 1.038 -4.339 -10.618 1.00 77.88 351 VAL A N 1
ATOM 2592 C CA . VAL A 1 351 ? 0.683 -3.193 -9.771 1.00 77.88 351 VAL A CA 1
ATOM 2593 C C . VAL A 1 351 ? 0.775 -3.567 -8.290 1.00 77.88 351 VAL A C 1
ATOM 2595 O O . VAL A 1 351 ? 1.356 -2.818 -7.505 1.00 77.88 351 VAL A O 1
ATOM 2598 N N . ARG A 1 352 ? 0.285 -4.748 -7.884 1.00 70.12 352 ARG A N 1
ATOM 2599 C CA . ARG A 1 352 ? 0.415 -5.241 -6.492 1.00 70.12 352 ARG A CA 1
ATOM 2600 C C . ARG A 1 352 ? 1.858 -5.335 -6.032 1.00 70.12 352 ARG A C 1
ATOM 2602 O O . ARG A 1 352 ? 2.163 -5.033 -4.886 1.00 70.12 352 ARG A O 1
ATOM 2609 N N . CYS A 1 353 ? 2.726 -5.776 -6.930 1.00 72.81 353 CYS A N 1
ATOM 2610 C CA . CYS A 1 353 ? 4.138 -5.987 -6.664 1.00 72.81 353 CYS A CA 1
ATOM 2611 C C . CYS A 1 353 ? 4.993 -4.714 -6.772 1.00 72.81 353 CYS A C 1
ATOM 2613 O O . CYS A 1 353 ? 6.213 -4.825 -6.707 1.00 72.81 353 CYS A O 1
ATOM 2615 N N . ASP A 1 354 ? 4.389 -3.531 -6.952 1.00 72.56 354 ASP A N 1
ATOM 2616 C CA . ASP A 1 354 ? 5.096 -2.250 -7.131 1.00 72.56 354 ASP A CA 1
ATOM 2617 C C . ASP A 1 354 ? 6.000 -2.186 -8.362 1.00 72.56 354 ASP A C 1
ATOM 2619 O O . ASP A 1 354 ? 6.910 -1.363 -8.447 1.00 72.56 354 ASP A O 1
ATOM 2623 N N . VAL A 1 355 ? 5.733 -3.043 -9.346 1.00 80.50 355 VAL A N 1
ATOM 2624 C CA . VAL A 1 355 ? 6.429 -3.017 -10.631 1.00 80.50 355 VAL A CA 1
ATOM 2625 C C . VAL A 1 355 ? 5.806 -1.956 -11.536 1.00 80.50 355 VAL A C 1
ATOM 2627 O O . VAL A 1 355 ? 6.522 -1.195 -12.193 1.00 80.50 355 VAL A O 1
ATOM 2630 N N . LEU A 1 356 ? 4.473 -1.879 -11.537 1.00 80.12 356 LEU A N 1
ATOM 2631 C CA . LEU A 1 356 ? 3.702 -0.900 -12.294 1.00 80.12 356 LEU A CA 1
ATOM 2632 C C . LEU A 1 356 ? 2.968 0.081 -11.374 1.00 80.12 356 LEU A C 1
ATOM 2634 O O . LEU A 1 356 ? 2.474 -0.271 -10.306 1.00 80.12 356 LEU A O 1
ATOM 2638 N N . ASP A 1 357 ? 2.891 1.315 -11.841 1.00 74.19 357 ASP A N 1
ATOM 2639 C CA . ASP A 1 357 ? 2.012 2.371 -11.375 1.00 74.19 357 ASP A CA 1
ATOM 2640 C C . ASP A 1 357 ? 0.705 2.300 -12.174 1.00 74.19 357 ASP A C 1
ATOM 2642 O O . ASP A 1 357 ? 0.723 2.285 -13.410 1.00 74.19 357 ASP A O 1
ATOM 2646 N N . GLU A 1 358 ? -0.424 2.206 -11.478 1.00 68.06 358 GLU A N 1
ATOM 2647 C CA . GLU A 1 358 ? -1.733 2.016 -12.106 1.00 68.06 358 GLU A CA 1
ATOM 2648 C C . GLU A 1 358 ? -2.305 3.319 -12.693 1.00 68.06 358 GLU A C 1
ATOM 2650 O O . GLU A 1 358 ? -2.839 3.288 -13.803 1.00 68.06 358 GLU A O 1
ATOM 2655 N N . GLU A 1 359 ? -2.076 4.469 -12.051 1.00 62.97 359 GLU A N 1
ATOM 2656 C CA . GLU A 1 359 ? -2.494 5.799 -12.520 1.00 62.97 359 GLU A CA 1
ATOM 2657 C C . GLU A 1 359 ? -1.814 6.170 -13.841 1.00 62.97 359 GLU A C 1
ATOM 2659 O O . GLU A 1 359 ? -2.462 6.540 -14.824 1.00 62.97 359 GLU A O 1
ATOM 2664 N N . ARG A 1 360 ? -0.486 6.048 -13.886 1.00 66.56 360 ARG A N 1
ATOM 2665 C CA . ARG A 1 360 ? 0.310 6.364 -15.077 1.00 66.56 360 ARG A CA 1
ATOM 2666 C C . ARG A 1 360 ? 0.263 5.255 -16.110 1.00 66.56 360 ARG A C 1
ATOM 2668 O O . ARG A 1 360 ? 0.710 5.475 -17.235 1.00 66.56 360 ARG A O 1
ATOM 2675 N N . LYS A 1 361 ? -0.217 4.068 -15.718 1.00 71.38 361 LYS A N 1
ATOM 2676 C CA . LYS A 1 361 ? -0.018 2.817 -16.450 1.00 71.38 361 LYS A CA 1
ATOM 2677 C C . LYS A 1 361 ? 1.441 2.741 -16.881 1.00 71.38 361 LYS A C 1
ATOM 2679 O O . LYS A 1 361 ? 1.728 2.663 -18.060 1.00 71.38 361 LYS A O 1
ATOM 2684 N N . ALA A 1 362 ? 2.394 2.864 -15.974 1.00 79.06 362 ALA A N 1
ATOM 2685 C CA . ALA A 1 362 ? 3.814 2.896 -16.330 1.00 79.06 362 ALA A CA 1
ATOM 2686 C C . ALA A 1 362 ? 4.626 2.158 -15.277 1.00 79.06 362 ALA A C 1
ATOM 2688 O O . ALA A 1 362 ? 4.107 1.834 -14.219 1.00 79.06 362 ALA A O 1
ATOM 2689 N N . PHE A 1 363 ? 5.898 1.879 -15.536 1.00 79.56 363 PHE A N 1
ATOM 2690 C CA . PHE A 1 363 ? 6.763 1.371 -14.473 1.00 79.56 363 PHE A CA 1
ATOM 2691 C C . PHE A 1 363 ? 6.942 2.450 -13.406 1.00 79.56 363 PHE A C 1
ATOM 2693 O O . PHE A 1 363 ? 7.130 3.620 -13.745 1.00 79.56 363 PHE A O 1
ATOM 2700 N N . VAL A 1 364 ? 6.883 2.057 -12.129 1.00 71.12 364 VAL A N 1
ATOM 2701 C CA . VAL A 1 364 ? 6.995 2.998 -10.997 1.00 71.12 364 VAL A CA 1
ATOM 2702 C C . VAL A 1 364 ? 8.298 3.802 -11.092 1.00 71.12 364 VAL A C 1
ATOM 2704 O O . VAL A 1 364 ? 8.312 5.012 -10.860 1.00 71.12 364 VAL A O 1
ATOM 2707 N N . HIS A 1 365 ? 9.377 3.140 -11.525 1.00 70.06 365 HIS A N 1
ATOM 2708 C CA . HIS A 1 365 ? 10.663 3.756 -11.836 1.00 70.06 365 HIS A CA 1
ATOM 2709 C C . HIS A 1 365 ? 11.235 3.192 -13.141 1.00 70.06 365 HIS A C 1
ATOM 2711 O O . HIS A 1 365 ? 11.101 1.999 -13.413 1.00 70.06 365 HIS A O 1
ATOM 2717 N N . ASP A 1 366 ? 11.952 4.017 -13.911 1.00 71.00 366 ASP A N 1
ATOM 2718 C CA . ASP A 1 366 ? 12.641 3.560 -15.131 1.00 71.00 366 ASP A CA 1
ATOM 2719 C C . ASP A 1 366 ? 13.681 2.465 -14.820 1.00 71.00 366 ASP A C 1
ATOM 2721 O O . ASP A 1 366 ? 13.867 1.534 -15.597 1.00 71.00 366 ASP A O 1
ATOM 2725 N N . GLN A 1 367 ? 14.250 2.476 -13.609 1.00 71.81 367 GLN A N 1
ATOM 2726 C CA . GLN A 1 367 ? 15.136 1.411 -13.136 1.00 71.81 367 GLN A CA 1
ATOM 2727 C C . GLN A 1 367 ? 14.437 0.044 -13.027 1.00 71.81 367 GLN A C 1
ATOM 2729 O O . GLN A 1 367 ? 15.044 -0.983 -13.297 1.00 71.81 367 GLN A O 1
ATOM 2734 N N . VAL A 1 368 ? 13.149 -0.004 -12.663 1.00 78.00 368 VAL A N 1
ATOM 2735 C CA . VAL A 1 368 ? 12.397 -1.273 -12.614 1.00 78.00 368 VAL A CA 1
ATOM 2736 C C . VAL A 1 368 ? 12.283 -1.860 -14.018 1.00 78.00 368 VAL A C 1
ATOM 2738 O O . VAL A 1 368 ? 12.460 -3.062 -14.221 1.00 78.00 368 VAL A O 1
ATOM 2741 N N . ARG A 1 369 ? 12.030 -0.996 -15.005 1.00 82.75 369 ARG A N 1
ATOM 2742 C CA . ARG A 1 369 ? 11.973 -1.378 -16.413 1.00 82.75 369 ARG A CA 1
ATOM 2743 C C . ARG A 1 369 ? 13.325 -1.908 -16.895 1.00 82.75 369 ARG A C 1
ATOM 2745 O O . ARG A 1 369 ? 13.358 -2.967 -17.518 1.00 82.75 369 ARG A O 1
ATOM 2752 N N . THR A 1 370 ? 14.428 -1.220 -16.596 1.00 80.62 370 THR A N 1
ATOM 2753 C CA . THR A 1 370 ? 15.771 -1.688 -16.980 1.00 80.62 370 THR A CA 1
ATOM 2754 C C . THR A 1 370 ? 16.139 -2.995 -16.285 1.00 80.62 370 THR A C 1
ATOM 2756 O O . THR A 1 370 ? 16.654 -3.888 -16.949 1.00 80.62 370 THR A O 1
ATOM 2759 N N . THR A 1 371 ? 15.790 -3.177 -15.007 1.00 82.81 371 THR A N 1
ATOM 2760 C CA . THR A 1 371 ? 15.963 -4.448 -14.287 1.00 82.81 371 THR A CA 1
ATOM 2761 C C . THR A 1 371 ? 15.247 -5.607 -14.984 1.00 82.81 371 THR A C 1
ATOM 2763 O O . THR A 1 371 ? 15.839 -6.667 -15.171 1.00 82.81 371 THR A O 1
ATOM 2766 N N . ILE A 1 372 ? 13.982 -5.428 -15.379 1.00 85.25 372 ILE A N 1
ATOM 2767 C CA . ILE A 1 372 ? 13.191 -6.488 -16.030 1.00 85.25 372 ILE A CA 1
ATOM 2768 C C . ILE A 1 372 ? 13.812 -6.900 -17.368 1.00 85.25 372 ILE A C 1
ATOM 2770 O O . ILE A 1 372 ? 13.787 -8.079 -17.727 1.00 85.25 372 ILE A O 1
ATOM 2774 N N . LEU A 1 373 ? 14.378 -5.932 -18.091 1.00 83.81 373 LEU A N 1
ATOM 2775 C CA . LEU A 1 373 ? 15.041 -6.162 -19.373 1.00 83.81 373 LEU A CA 1
ATOM 2776 C C . LEU A 1 373 ? 16.485 -6.665 -19.224 1.00 83.81 373 LEU A C 1
ATOM 2778 O O . LEU A 1 373 ? 16.974 -7.331 -20.128 1.00 83.81 373 LEU A O 1
ATOM 2782 N N . GLY A 1 374 ? 17.159 -6.399 -18.101 1.00 78.44 374 GLY A N 1
ATOM 2783 C CA . GLY A 1 374 ? 18.582 -6.699 -17.893 1.00 78.44 374 GLY A CA 1
ATOM 2784 C C . GLY A 1 374 ? 18.947 -8.188 -17.901 1.00 78.44 374 GLY A C 1
ATOM 2785 O O . GLY A 1 374 ? 20.115 -8.526 -18.053 1.00 78.44 374 GLY A O 1
ATOM 2786 N N . GLY A 1 375 ? 17.961 -9.080 -17.769 1.00 71.88 375 GLY A N 1
ATOM 2787 C CA . GLY A 1 375 ? 18.142 -10.531 -17.895 1.00 71.88 375 GLY A CA 1
ATOM 2788 C C . GLY A 1 375 ? 17.910 -11.091 -19.303 1.00 71.88 375 GLY A C 1
ATOM 2789 O O . GLY A 1 375 ? 17.934 -12.309 -19.462 1.00 71.88 375 GLY A O 1
ATOM 2790 N N . ILE A 1 376 ? 17.627 -10.239 -20.293 1.00 81.50 376 ILE A N 1
ATOM 2791 C CA . ILE A 1 376 ? 17.319 -10.627 -21.675 1.00 81.50 376 ILE A CA 1
ATOM 2792 C C . ILE A 1 376 ? 18.517 -10.280 -22.557 1.00 81.50 376 ILE A C 1
ATOM 2794 O O . ILE A 1 376 ? 19.080 -9.189 -22.455 1.00 81.50 376 ILE A O 1
ATOM 2798 N N . SER A 1 377 ? 18.902 -11.200 -23.439 1.00 85.56 377 SER A N 1
ATOM 2799 C CA . SER A 1 377 ? 19.954 -10.926 -24.417 1.00 85.56 377 SER A CA 1
ATOM 2800 C C . SER A 1 377 ? 19.531 -9.844 -25.418 1.00 85.56 377 SER A C 1
ATOM 2802 O O . SER A 1 377 ? 18.351 -9.673 -25.731 1.00 85.56 377 SER A O 1
ATOM 2804 N N . GLU A 1 378 ? 20.501 -9.117 -25.971 1.00 84.81 378 GLU A N 1
ATOM 2805 C CA . GLU A 1 378 ? 20.224 -8.088 -26.979 1.00 84.81 378 GLU A CA 1
ATOM 2806 C C . GLU A 1 378 ? 19.522 -8.677 -28.222 1.00 84.81 378 GLU A C 1
ATOM 2808 O O . GLU A 1 378 ? 18.596 -8.076 -28.765 1.00 84.81 378 GLU A O 1
ATOM 2813 N N . GLU A 1 379 ? 19.883 -9.904 -28.609 1.00 85.94 379 GLU A N 1
ATOM 2814 C CA . GLU A 1 379 ? 19.253 -10.650 -29.704 1.00 85.94 379 GLU A CA 1
ATOM 2815 C C . GLU A 1 379 ? 17.768 -10.951 -29.433 1.00 85.94 379 GLU A C 1
ATOM 2817 O O . GLU A 1 379 ? 16.914 -10.711 -30.288 1.00 85.94 379 GLU A O 1
ATOM 2822 N N . GLU A 1 380 ? 17.423 -11.401 -28.224 1.00 85.94 380 GLU A N 1
ATOM 2823 C CA . GLU A 1 380 ? 16.031 -11.652 -27.829 1.00 85.94 380 GLU A CA 1
ATOM 2824 C C . GLU A 1 380 ? 15.202 -10.363 -27.744 1.00 85.94 380 GLU A C 1
ATOM 2826 O O . GLU A 1 380 ? 14.021 -10.357 -28.121 1.00 85.94 380 GLU A O 1
ATOM 2831 N N . LEU A 1 381 ? 15.802 -9.259 -27.281 1.00 87.12 381 LEU A N 1
ATOM 2832 C CA . LEU A 1 381 ? 15.160 -7.942 -27.289 1.00 87.12 381 LEU A CA 1
ATOM 2833 C C . LEU A 1 381 ? 14.860 -7.498 -28.722 1.00 87.12 381 LEU A C 1
ATOM 2835 O O . LEU A 1 381 ? 13.733 -7.080 -29.007 1.00 87.12 381 LEU A O 1
ATOM 2839 N N . HIS A 1 382 ? 15.832 -7.634 -29.629 1.00 87.44 382 HIS A N 1
ATOM 2840 C CA . HIS A 1 382 ? 15.660 -7.314 -31.042 1.00 87.44 382 HIS A CA 1
ATOM 2841 C C . HIS A 1 382 ? 14.564 -8.162 -31.689 1.00 87.44 382 HIS A C 1
ATOM 2843 O O . HIS A 1 382 ? 13.630 -7.614 -32.275 1.00 87.44 382 HIS A O 1
ATOM 2849 N N . ALA A 1 383 ? 14.598 -9.482 -31.493 1.00 86.88 383 ALA A N 1
ATOM 2850 C CA . ALA A 1 383 ? 13.580 -10.390 -32.012 1.00 86.88 383 ALA A CA 1
ATOM 2851 C C . ALA A 1 383 ? 12.175 -10.056 -31.478 1.00 86.88 383 ALA A C 1
ATOM 2853 O O . ALA A 1 383 ? 11.178 -10.134 -32.199 1.00 86.88 383 ALA A O 1
ATOM 2854 N N . THR A 1 384 ? 12.064 -9.656 -30.210 1.00 87.19 384 THR A N 1
ATOM 2855 C CA . THR A 1 384 ? 10.775 -9.291 -29.606 1.00 87.19 384 THR A CA 1
ATOM 2856 C C . THR A 1 384 ? 10.243 -7.965 -30.144 1.00 87.19 384 THR A C 1
ATOM 2858 O O . THR A 1 384 ? 9.057 -7.887 -30.464 1.00 87.19 384 THR A O 1
ATOM 2861 N N . ARG A 1 385 ? 11.102 -6.957 -30.336 1.00 88.69 385 ARG A N 1
ATOM 2862 C CA . ARG A 1 385 ? 10.725 -5.689 -30.985 1.00 88.69 385 ARG A CA 1
ATOM 2863 C C . ARG A 1 385 ? 10.329 -5.879 -32.447 1.00 88.69 385 ARG A C 1
ATOM 2865 O O . ARG A 1 385 ? 9.319 -5.320 -32.856 1.00 88.69 385 ARG A O 1
ATOM 2872 N N . ALA A 1 386 ? 11.044 -6.710 -33.204 1.00 88.75 386 ALA A N 1
ATOM 2873 C CA . ALA A 1 386 ? 10.687 -7.032 -34.586 1.00 88.75 386 ALA A CA 1
ATOM 2874 C C . ALA A 1 386 ? 9.313 -7.724 -34.673 1.00 88.75 386 ALA A C 1
ATOM 2876 O O . ALA A 1 386 ? 8.484 -7.367 -35.510 1.00 88.75 386 ALA A O 1
ATOM 2877 N N . ARG A 1 387 ? 9.021 -8.661 -33.755 1.00 89.25 387 ARG A N 1
ATOM 2878 C CA . ARG A 1 387 ? 7.683 -9.273 -33.638 1.00 89.25 387 ARG A CA 1
ATOM 2879 C C . ARG A 1 387 ? 6.605 -8.247 -33.296 1.00 89.25 387 ARG A C 1
ATOM 2881 O O . ARG A 1 387 ? 5.542 -8.288 -33.906 1.00 89.25 387 ARG A O 1
ATOM 2888 N N . ALA A 1 388 ? 6.873 -7.336 -32.361 1.00 89.69 388 ALA A N 1
ATOM 2889 C CA . ALA A 1 388 ? 5.942 -6.265 -32.010 1.00 89.69 388 ALA A CA 1
ATOM 2890 C C . ALA A 1 388 ? 5.660 -5.349 -33.208 1.00 89.69 388 ALA A C 1
ATOM 2892 O O . ALA A 1 388 ? 4.503 -5.090 -33.521 1.00 89.69 388 ALA A O 1
ATOM 2893 N N . ALA A 1 389 ? 6.708 -4.931 -33.922 1.00 89.94 389 ALA A N 1
ATOM 2894 C CA . ALA A 1 389 ? 6.598 -4.110 -35.122 1.00 89.94 389 ALA A CA 1
ATOM 2895 C C . ALA A 1 389 ? 5.774 -4.801 -36.219 1.00 89.94 389 ALA A C 1
ATOM 2897 O O . ALA A 1 389 ? 4.924 -4.165 -36.838 1.00 89.94 389 ALA A O 1
ATOM 2898 N N . ARG A 1 390 ? 5.972 -6.109 -36.430 1.00 91.31 390 ARG A N 1
ATOM 2899 C CA . ARG A 1 390 ? 5.171 -6.878 -37.389 1.00 91.31 390 ARG A CA 1
ATOM 2900 C C . ARG A 1 390 ? 3.696 -6.926 -36.987 1.00 91.31 390 ARG A C 1
ATOM 2902 O O . ARG A 1 390 ? 2.853 -6.630 -37.820 1.00 91.31 390 ARG A O 1
ATOM 2909 N N . LEU A 1 391 ? 3.393 -7.238 -35.725 1.00 90.12 391 LEU A N 1
ATOM 2910 C CA . LEU A 1 391 ? 2.012 -7.275 -35.227 1.00 90.12 391 LEU A CA 1
ATOM 2911 C C . LEU A 1 391 ? 1.310 -5.921 -35.400 1.00 90.12 391 LEU A C 1
ATOM 2913 O O . LEU A 1 391 ? 0.206 -5.874 -35.929 1.00 90.12 391 LEU A O 1
ATOM 2917 N N . LEU A 1 392 ? 1.982 -4.825 -35.039 1.00 88.19 392 LEU A N 1
ATOM 2918 C CA . LEU A 1 392 ? 1.471 -3.465 -35.234 1.00 88.19 392 LEU A CA 1
ATOM 2919 C C . LEU A 1 392 ? 1.239 -3.142 -36.720 1.00 88.19 392 LEU A C 1
ATOM 2921 O O . LEU A 1 392 ? 0.232 -2.535 -37.079 1.00 88.19 392 LEU A O 1
ATOM 2925 N N . SER A 1 393 ? 2.155 -3.567 -37.596 1.00 87.94 393 SER A N 1
ATOM 2926 C CA . SER A 1 393 ? 2.005 -3.399 -39.044 1.00 87.94 393 SER A CA 1
ATOM 2927 C C . SER A 1 393 ? 0.821 -4.198 -39.597 1.00 87.94 393 SER A C 1
ATOM 2929 O O . SER A 1 393 ? 0.100 -3.688 -40.452 1.00 87.94 393 SER A O 1
ATOM 2931 N N . ASP A 1 394 ? 0.614 -5.428 -39.121 1.00 87.88 394 ASP A N 1
ATOM 2932 C CA . ASP A 1 394 ? -0.488 -6.301 -39.540 1.00 87.88 394 ASP A CA 1
ATOM 2933 C C . ASP A 1 394 ? -1.850 -5.777 -39.044 1.00 87.88 394 ASP A C 1
ATOM 2935 O O . ASP A 1 394 ? -2.856 -5.906 -39.743 1.00 87.88 394 ASP A O 1
ATOM 2939 N N . GLU A 1 395 ? -1.885 -5.136 -37.870 1.00 85.06 395 GLU A N 1
ATOM 2940 C CA . GLU A 1 395 ? -3.067 -4.448 -37.325 1.00 85.06 395 GLU A CA 1
ATOM 2941 C C . GLU A 1 395 ? -3.360 -3.102 -38.019 1.00 85.06 395 GLU A C 1
ATOM 2943 O O . GLU A 1 395 ? -4.452 -2.551 -37.866 1.00 85.06 395 GLU A O 1
ATOM 2948 N N . GLY A 1 396 ? -2.429 -2.595 -38.836 1.00 84.50 396 GLY A N 1
ATOM 2949 C CA . GLY A 1 396 ? -2.592 -1.354 -39.595 1.00 84.50 396 GLY A CA 1
ATOM 2950 C C . GLY A 1 396 ? -2.317 -0.080 -38.792 1.00 84.50 396 GLY A C 1
ATOM 2951 O O . GLY A 1 396 ? -2.811 0.991 -39.156 1.00 84.50 396 GLY A O 1
ATOM 2952 N N . GLU A 1 397 ? -1.535 -0.176 -37.715 1.00 87.12 397 GLU A N 1
ATOM 2953 C CA . GLU A 1 397 ? -1.108 0.979 -36.924 1.00 87.12 397 GLU A CA 1
ATOM 2954 C C . GLU A 1 397 ? -0.248 1.961 -37.751 1.00 87.12 397 GLU A C 1
ATOM 2956 O O . GLU A 1 397 ? 0.351 1.588 -38.769 1.00 87.12 397 GLU A O 1
ATOM 2961 N N . PRO A 1 398 ? -0.163 3.249 -37.358 1.00 87.38 398 PRO A N 1
ATOM 2962 C CA . PRO A 1 398 ? 0.623 4.236 -38.086 1.00 87.38 398 PRO A CA 1
ATOM 2963 C C . PRO A 1 398 ? 2.093 3.824 -38.226 1.00 87.38 398 PRO A C 1
ATOM 2965 O O . PRO A 1 398 ? 2.715 3.360 -37.269 1.00 87.38 398 PRO A O 1
ATOM 2968 N N . ALA A 1 399 ? 2.675 4.074 -39.405 1.00 88.19 399 ALA A N 1
ATOM 2969 C CA . ALA A 1 399 ? 4.066 3.738 -39.712 1.00 88.19 399 ALA A CA 1
ATOM 2970 C C . ALA A 1 399 ? 5.053 4.306 -38.677 1.00 88.19 399 ALA A C 1
ATOM 2972 O O . ALA A 1 399 ? 6.059 3.674 -38.385 1.00 88.19 399 ALA A O 1
ATOM 2973 N N . GLU A 1 400 ? 4.747 5.458 -38.076 1.00 86.81 400 GLU A N 1
ATOM 2974 C CA . GLU A 1 400 ? 5.549 6.087 -37.023 1.00 86.81 400 GLU A CA 1
ATOM 2975 C C . GLU A 1 400 ? 5.612 5.263 -35.722 1.00 86.81 400 GLU A C 1
ATOM 2977 O O . GLU A 1 400 ? 6.657 5.219 -35.072 1.00 86.81 400 GLU A O 1
ATOM 2982 N N . VAL A 1 401 ? 4.517 4.583 -35.357 1.00 84.38 401 VAL A N 1
ATOM 2983 C CA . VAL A 1 401 ? 4.445 3.701 -34.177 1.00 84.38 401 VAL A CA 1
ATOM 2984 C C . VAL A 1 401 ? 5.270 2.440 -34.427 1.00 84.38 401 VAL A C 1
ATOM 2986 O O . VAL A 1 401 ? 6.087 2.051 -33.594 1.00 84.38 401 VAL A O 1
ATOM 2989 N N . VAL A 1 402 ? 5.124 1.848 -35.615 1.00 87.88 402 VAL A N 1
ATOM 2990 C CA . VAL A 1 402 ? 5.904 0.675 -36.038 1.00 87.88 402 VAL A CA 1
ATOM 2991 C C . VAL A 1 402 ? 7.400 1.012 -36.117 1.00 87.88 402 VAL A C 1
ATOM 2993 O O . VAL A 1 402 ? 8.239 0.267 -35.608 1.00 87.88 402 VAL A O 1
ATOM 2996 N N . ALA A 1 403 ? 7.741 2.167 -36.694 1.00 87.56 403 ALA A N 1
ATOM 2997 C CA . ALA A 1 403 ? 9.111 2.648 -36.835 1.00 87.56 403 ALA A CA 1
ATOM 2998 C C . ALA A 1 403 ? 9.815 2.849 -35.486 1.00 87.56 403 ALA A C 1
ATOM 3000 O O . ALA A 1 403 ? 10.999 2.540 -35.370 1.00 87.56 403 ALA A O 1
ATOM 3001 N N . GLY A 1 404 ? 9.093 3.284 -34.446 1.00 85.38 404 GLY A N 1
ATOM 3002 C CA . GLY A 1 404 ? 9.646 3.419 -33.094 1.00 85.38 404 GLY A CA 1
ATOM 3003 C C . GLY A 1 404 ? 10.218 2.111 -32.530 1.00 85.38 404 GLY A C 1
ATOM 3004 O O . GLY A 1 404 ? 11.219 2.135 -31.815 1.00 85.38 404 GLY A O 1
ATOM 3005 N N . HIS A 1 405 ? 9.637 0.963 -32.893 1.00 85.56 405 HIS A N 1
ATOM 3006 C CA . HIS A 1 405 ? 10.180 -0.346 -32.526 1.00 85.56 405 HIS A CA 1
ATOM 3007 C C . HIS A 1 405 ? 11.328 -0.783 -33.441 1.00 85.56 405 HIS A C 1
ATOM 3009 O O . HIS A 1 405 ? 12.298 -1.348 -32.940 1.00 85.56 405 HIS A O 1
ATOM 3015 N N . LEU A 1 406 ? 11.243 -0.491 -34.745 1.00 88.81 406 LEU A N 1
ATOM 3016 C CA . LEU A 1 406 ? 12.255 -0.875 -35.739 1.00 88.81 406 LEU A CA 1
ATOM 3017 C C . LEU A 1 406 ? 13.592 -0.145 -35.560 1.00 88.81 406 LEU A C 1
ATOM 3019 O O . LEU A 1 406 ? 14.638 -0.748 -35.777 1.00 88.81 406 LEU A O 1
ATOM 3023 N N . LEU A 1 407 ? 13.579 1.117 -35.117 1.00 88.12 407 LEU A N 1
ATOM 3024 C CA . LEU A 1 407 ? 14.800 1.902 -34.879 1.00 88.12 407 LEU A CA 1
ATOM 3025 C C . LEU A 1 407 ? 15.713 1.330 -33.790 1.00 88.12 407 LEU A C 1
ATOM 3027 O O . LEU A 1 407 ? 16.896 1.653 -33.731 1.00 88.12 407 LEU A O 1
ATOM 3031 N N . LEU A 1 408 ? 15.164 0.480 -32.928 1.00 84.25 408 LEU A N 1
ATOM 3032 C CA . LEU A 1 408 ? 15.879 -0.169 -31.834 1.00 84.25 408 LEU A CA 1
ATOM 3033 C C . LEU A 1 408 ? 16.213 -1.631 -32.165 1.00 84.25 408 LEU A C 1
ATOM 3035 O O . LEU A 1 408 ? 16.358 -2.437 -31.241 1.00 84.25 408 LEU A O 1
ATOM 3039 N N . THR A 1 409 ? 16.238 -1.983 -33.457 1.00 86.56 409 THR A N 1
ATOM 3040 C CA . THR A 1 409 ? 16.510 -3.330 -33.974 1.00 86.56 409 THR A CA 1
ATOM 3041 C C . THR A 1 409 ? 17.303 -3.290 -35.282 1.00 86.56 409 THR A C 1
ATOM 3043 O O . THR A 1 409 ? 17.210 -2.309 -36.021 1.00 86.56 409 THR A O 1
ATOM 3046 N N . PRO A 1 410 ? 18.040 -4.358 -35.628 1.00 86.12 410 PRO A N 1
ATOM 3047 C CA . PRO A 1 410 ? 18.565 -4.541 -36.975 1.00 86.12 410 PRO A CA 1
ATOM 3048 C C . PRO A 1 410 ? 17.431 -4.589 -38.007 1.00 86.12 410 PRO A C 1
ATOM 3050 O O . PRO A 1 410 ? 16.421 -5.252 -37.797 1.00 86.12 410 PRO A O 1
ATOM 3053 N N . VAL A 1 411 ? 17.614 -3.899 -39.132 1.00 85.25 411 VAL A N 1
ATOM 3054 C CA . VAL A 1 411 ? 16.651 -3.860 -40.242 1.00 85.25 411 VAL A CA 1
ATOM 3055 C C . VAL A 1 411 ? 17.031 -4.936 -41.259 1.00 85.25 411 VAL A C 1
ATOM 3057 O O . VAL A 1 411 ? 17.774 -4.677 -42.206 1.00 85.25 411 VAL A O 1
ATOM 3060 N N . ASP A 1 412 ? 16.568 -6.160 -41.037 1.00 86.69 412 ASP A N 1
ATOM 3061 C CA . ASP A 1 412 ? 16.960 -7.358 -41.790 1.00 86.69 412 ASP A CA 1
ATOM 3062 C C . ASP A 1 412 ? 15.868 -7.886 -42.737 1.00 86.69 412 ASP A C 1
ATOM 3064 O O . ASP A 1 412 ? 16.163 -8.638 -43.669 1.00 86.69 412 ASP A O 1
ATOM 3068 N N . GLU A 1 413 ? 14.619 -7.447 -42.568 1.00 86.62 413 GLU A N 1
ATOM 3069 C CA . GLU A 1 413 ? 13.500 -7.898 -43.392 1.00 86.62 413 GLU A CA 1
ATOM 3070 C C . GLU A 1 413 ? 13.068 -6.889 -44.479 1.00 86.62 413 GLU A C 1
ATOM 3072 O O . GLU A 1 413 ? 13.035 -5.680 -44.238 1.00 86.62 413 GLU A O 1
ATOM 3077 N N . PRO A 1 414 ? 12.633 -7.348 -45.674 1.00 88.56 414 PRO A N 1
ATOM 3078 C CA . PRO A 1 414 ? 12.346 -6.466 -46.816 1.00 88.56 414 PRO A CA 1
ATOM 3079 C C . PRO A 1 414 ? 11.253 -5.411 -46.591 1.00 88.56 414 PRO A C 1
ATOM 3081 O O . PRO A 1 414 ? 11.261 -4.368 -47.249 1.00 88.56 414 PRO A O 1
ATOM 3084 N N . TRP A 1 415 ? 10.298 -5.670 -45.694 1.00 89.81 415 TRP A N 1
ATOM 3085 C CA . TRP A 1 415 ? 9.200 -4.744 -45.406 1.00 89.81 415 TRP A CA 1
ATOM 3086 C C . TRP A 1 415 ? 9.628 -3.601 -44.472 1.00 89.81 415 TRP A C 1
ATOM 3088 O O . TRP A 1 415 ? 9.107 -2.492 -44.599 1.00 89.81 415 TRP A O 1
ATOM 3098 N N . MET A 1 416 ? 10.613 -3.812 -43.592 1.00 91.75 416 MET A N 1
ATOM 3099 C CA . MET A 1 416 ? 10.996 -2.841 -42.559 1.00 91.75 416 MET A CA 1
ATOM 3100 C C . MET A 1 416 ? 11.487 -1.496 -43.138 1.00 91.75 416 MET A C 1
ATOM 3102 O O . MET A 1 416 ? 10.970 -0.457 -42.719 1.00 91.75 416 MET A O 1
ATOM 3106 N N . PRO A 1 417 ? 12.374 -1.446 -44.163 1.00 92.19 417 PRO A N 1
ATOM 3107 C CA . PRO A 1 417 ? 12.772 -0.177 -44.778 1.00 92.19 417 PRO A CA 1
ATOM 3108 C C . PRO A 1 417 ? 11.612 0.578 -45.429 1.00 92.19 417 PRO A C 1
ATOM 3110 O O . PRO A 1 417 ? 11.659 1.800 -45.554 1.00 92.19 417 PRO A O 1
ATOM 3113 N N . SER A 1 418 ? 10.583 -0.130 -45.905 1.00 90.88 418 SER A N 1
ATOM 3114 C CA . SER A 1 418 ? 9.419 0.521 -46.516 1.00 90.88 418 SER A CA 1
ATOM 3115 C C . SER A 1 418 ? 8.586 1.265 -45.472 1.00 90.88 418 SER A C 1
ATOM 3117 O O . SER A 1 418 ? 8.177 2.398 -45.722 1.00 90.88 418 SER A O 1
ATOM 3119 N N . VAL A 1 419 ? 8.440 0.682 -44.278 1.00 91.50 419 VAL A N 1
ATOM 3120 C CA . VAL A 1 419 ? 7.739 1.295 -43.145 1.00 91.50 419 VAL A CA 1
ATOM 3121 C C . VAL A 1 419 ? 8.504 2.503 -42.611 1.00 91.50 419 VAL A C 1
ATOM 3123 O O . VAL A 1 419 ? 7.901 3.556 -42.421 1.00 91.50 419 VAL A O 1
ATOM 3126 N N . LEU A 1 420 ? 9.830 2.402 -42.451 1.00 91.94 420 LEU A N 1
ATOM 3127 C CA . LEU A 1 420 ? 10.669 3.533 -42.030 1.00 91.94 420 LEU A CA 1
ATOM 3128 C C . LEU A 1 420 ? 10.572 4.716 -43.010 1.00 91.94 420 LEU A C 1
ATOM 3130 O O . LEU A 1 420 ? 10.385 5.857 -42.594 1.00 91.94 420 LEU A O 1
ATOM 3134 N N . ARG A 1 421 ? 10.587 4.459 -44.328 1.00 92.38 421 ARG A N 1
ATOM 3135 C CA . ARG A 1 421 ? 10.414 5.517 -45.344 1.00 92.38 421 ARG A CA 1
ATOM 3136 C C . ARG A 1 421 ? 9.027 6.158 -45.320 1.00 92.38 421 ARG A C 1
ATOM 3138 O O . ARG A 1 421 ? 8.915 7.368 -45.537 1.00 92.38 421 ARG A O 1
ATOM 3145 N N . ASP A 1 422 ? 7.971 5.378 -45.086 1.00 91.44 422 ASP A N 1
ATOM 3146 C CA . ASP A 1 422 ? 6.620 5.929 -44.932 1.00 91.44 422 ASP A CA 1
ATOM 3147 C C . ASP A 1 422 ? 6.531 6.790 -43.659 1.00 91.44 422 ASP A C 1
ATOM 3149 O O . ASP A 1 422 ? 6.062 7.930 -43.717 1.00 91.44 422 ASP A O 1
ATOM 3153 N N . ALA A 1 423 ? 7.096 6.320 -42.542 1.00 90.88 423 ALA A N 1
ATOM 3154 C CA . ALA A 1 423 ? 7.197 7.083 -41.298 1.00 90.88 423 ALA A CA 1
ATOM 3155 C C . ALA A 1 423 ? 7.958 8.408 -41.492 1.00 90.88 423 ALA A C 1
ATOM 3157 O O . ALA A 1 423 ? 7.440 9.468 -41.132 1.00 90.88 423 ALA A O 1
ATOM 3158 N N . ALA A 1 424 ? 9.121 8.382 -42.152 1.00 89.31 424 ALA A N 1
ATOM 3159 C CA . ALA A 1 424 ? 9.901 9.574 -42.491 1.00 89.31 424 ALA A CA 1
ATOM 3160 C C . ALA A 1 424 ? 9.100 10.565 -43.350 1.00 89.31 424 ALA A C 1
ATOM 3162 O O . ALA A 1 424 ? 9.077 11.771 -43.086 1.00 89.31 424 ALA A O 1
ATOM 3163 N N . THR A 1 425 ? 8.372 10.062 -44.352 1.00 90.88 425 THR A N 1
ATOM 3164 C CA . THR A 1 425 ? 7.533 10.891 -45.229 1.00 90.88 425 THR A CA 1
ATOM 3165 C C . THR A 1 425 ? 6.408 11.574 -44.447 1.00 90.88 425 THR A C 1
ATOM 3167 O O . THR A 1 425 ? 6.134 12.760 -44.658 1.00 90.88 425 THR A O 1
ATOM 3170 N N . ARG A 1 426 ? 5.760 10.856 -43.524 1.00 88.19 426 ARG A N 1
ATOM 3171 C CA . ARG A 1 426 ? 4.685 11.393 -42.675 1.00 88.19 426 ARG A CA 1
ATOM 3172 C C . ARG A 1 426 ? 5.204 12.392 -41.641 1.00 88.19 426 ARG A C 1
ATOM 3174 O O . ARG A 1 426 ? 4.597 13.453 -41.484 1.00 88.19 426 ARG A O 1
ATOM 3181 N N . ALA A 1 427 ? 6.338 12.107 -41.002 1.00 85.88 427 ALA A N 1
ATOM 3182 C CA . ALA A 1 427 ? 6.991 13.012 -40.057 1.00 85.88 427 ALA A CA 1
ATOM 3183 C C . ALA A 1 427 ? 7.393 14.337 -40.723 1.00 85.88 427 ALA A C 1
ATOM 3185 O O . ALA A 1 427 ? 7.089 15.413 -40.198 1.00 85.88 427 ALA A O 1
ATOM 3186 N N . ASN A 1 428 ? 7.959 14.270 -41.934 1.00 87.81 428 ASN A N 1
ATOM 3187 C CA . ASN A 1 428 ? 8.319 15.453 -42.714 1.00 87.81 428 ASN A CA 1
ATOM 3188 C C . ASN A 1 428 ? 7.083 16.296 -43.087 1.00 87.81 428 ASN A C 1
ATOM 3190 O O . ASN A 1 428 ? 7.090 17.516 -42.940 1.00 87.81 428 ASN A O 1
ATOM 3194 N N . ARG A 1 429 ? 5.970 15.658 -43.483 1.00 87.38 429 ARG A N 1
ATOM 3195 C CA . ARG A 1 429 ? 4.699 16.361 -43.766 1.00 87.38 429 ARG A CA 1
ATOM 3196 C C . ARG A 1 429 ? 4.106 17.067 -42.544 1.00 87.38 429 ARG A C 1
ATOM 3198 O O . ARG A 1 429 ? 3.408 18.062 -42.712 1.00 87.38 429 ARG A O 1
ATOM 3205 N N . ARG A 1 430 ? 4.371 16.570 -41.332 1.00 84.81 430 ARG A N 1
ATOM 3206 C CA . ARG A 1 430 ? 3.950 17.191 -40.062 1.00 84.81 430 ARG A CA 1
ATOM 3207 C C . ARG A 1 430 ? 4.942 18.235 -39.534 1.00 84.81 430 ARG A C 1
ATOM 3209 O O . ARG A 1 430 ? 4.693 18.813 -38.482 1.00 84.81 430 ARG A O 1
ATOM 3216 N N . GLY A 1 431 ? 6.045 18.486 -40.245 1.00 80.56 431 GLY A N 1
ATOM 3217 C CA . GLY A 1 431 ? 7.059 19.470 -39.859 1.00 80.56 431 GLY A CA 1
ATOM 3218 C C . GLY A 1 431 ? 8.044 18.992 -38.786 1.00 80.56 431 GLY A C 1
ATOM 3219 O O . GLY A 1 431 ? 8.778 19.812 -38.241 1.00 80.56 431 GLY A O 1
ATOM 3220 N N . SER A 1 432 ? 8.097 17.689 -38.483 1.00 82.00 432 SER A N 1
ATOM 3221 C CA . SER A 1 432 ? 9.085 17.117 -37.558 1.00 82.00 432 SER A CA 1
ATOM 3222 C C . SER A 1 432 ? 10.301 16.601 -38.333 1.00 82.00 432 SER A C 1
ATOM 3224 O O . SER A 1 432 ? 10.416 15.414 -38.637 1.00 82.00 432 SER A O 1
ATOM 3226 N N . ALA A 1 433 ? 11.201 17.518 -38.702 1.00 78.69 433 ALA A N 1
ATOM 3227 C CA . ALA A 1 433 ? 12.404 17.193 -39.476 1.00 78.69 433 ALA A CA 1
ATOM 3228 C C . ALA A 1 433 ? 13.372 16.271 -38.712 1.00 78.69 433 ALA A C 1
ATOM 3230 O O . ALA A 1 433 ? 13.996 15.404 -39.312 1.00 78.69 433 ALA A O 1
ATOM 3231 N N . GLU A 1 434 ? 13.462 16.427 -37.389 1.00 80.56 434 GLU A N 1
ATOM 3232 C CA . GLU A 1 434 ? 14.329 15.614 -36.530 1.00 80.56 434 GLU A CA 1
ATOM 3233 C C . GLU A 1 434 ? 13.880 14.145 -36.490 1.00 80.56 434 GLU A C 1
ATOM 3235 O O . GLU A 1 434 ? 14.695 13.249 -36.698 1.00 80.56 434 GLU A O 1
ATOM 3240 N N . ALA A 1 435 ? 12.574 13.886 -36.352 1.00 74.81 435 ALA A N 1
ATOM 3241 C CA . ALA A 1 435 ? 12.032 12.528 -36.421 1.00 74.81 435 ALA A CA 1
ATOM 3242 C C . ALA A 1 435 ? 12.203 11.910 -37.820 1.00 74.81 435 ALA A C 1
ATOM 3244 O O . ALA A 1 435 ? 12.528 10.735 -37.933 1.00 74.81 435 ALA A O 1
ATOM 3245 N N . ALA A 1 436 ? 12.041 12.702 -38.887 1.00 78.69 436 ALA A N 1
ATOM 3246 C CA . ALA A 1 436 ? 12.210 12.229 -40.261 1.00 78.69 436 ALA A CA 1
ATOM 3247 C C . ALA A 1 436 ? 13.657 11.842 -40.618 1.00 78.69 436 ALA A C 1
ATOM 3249 O O . ALA A 1 436 ? 13.841 11.028 -41.513 1.00 78.69 436 ALA A O 1
ATOM 3250 N N . ILE A 1 437 ? 14.660 12.436 -39.957 1.00 84.19 437 ILE A N 1
ATOM 3251 C CA . ILE A 1 437 ? 16.079 12.055 -40.088 1.00 84.19 437 ILE A CA 1
ATOM 3252 C C . ILE A 1 437 ? 16.395 10.815 -39.242 1.00 84.19 437 ILE A C 1
ATOM 3254 O O . ILE A 1 437 ? 17.286 10.047 -39.594 1.00 84.19 437 ILE A O 1
ATOM 3258 N N . GLY A 1 438 ? 15.701 10.653 -38.112 1.00 80.62 438 GLY A N 1
ATOM 3259 C CA . GLY A 1 438 ? 15.875 9.512 -37.219 1.00 80.62 438 GLY A CA 1
ATOM 3260 C C . GLY A 1 438 ? 15.342 8.194 -37.783 1.00 80.62 438 GLY A C 1
ATOM 3261 O O . GLY A 1 438 ? 15.924 7.160 -37.474 1.00 80.62 438 GLY A O 1
ATOM 3262 N N . TYR A 1 439 ? 14.263 8.237 -38.577 1.00 82.12 439 TYR A N 1
ATOM 3263 C CA . TYR A 1 439 ? 13.698 7.101 -39.326 1.00 82.12 439 TYR A CA 1
ATOM 3264 C C . TYR A 1 439 ? 14.527 6.739 -40.559 1.00 82.12 439 TYR A C 1
ATOM 3266 O O . TYR A 1 439 ? 14.679 5.521 -40.815 1.00 82.12 439 TYR A O 1
#

Secondary structure (DSSP, 8-state):
-------------------PPPPP--PPPS----TT---GGGGS--S-HHHHHHHHHHHHHHHTT--EEEEEEE-TTSSHHHHHHHHHHHHHTTT-EEEEEE-----TT-TTHHHHHHTTTS-GGG--GGGGGGHHHH-TT--TTS---HHHHHHHHHHHHHHHHHHS-EEEEEETGGGS-HHHHHHHHHHHTT-TT--EEEEEEEETTS--HHHHHHHHTSTTEEEEE-PPPPHHHHHHHHHHHHSSPPPHHHHHHHHHHHTT-HHHHHHHHHHHHHTT--SSSSTHHHHHHHHHHHHHHHHHHHHHTS-HHHHHHHHHHHHH-SS-HHHHHHHHTS-HHHHHHHHHHHHHTTSEETTTTEESSHHHHHHHHTTS-HHHHHHHHHHHHHHHHHHT--HHHHHHHHTTS---STTHHHHHHHHHHHHHHTT-HHHHHH-

Foldseek 3Di:
DDDDDDDDDDDDDDDDDDDDDDDDDDDDDPDDDDPPLQDPLLQDDFQCPPVLVVLVVLLVCLQVQFEAEEEEEEAPLLCPVSSVVVSQVVSVVVVAAEFEAEFDQDDPDQALPRVLSRCVPPDLVLLDDLLVLCVQNNDRVGDPPHDPPLVSNLRSVLVVQQVRQVVDQYEYEYEACLNHGPSNLVSLLSNLVVSHRTSYYYYYYHYPLDPCDPSNVSNCPRPSYDYHYSDQRDLVRLQVSLCVLQVHRADSLLSVLLCVLCVSRNSLSSLLSSVCVVVVPDRYNVCSVVSNVSSLVSLLVLLVVLCVPDPPLLLQLLLLCLQLNQPCLPLSCVLSVHDSVVSVVSLVSCSVSQQARNNVSGGNDNSSSCSSCVVPDLVRSQVSLLSSLVVCVVVPHQLLSSLVSPLSHDPDDPCNVVSLCSNLVVCVVVVNNVSSVSD

Sequence (439 aa):
MGRRSQTREGRRSALNPDRRLVSAGAAPDSSIQDKNGAPAIGRVLLGRADELAQLEAKAELAVAGRGQAVIMRGPSGIGKTQLLRTAEQRFAARGMRVLRAECAEVSSGSGYAGVRALFAGIDQDMVTGAARWARSALTPAGDADVPSGGYAVLHGLYWLVVGLSSEQPLALIVDDGHWCDNSTLRWLDFLLRRADNLRLLVVVAQRTGVDDGELLNQLATHECCTAVEVRPLGTDDVVDLIAAGLDEVPAPAFAARCNDVSGGNPLLLYRLLGELRRNGVQPDAQSAGLVQEMGQDVLTASVVSALGNQPDYVTEVARAAALVGTAQPHLIAALCRVPVRSVITALHLLVRCDVLDEERKAFVHDQVRTTILGGISEEELHATRARAARLLSDEGEPAEVVAGHLLLTPVDEPWMPSVLRDAATRANRRGSAEAAIGY

pLDDT: mean 80.02, std 18.58, range [21.48, 98.06]

Radius of gyration: 29.52 Å; chains: 1; bounding box: 67×63×119 Å